Protein AF-0000000074525050 (afdb_homodimer)

Foldseek 3Di:
DPPDPPCPPPPDPQAFPPDPADQFAQLDDPVVQCVQQVDCVQWFHFADDPLRPPHGLNLLLQFAFQADDDPDDPPFAADPPCPDPDDQDQKDFLCVVLPQLQDAAAALRRFNLLLLQAQQRQQQSLVCVVVVNPRRAAWASQLCLQAQPQQDRSNHGYNVSSQVCQAPPATWGCQQPPRDSNPDPDPRNDRDQGGPDNVDHTDGKHFPRKHWYADPVSQSVCLVPRNKKKWKFWDASRLNGTAATADAHRHDHTSHMGMWIFNMWHDDPNFTWTKTAARRALVGHPGRIYIYGPPHRNRRVTIMHTHIDD/DDPDPPPPPPPDPQAFDPDPADQFAQLDDPVVQCVQQVDCVQWFHFADDPLRPPHGLNLLLQFAFQADDDPDDPPFAADPPCVDPDDQDQKDFLCVVLPQLQDAAAALRRFNLLLLQAQQRQQQSLVCVVVVNPRRAAWASQLCLQAQPQQDRSNHGYNVSSQVCQAPPATWGCQQPPRDSNPDPDPRHDRDQGGPDNVDHTDGKHFPSKHWYADDVSQSVCLVPRNKKKWKFWDASRLNGTAATADAHRHDHTSHMGMWIFNMWHDDPNFTWTKTAARRALVGHPGRIYIYGVPHRNRRVTIMHTHIDD

Secondary structure (DSSP, 8-state):
----------------------TTSBSS-HHHHHHHHH-GGGSEEE---GGGTT-BHHHHHHHH-BBPP-S---SSPBPP---------S-EEHHHHTTTTSPPP-B-TTS--HHHHHHHHHHHHHHHHHTTTS----B-HHHHHHH-TTS-GGG-B-HHHHHHHHHHT-B-BTTTS---TT-----TT---SS-SSTTS----B-EEEEEE--SHHHHHHHHHHH--EEEEEEEEGGGGGEEEEEE---S--EEEEEEEEEEEEEEETTEEEEEEE-SB-TTSTBTTEEEEETTGGGTTSSEEEEEEP-/----------------------TTSBSS-HHHHHHHHH-GGGSEEE---GGGTT-BHHHHHHHT-BBPP-S---SSPBPP---------S-EEHHHHTTTTSPPP-B-TTS--HHHHHHHHHHHHHHHHHTTTS----B-HHHHHHH-TTS-GGG-B-HHHHHHHHHHT-B-BTTTS---TT-----TT---SS-SSTTS----B-EEEEEE--SHHHHHHHHHHH--EEEEEEEEGGGGGEEEEEE---S--EEEEEEEEEEEEEEETTEEEEEEE-SB-TTSTBTTEEEEETTGGGTTSSEEEEEEP-

Solvent-accessible surface area (backbone atoms only — not comparable to full-atom values): 32881 Å² total; per-residue (Å²): 131,81,81,80,76,78,77,75,72,77,79,70,78,78,70,58,52,88,66,93,78,50,36,76,38,55,57,67,43,68,68,59,37,50,57,45,56,71,45,68,84,68,47,38,39,50,47,80,54,79,90,40,62,96,32,27,41,44,56,45,28,64,24,50,20,24,32,49,54,63,63,56,72,86,77,51,49,60,56,72,78,66,81,54,92,64,84,76,68,71,60,46,49,42,69,69,75,41,65,87,30,64,72,81,57,44,60,42,76,70,24,5,36,35,43,36,46,18,47,37,49,25,44,31,25,24,33,4,57,76,48,73,54,73,46,69,64,58,52,16,34,35,49,44,41,57,49,38,60,83,37,50,28,43,59,8,30,39,65,70,54,46,51,50,39,26,46,76,68,32,34,35,38,22,83,35,39,57,72,50,60,71,65,57,84,56,59,83,81,53,62,79,84,62,25,77,44,79,89,42,78,68,56,61,49,31,32,42,81,58,26,32,40,64,52,71,66,51,46,52,48,44,31,75,71,52,32,39,32,26,27,34,27,40,37,37,59,60,61,77,22,41,38,46,53,44,40,65,82,51,44,75,53,72,41,35,19,40,38,27,22,36,41,31,33,29,68,58,97,89,37,49,28,35,32,32,47,35,52,68,19,45,85,35,41,60,60,13,25,49,32,36,29,68,66,46,34,20,38,58,74,41,26,38,46,56,40,54,60,128,130,81,82,79,76,77,78,76,71,77,79,71,78,78,71,57,51,89,67,94,78,50,37,76,38,54,57,69,41,67,69,59,36,49,56,45,57,70,44,70,84,67,47,40,39,49,48,80,55,77,90,41,60,96,32,27,41,44,57,45,27,65,24,50,22,24,32,50,54,63,63,56,72,86,76,53,50,60,55,72,80,68,78,60,91,64,85,76,67,73,61,48,49,43,67,71,74,39,63,87,31,63,72,80,57,43,59,43,76,68,22,4,36,35,44,35,46,18,48,38,49,26,42,31,25,23,31,4,56,75,49,72,53,73,46,68,63,60,51,16,35,36,51,45,41,58,50,38,59,83,37,49,29,41,59,6,29,38,64,71,53,45,52,50,41,27,46,75,68,30,33,35,38,22,83,35,39,58,73,51,60,73,64,56,82,56,60,82,81,54,62,80,86,62,25,76,43,80,90,42,79,69,55,61,50,33,33,42,80,58,27,33,40,65,54,71,67,50,46,52,48,43,31,74,72,51,32,39,32,27,27,33,26,40,37,36,58,60,59,77,22,41,37,46,52,45,38,64,82,51,43,76,52,71,41,36,19,42,38,27,22,37,40,32,33,29,69,58,96,89,37,49,28,35,30,30,47,35,52,67,19,45,84,35,42,58,59,12,25,48,33,35,28,69,66,48,33,19,38,58,76,41,26,38,46,54,40,56,61,128

pLDDT: mean 89.71, std 16.35, range [26.17, 98.94]

Organism: Naegleria gruberi (NCBI:txid5762)

Sequence (620 aa):
MPPKHNNTHPVHPTHPIANHTHANTPVNDKSLIDRINSNHTHGWKATEYSRFDNMTISQLRDNLFGLSLMSSDEDTPRMANIETRVDIPMNFDARTQWKGCVPAIRDQQTCGACWAFSANYVLAHRLCIATNGQTNVVLSPEYQVQCDTMNKACQGGYLKYSWTFLENTGTPLDTCIPYASGGGTFSSGTCPTQCKIASMSMSKYKAKNTVYISGINNIKTAIMTYGSVQAGFTVYRDLTGYKSGVYKHLVSTVLGGHAVALIGFGVEGGSNYWLAANSWGPNWGMSGYFKIAQGEGGIENQVYAGEPVYMPPKHNNTHPVHPTHPIANHTHANTPVNDKSLIDRINSNHTHGWKATEYSRFDNMTISQLRDNLFGLSLMSSDEDTPRMANIETRVDIPMNFDARTQWKGCVPAIRDQQTCGACWAFSANYVLAHRLCIATNGQTNVVLSPEYQVQCDTMNKACQGGYLKYSWTFLENTGTPLDTCIPYASGGGTFSSGTCPTQCKIASMSMSKYKAKNTVYISGINNIKTAIMTYGSVQAGFTVYRDLTGYKSGVYKHLVSTVLGGHAVALIGFGVEGGSNYWLAANSWGPNWGMSGYFKIAQGEGGIENQVYAGEPVY

Structure (mmCIF, N/CA/C/O backbone):
data_AF-0000000074525050-model_v1
#
loop_
_entity.id
_entity.type
_entity.pdbx_description
1 polymer 'Predicted protein'
#
loop_
_atom_site.group_PDB
_atom_site.id
_atom_site.type_symbol
_atom_site.label_atom_id
_atom_site.label_alt_id
_atom_site.label_comp_id
_atom_site.label_asym_id
_atom_site.label_entity_id
_atom_site.label_seq_id
_atom_site.pdbx_PDB_ins_code
_atom_site.Cartn_x
_atom_site.Cartn_y
_atom_site.Cartn_z
_atom_site.occupancy
_atom_site.B_iso_or_equiv
_atom_site.auth_seq_id
_atom_site.auth_comp_id
_atom_site.auth_asym_id
_atom_site.auth_atom_id
_atom_site.pdbx_PDB_model_num
ATOM 1 N N . MET A 1 1 ? -22.793 -9.666 50.44 1 28.23 1 MET A N 1
ATOM 2 C CA . MET A 1 1 ? -23.504 -9.789 49.171 1 28.23 1 MET A CA 1
ATOM 3 C C . MET A 1 1 ? -22.533 -9.739 47.996 1 28.23 1 MET A C 1
ATOM 5 O O . MET A 1 1 ? -21.68 -8.852 47.928 1 28.23 1 MET A O 1
ATOM 9 N N . PRO A 1 2 ? -22.326 -10.856 47.199 1 31.51 2 PRO A N 1
ATOM 10 C CA . PRO A 1 2 ? -21.259 -10.995 46.205 1 31.51 2 PRO A CA 1
ATOM 11 C C . PRO A 1 2 ? -21.353 -9.957 45.089 1 31.51 2 PRO A C 1
ATOM 13 O O . PRO A 1 2 ? -22.444 -9.467 44.787 1 31.51 2 PRO A O 1
ATOM 16 N N . PRO A 1 3 ? -20.231 -9.192 44.825 1 33.59 3 PRO A N 1
ATOM 17 C CA . PRO A 1 3 ? -20.296 -8.115 43.835 1 33.59 3 PRO A CA 1
ATOM 18 C C . PRO A 1 3 ? -20.857 -8.58 42.493 1 33.59 3 PRO A C 1
ATOM 20 O O . PRO A 1 3 ? -20.649 -9.73 42.098 1 33.59 3 PRO A O 1
ATOM 23 N N . LYS A 1 4 ? -22.036 -8.075 42.088 1 31.1 4 LYS A N 1
ATOM 24 C CA . LYS A 1 4 ? -22.705 -8.266 40.804 1 31.1 4 LYS A CA 1
ATOM 25 C C . LYS A 1 4 ? -21.722 -8.119 39.646 1 31.1 4 LYS A C 1
ATOM 27 O O . LYS A 1 4 ? -21.038 -7.1 39.53 1 31.1 4 LYS A O 1
ATOM 32 N N . HIS A 1 5 ? -21.145 -9.245 39.14 1 27.59 5 HIS A N 1
ATOM 33 C CA . HIS A 1 5 ? -20.32 -9.349 37.941 1 27.59 5 HIS A CA 1
ATOM 34 C C . HIS A 1 5 ? -21.002 -8.693 36.745 1 27.59 5 HIS A C 1
ATOM 36 O O . HIS A 1 5 ? -22.133 -9.043 36.401 1 27.59 5 HIS A O 1
ATOM 42 N N . ASN A 1 6 ? -20.86 -7.362 36.635 1 27.06 6 ASN A N 1
ATOM 43 C CA . ASN A 1 6 ? -21.371 -6.677 35.452 1 27.06 6 ASN A CA 1
ATOM 44 C C . ASN A 1 6 ? -21 -7.417 34.171 1 27.06 6 ASN A C 1
ATOM 46 O O . ASN A 1 6 ? -19.821 -7.666 33.912 1 27.06 6 ASN A O 1
ATOM 50 N N . ASN A 1 7 ? -21.878 -8.284 33.664 1 26.17 7 ASN A N 1
ATOM 51 C CA . ASN A 1 7 ? -21.873 -8.996 32.39 1 26.17 7 ASN A CA 1
ATOM 52 C C . ASN A 1 7 ? -21.594 -8.055 31.222 1 26.17 7 ASN A C 1
ATOM 54 O O . ASN A 1 7 ? -22.483 -7.323 30.783 1 26.17 7 ASN A O 1
ATOM 58 N N . THR A 1 8 ? -20.43 -7.415 31.174 1 28.23 8 THR A N 1
ATOM 59 C CA . THR A 1 8 ? -20.119 -6.643 29.976 1 28.23 8 THR A CA 1
ATOM 60 C C . THR A 1 8 ? -20.281 -7.5 28.723 1 28.23 8 THR A C 1
ATOM 62 O O . THR A 1 8 ? -19.571 -8.492 28.547 1 28.23 8 THR A O 1
ATOM 65 N N . HIS A 1 9 ? -21.466 -7.585 28.162 1 27.2 9 HIS A N 1
ATOM 66 C CA . HIS A 1 9 ? -21.767 -8.251 26.9 1 27.2 9 HIS A CA 1
ATOM 67 C C . HIS A 1 9 ? -20.777 -7.846 25.814 1 27.2 9 HIS A C 1
ATOM 69 O O . HIS A 1 9 ? -20.448 -6.665 25.676 1 27.2 9 HIS A O 1
ATOM 75 N N . PRO A 1 10 ? -19.938 -8.693 25.265 1 26.76 10 PRO A N 1
ATOM 76 C CA . PRO A 1 10 ? -18.99 -8.407 24.186 1 26.76 10 PRO A CA 1
ATOM 77 C C . PRO A 1 10 ? -19.645 -7.714 22.993 1 26.76 10 PRO A C 1
ATOM 79 O O . PRO A 1 10 ? -20.741 -8.099 22.577 1 26.76 10 PRO A O 1
ATOM 82 N N . VAL A 1 11 ? -19.486 -6.432 22.764 1 30.69 11 VAL A N 1
ATOM 83 C CA . VAL A 1 11 ? -19.931 -5.717 21.573 1 30.69 11 VAL A CA 1
ATOM 84 C C . VAL A 1 11 ? -19.698 -6.58 20.334 1 30.69 11 VAL A C 1
ATOM 86 O O . VAL A 1 11 ? -18.595 -7.09 20.124 1 30.69 11 VAL A O 1
ATOM 89 N N . HIS A 1 12 ? -20.627 -7.277 19.796 1 30.15 12 HIS A N 1
ATOM 90 C CA . HIS A 1 12 ? -20.588 -8.036 18.551 1 30.15 12 HIS A CA 1
ATOM 91 C C . HIS A 1 12 ? -20.004 -7.203 17.416 1 30.15 12 HIS A C 1
ATOM 93 O O . HIS A 1 12 ? -20.355 -6.032 17.255 1 30.15 12 HIS A O 1
ATOM 99 N N . PRO A 1 13 ? -18.873 -7.487 16.878 1 34.74 13 PRO A N 1
ATOM 100 C CA . PRO A 1 13 ? -18.343 -6.738 15.735 1 34.74 13 PRO A CA 1
ATOM 101 C C . PRO A 1 13 ? -19.391 -6.498 14.651 1 34.74 13 PRO A C 1
ATOM 103 O O . PRO A 1 13 ? -20.145 -7.411 14.303 1 34.74 13 PRO A O 1
ATOM 106 N N . THR A 1 14 ? -20.008 -5.388 14.593 1 40.41 14 THR A N 1
ATOM 107 C CA . THR A 1 14 ? -20.929 -5.01 13.526 1 40.41 14 THR A CA 1
ATOM 108 C C . THR A 1 14 ? -20.444 -5.539 12.18 1 40.41 14 THR A C 1
ATOM 110 O O . THR A 1 14 ? -19.275 -5.372 11.826 1 40.41 14 THR A O 1
ATOM 113 N N . HIS A 1 15 ? -20.99 -6.635 11.685 1 48.24 15 HIS A N 1
ATOM 114 C CA . HIS A 1 15 ? -20.75 -7.206 10.365 1 48.24 15 HIS A CA 1
ATOM 115 C C . HIS A 1 15 ? -20.772 -6.129 9.286 1 48.24 15 HIS A C 1
ATOM 117 O O . HIS A 1 15 ? -21.639 -5.252 9.296 1 48.24 15 HIS A O 1
ATOM 123 N N . PRO A 1 16 ? -19.747 -6.068 8.567 1 55.83 16 PRO A N 1
ATOM 124 C CA . PRO A 1 16 ? -19.771 -5.11 7.46 1 55.83 16 PRO A CA 1
ATOM 125 C C . PRO A 1 16 ? -21.056 -5.189 6.639 1 55.83 16 PRO A C 1
ATOM 127 O O . PRO A 1 16 ? -21.637 -6.268 6.497 1 55.83 16 PRO A O 1
ATOM 130 N N . ILE A 1 17 ? -21.821 -4.119 6.51 1 55.19 17 ILE A N 1
ATOM 131 C CA . ILE A 1 17 ? -22.948 -3.97 5.595 1 55.19 17 ILE A CA 1
ATOM 132 C C . ILE A 1 17 ? -22.568 -4.504 4.216 1 55.19 17 ILE A C 1
ATOM 134 O O . ILE A 1 17 ? -21.577 -4.067 3.625 1 55.19 17 ILE A O 1
ATOM 138 N N . ALA A 1 18 ? -23.011 -5.747 3.869 1 54.3 18 ALA A N 1
ATOM 139 C CA . ALA A 1 18 ? -22.774 -6.285 2.532 1 54.3 18 ALA A CA 1
ATOM 140 C C . ALA A 1 18 ? -23.15 -5.269 1.458 1 54.3 18 ALA A C 1
ATOM 142 O O . ALA A 1 18 ? -24.24 -4.693 1.493 1 54.3 18 ALA A O 1
ATOM 143 N N . ASN A 1 19 ? -22.28 -4.444 0.885 1 56.96 19 ASN A N 1
ATOM 144 C CA . ASN A 1 19 ? -22.587 -3.583 -0.252 1 56.96 19 ASN A CA 1
ATOM 145 C C . ASN A 1 19 ? -21.795 -3.988 -1.492 1 56.96 19 ASN A C 1
ATOM 147 O O . ASN A 1 19 ? -20.569 -4.097 -1.443 1 56.96 19 ASN A O 1
ATOM 151 N N . HIS A 1 20 ? -22.613 -4.535 -2.445 1 65.5 20 HIS A N 1
ATOM 152 C CA . HIS A 1 20 ? -22.025 -4.844 -3.744 1 65.5 20 HIS A CA 1
ATOM 153 C C . HIS A 1 20 ? -21.526 -3.58 -4.437 1 65.5 20 HIS A C 1
ATOM 155 O O . HIS A 1 20 ? -22.317 -2.826 -5.008 1 65.5 20 HIS A O 1
ATOM 161 N N . THR A 1 21 ? -20.415 -3.106 -4.116 1 77.16 21 THR A N 1
ATOM 162 C CA . THR A 1 21 ? -19.823 -1.928 -4.741 1 77.16 21 THR A CA 1
ATOM 163 C C . THR A 1 21 ? -19.105 -2.305 -6.034 1 77.16 21 THR A C 1
ATOM 165 O O . THR A 1 21 ? -18.38 -3.301 -6.08 1 77.16 21 THR A O 1
ATOM 168 N N . HIS A 1 22 ? -19.589 -1.517 -7.087 1 82.93 22 HIS A N 1
ATOM 169 C CA . HIS A 1 22 ? -18.918 -1.619 -8.378 1 82.93 22 HIS A CA 1
ATOM 170 C C . HIS A 1 22 ? -18.128 -0.352 -8.69 1 82.93 22 HIS A C 1
ATOM 172 O O . HIS A 1 22 ? -18.302 0.672 -8.026 1 82.93 22 HIS A O 1
ATOM 178 N N . ALA A 1 23 ? -17.319 -0.466 -9.644 1 85.94 23 ALA A N 1
ATOM 179 C CA . ALA A 1 23 ? -16.438 0.639 -10.016 1 85.94 23 ALA A CA 1
ATOM 180 C C . ALA A 1 23 ? -17.243 1.879 -10.393 1 85.94 23 ALA A C 1
ATOM 182 O O . ALA A 1 23 ? -16.827 3.006 -10.113 1 85.94 23 ALA A O 1
ATOM 183 N N . ASN A 1 24 ? -18.473 1.72 -10.937 1 88.73 24 ASN A N 1
ATOM 184 C CA . ASN A 1 24 ? -19.265 2.835 -11.444 1 88.73 24 ASN A CA 1
ATOM 185 C C . ASN A 1 24 ? -20.258 3.338 -10.399 1 88.73 24 ASN A C 1
ATOM 187 O O . ASN A 1 24 ? -20.995 4.294 -10.647 1 88.73 24 ASN A O 1
ATOM 191 N N . THR A 1 25 ? -20.216 2.741 -9.232 1 91.51 25 THR A N 1
ATOM 192 C CA . THR A 1 25 ? -21.076 3.212 -8.152 1 91.51 25 THR A CA 1
ATOM 193 C C . THR A 1 25 ? -20.738 4.654 -7.782 1 91.51 25 THR A C 1
ATOM 195 O O . THR A 1 25 ? -19.565 5.008 -7.65 1 91.51 25 THR A O 1
ATOM 198 N N . PRO A 1 26 ? -21.802 5.505 -7.724 1 93.9 26 PRO A N 1
ATOM 199 C CA . PRO A 1 26 ? -21.547 6.882 -7.295 1 93.9 26 PRO A CA 1
ATOM 200 C C . PRO A 1 26 ? -20.959 6.962 -5.888 1 93.9 26 PRO A C 1
ATOM 202 O O . PRO A 1 26 ? -21.338 6.182 -5.011 1 93.9 26 PRO A O 1
ATOM 205 N N . VAL A 1 27 ? -20.102 7.931 -5.693 1 94.19 27 VAL A N 1
ATOM 206 C CA . VAL A 1 27 ? -19.486 8.123 -4.384 1 94.19 27 VAL A CA 1
ATOM 207 C C . VAL A 1 27 ? -20.546 8.554 -3.372 1 94.19 27 VAL A C 1
ATOM 209 O O . VAL A 1 27 ? -20.65 7.976 -2.288 1 94.19 27 VAL A O 1
ATOM 212 N N . ASN A 1 28 ? -21.27 9.649 -3.736 1 95.64 28 ASN A N 1
ATOM 213 C CA . ASN A 1 28 ? -22.41 10.015 -2.902 1 95.64 28 ASN A CA 1
ATOM 214 C C . ASN A 1 28 ? -23.529 8.983 -2.998 1 95.64 28 ASN A C 1
ATOM 216 O O . ASN A 1 28 ? -24.198 8.88 -4.027 1 95.64 28 ASN A O 1
ATOM 220 N N . ASP A 1 29 ? -23.681 8.226 -1.994 1 93.24 29 ASP A N 1
ATOM 221 C CA . ASP A 1 29 ? -24.648 7.134 -1.931 1 93.24 29 ASP A CA 1
ATOM 222 C C . ASP A 1 29 ? -25.655 7.357 -0.805 1 93.24 29 ASP A C 1
ATOM 224 O O . ASP A 1 29 ? -25.426 6.939 0.332 1 93.24 29 ASP A O 1
ATOM 228 N N . LYS A 1 30 ? -26.822 7.831 -1.125 1 93.95 30 LYS A N 1
ATOM 229 C CA . LYS A 1 30 ? -27.837 8.183 -0.136 1 93.95 30 LYS A CA 1
ATOM 230 C C . LYS A 1 30 ? -28.276 6.958 0.662 1 93.95 30 LYS A C 1
ATOM 232 O O . LYS A 1 30 ? -28.541 7.054 1.862 1 93.95 30 LYS A O 1
ATOM 237 N N . SER A 1 31 ? -28.339 5.878 -0.053 1 93.55 31 SER A N 1
ATOM 238 C CA . SER A 1 31 ? -28.761 4.659 0.628 1 93.55 31 SER A CA 1
ATOM 239 C C . SER A 1 31 ? -27.758 4.248 1.7 1 93.55 31 SER A C 1
ATOM 241 O O . SER A 1 31 ? -28.145 3.873 2.809 1 93.55 31 SER A O 1
ATOM 243 N N . LEU A 1 32 ? -26.504 4.312 1.389 1 93.36 32 LEU A N 1
ATOM 244 C CA . LEU A 1 32 ? -25.467 3.993 2.364 1 93.36 32 LEU A CA 1
ATOM 245 C C . LEU A 1 32 ? -25.494 4.978 3.528 1 93.36 32 LEU A C 1
ATOM 247 O O . LEU A 1 32 ? -25.401 4.576 4.689 1 93.36 32 LEU A O 1
ATOM 251 N N . ILE A 1 33 ? -25.642 6.246 3.258 1 95.91 33 ILE A N 1
ATOM 252 C CA . ILE A 1 33 ? -25.672 7.296 4.271 1 95.91 33 ILE A CA 1
ATOM 253 C C . ILE A 1 33 ? -26.846 7.065 5.219 1 95.91 33 ILE A C 1
ATOM 255 O O . ILE A 1 33 ? -26.692 7.145 6.44 1 95.91 33 ILE A O 1
ATOM 259 N N . ASP A 1 34 ? -27.985 6.727 4.647 1 95.88 34 ASP A N 1
ATOM 260 C CA . ASP A 1 34 ? -29.173 6.47 5.456 1 95.88 34 ASP A CA 1
ATOM 261 C C . ASP A 1 34 ? -28.968 5.26 6.364 1 95.88 34 ASP A C 1
ATOM 263 O O . ASP A 1 34 ? -29.376 5.273 7.527 1 95.88 34 ASP A O 1
ATOM 267 N N . ARG A 1 35 ? -28.37 4.273 5.797 1 94 35 ARG A N 1
ATOM 268 C CA . ARG A 1 35 ? -28.108 3.073 6.584 1 94 35 ARG A CA 1
ATOM 269 C C . ARG A 1 35 ? -27.164 3.373 7.743 1 94 35 ARG A C 1
ATOM 271 O O . ARG A 1 35 ? -27.362 2.882 8.856 1 94 35 ARG A O 1
ATOM 278 N N . ILE A 1 36 ? -26.107 4.144 7.526 1 94.82 36 ILE A N 1
ATOM 279 C CA . ILE A 1 36 ? -25.152 4.529 8.559 1 94.82 36 ILE A CA 1
ATOM 280 C C . ILE A 1 36 ? -25.86 5.344 9.639 1 94.82 36 ILE A C 1
ATOM 282 O O . ILE A 1 36 ? -25.704 5.075 10.832 1 94.82 36 ILE A O 1
ATOM 286 N N . ASN A 1 37 ? -26.674 6.266 9.279 1 96.47 37 ASN A N 1
ATOM 287 C CA . ASN A 1 37 ? -27.282 7.21 10.21 1 96.47 37 ASN A CA 1
ATOM 288 C C . ASN A 1 37 ? -28.45 6.581 10.965 1 96.47 37 ASN A C 1
ATOM 290 O O . ASN A 1 37 ? -28.889 7.108 11.988 1 96.47 37 ASN A O 1
ATOM 294 N N . SER A 1 38 ? -28.961 5.5 10.421 1 94.01 38 SER A N 1
ATOM 295 C CA . SER A 1 38 ? -30.091 4.843 11.07 1 94.01 38 SER A CA 1
ATOM 296 C C . SER A 1 38 ? -29.632 3.985 12.244 1 94.01 38 SER A C 1
ATOM 298 O O . SER A 1 38 ? -30.42 3.678 13.141 1 94.01 38 SER A O 1
ATOM 300 N N . ASN A 1 39 ? -28.425 3.528 12.206 1 87.45 39 ASN A N 1
ATOM 301 C CA . ASN A 1 39 ? -27.854 2.767 13.312 1 87.45 39 ASN A CA 1
ATOM 302 C C . ASN A 1 39 ? -26.838 3.592 14.096 1 87.45 39 ASN A C 1
ATOM 304 O O . ASN A 1 39 ? -25.695 3.752 13.663 1 87.45 39 ASN A O 1
ATOM 308 N N . HIS A 1 40 ? -27.16 3.982 15.257 1 81.67 40 HIS A N 1
ATOM 309 C CA . HIS A 1 40 ? -26.342 4.926 16.01 1 81.67 40 HIS A CA 1
ATOM 310 C C . HIS A 1 40 ? -25.322 4.2 16.881 1 81.67 40 HIS A C 1
ATOM 312 O O . HIS A 1 40 ? -24.505 4.837 17.55 1 81.67 40 HIS A O 1
ATOM 318 N N . THR A 1 41 ? -25.275 2.968 16.759 1 85.1 41 THR A N 1
ATOM 319 C CA . THR A 1 41 ? -24.42 2.187 17.647 1 85.1 41 THR A CA 1
ATOM 320 C C . THR A 1 41 ? -22.967 2.242 17.185 1 85.1 41 THR A C 1
ATOM 322 O O . THR A 1 41 ? -22.049 2.013 17.976 1 85.1 41 THR A O 1
ATOM 325 N N . HIS A 1 42 ? -22.809 2.663 15.925 1 88.11 42 HIS A N 1
ATOM 326 C CA . HIS A 1 42 ? -21.432 2.637 15.446 1 88.11 42 HIS A CA 1
ATOM 327 C C . HIS A 1 42 ? -20.701 3.928 15.8 1 88.11 42 HIS A C 1
ATOM 329 O O . HIS A 1 42 ? -19.478 4.011 15.665 1 88.11 42 HIS A O 1
ATOM 335 N N . GLY A 1 43 ? -21.325 4.982 16.204 1 91.35 43 GLY A N 1
ATOM 336 C CA . GLY A 1 43 ? -20.668 6.059 16.928 1 91.35 43 GLY A CA 1
ATOM 337 C C . GLY A 1 43 ? -20.302 7.236 16.043 1 91.35 43 GLY A C 1
ATOM 338 O O . GLY A 1 43 ? -19.594 8.148 16.475 1 91.35 43 GLY A O 1
ATOM 339 N N . TRP A 1 44 ? -20.7 7.191 14.687 1 96.6 44 TRP A N 1
ATOM 340 C CA . TRP A 1 44 ? -20.401 8.332 13.827 1 96.6 44 TRP A CA 1
ATOM 341 C C . TRP A 1 44 ? -21.514 8.553 12.809 1 96.6 44 TRP A C 1
ATOM 343 O O . TRP A 1 44 ? -22.411 7.718 12.669 1 96.6 44 TRP A O 1
ATOM 353 N N . LYS A 1 45 ? -21.556 9.714 12.214 1 97.78 45 LYS A N 1
ATOM 354 C CA . LYS A 1 45 ? -22.589 10.135 11.273 1 97.78 45 LYS A CA 1
ATOM 355 C C . LYS A 1 45 ? -21.999 10.403 9.892 1 97.78 45 LYS A C 1
ATOM 357 O O . LYS A 1 45 ? -20.809 10.7 9.766 1 97.78 45 LYS A O 1
ATOM 362 N N . ALA A 1 46 ? -22.893 10.218 8.906 1 98.03 46 ALA A N 1
ATOM 363 C CA . ALA A 1 46 ? -22.473 10.422 7.522 1 98.03 46 ALA A CA 1
ATOM 364 C C . ALA A 1 46 ? -23.306 11.511 6.851 1 98.03 46 ALA A C 1
ATOM 366 O O . ALA A 1 46 ? -24.391 11.854 7.328 1 98.03 46 ALA A O 1
ATOM 367 N N . THR A 1 47 ? -22.764 12.09 5.825 1 98.21 47 THR A N 1
ATOM 368 C CA . THR A 1 47 ? -23.442 13.076 4.991 1 98.21 47 THR A CA 1
ATOM 369 C C . THR A 1 47 ? -22.899 13.044 3.565 1 98.21 47 THR A C 1
ATOM 371 O O . THR A 1 47 ? -22.002 12.258 3.255 1 98.21 47 THR A O 1
ATOM 374 N N . GLU A 1 48 ? -23.556 13.797 2.678 1 97.45 48 GLU A N 1
ATOM 375 C CA . GLU A 1 48 ? -23.045 14.006 1.327 1 97.45 48 GLU A CA 1
ATOM 376 C C . GLU A 1 48 ? -22.154 15.243 1.259 1 97.45 48 GLU A C 1
ATOM 378 O O . GLU A 1 48 ? -22.387 16.222 1.971 1 97.45 48 GLU A O 1
ATOM 383 N N . TYR A 1 49 ? -21.211 15.176 0.446 1 97.52 49 TYR A N 1
ATOM 384 C CA . TYR A 1 49 ? -20.363 16.334 0.187 1 97.52 49 TYR A CA 1
ATOM 385 C C . TYR A 1 49 ? -20.343 16.675 -1.298 1 97.52 49 TYR A C 1
ATOM 387 O O . TYR A 1 49 ? -20.164 15.792 -2.141 1 97.52 49 TYR A O 1
ATOM 395 N N . SER A 1 50 ? -20.454 17.939 -1.665 1 96.14 50 SER A N 1
ATOM 396 C CA . SER A 1 50 ? -20.507 18.401 -3.048 1 96.14 50 SER A CA 1
ATOM 397 C C . SER A 1 50 ? -19.206 18.097 -3.783 1 96.14 50 SER A C 1
ATOM 399 O O . SER A 1 50 ? -19.207 17.889 -4.998 1 96.14 50 SER A O 1
ATOM 401 N N . ARG A 1 51 ? -18.108 17.933 -3.069 1 94.53 51 ARG A N 1
ATOM 402 C CA . ARG A 1 51 ? -16.82 17.666 -3.702 1 94.53 51 ARG A CA 1
ATOM 403 C C . ARG A 1 51 ? -16.835 16.326 -4.43 1 94.53 51 ARG A C 1
ATOM 405 O O . ARG A 1 51 ? -16.001 16.078 -5.302 1 94.53 51 ARG A O 1
ATOM 412 N N . PHE A 1 52 ? -17.728 15.461 -4.028 1 95.57 52 PHE A N 1
ATOM 413 C CA . PHE A 1 52 ? -17.747 14.125 -4.613 1 95.57 52 PHE A CA 1
ATOM 414 C C . PHE A 1 52 ? -18.923 13.971 -5.57 1 95.57 52 PHE A C 1
ATOM 416 O O . PHE A 1 52 ? -19.245 12.858 -5.992 1 95.57 52 PHE A O 1
ATOM 423 N N . ASP A 1 53 ? -19.534 15.094 -5.916 1 94.84 53 ASP A N 1
ATOM 424 C CA . ASP A 1 53 ? -20.637 15.049 -6.872 1 94.84 53 ASP A CA 1
ATOM 425 C C . ASP A 1 53 ? -20.178 14.482 -8.214 1 94.84 53 ASP A C 1
ATOM 427 O O . ASP A 1 53 ? -19.105 14.834 -8.708 1 94.84 53 ASP A O 1
ATOM 431 N N . ASN A 1 54 ? -20.945 13.569 -8.768 1 92.52 54 ASN A N 1
ATOM 432 C CA . ASN A 1 54 ? -20.767 12.989 -10.095 1 92.52 54 ASN A CA 1
ATOM 433 C C . ASN A 1 54 ? -19.463 12.204 -10.195 1 92.52 54 ASN A C 1
ATOM 435 O O . ASN A 1 54 ? -18.895 12.07 -11.28 1 92.52 54 ASN A O 1
ATOM 439 N N . MET A 1 55 ? -18.95 11.828 -9.139 1 94.07 55 MET A N 1
ATOM 440 C CA . MET A 1 55 ? -17.765 10.976 -9.129 1 94.07 55 MET A CA 1
ATOM 441 C C . MET A 1 55 ? -18.14 9.525 -8.845 1 94.07 55 MET A C 1
ATOM 443 O O . MET A 1 55 ? -19.01 9.255 -8.015 1 94.07 55 MET A O 1
ATOM 447 N N . THR A 1 56 ? -17.484 8.67 -9.53 1 93.72 56 THR A N 1
ATOM 448 C CA . THR A 1 56 ? -17.657 7.244 -9.28 1 93.72 56 THR A CA 1
ATOM 449 C C . THR A 1 56 ? -16.552 6.717 -8.368 1 93.72 56 THR A C 1
ATOM 451 O O . THR A 1 56 ? -15.549 7.397 -8.142 1 93.72 56 THR A O 1
ATOM 454 N N . ILE A 1 57 ? -16.749 5.501 -7.871 1 92.43 57 ILE A N 1
ATOM 455 C CA . ILE A 1 57 ? -15.796 4.839 -6.987 1 92.43 57 ILE A CA 1
ATOM 456 C C . ILE A 1 57 ? -14.455 4.682 -7.7 1 92.43 57 ILE A C 1
ATOM 458 O O . ILE A 1 57 ? -13.4 4.941 -7.115 1 92.43 57 ILE A O 1
ATOM 462 N N . SER A 1 58 ? -14.47 4.282 -8.926 1 89.01 58 SER A N 1
ATOM 463 C CA . SER A 1 58 ? -13.228 4.092 -9.668 1 89.01 58 SER A CA 1
ATOM 464 C C . SER A 1 58 ? -12.494 5.415 -9.865 1 89.01 58 SER A C 1
ATOM 466 O O . SER A 1 58 ? -11.269 5.475 -9.739 1 89.01 58 SER A O 1
ATOM 468 N N . GLN A 1 59 ? -13.2 6.487 -10.145 1 88.95 59 GLN A N 1
ATOM 469 C CA . GLN A 1 59 ? -12.589 7.802 -10.313 1 88.95 59 GLN A CA 1
ATOM 470 C C . GLN A 1 59 ? -11.93 8.272 -9.02 1 88.95 59 GLN A C 1
ATOM 472 O O . GLN A 1 59 ? -10.82 8.808 -9.043 1 88.95 59 GLN A O 1
ATOM 477 N N . LEU A 1 60 ? -12.653 8.069 -8.002 1 91.96 60 LEU A N 1
ATOM 478 C CA . LEU A 1 60 ? -12.142 8.468 -6.695 1 91.96 60 LEU A CA 1
ATOM 479 C C . LEU A 1 60 ? -10.876 7.693 -6.347 1 91.96 60 LEU A C 1
ATOM 481 O O . LEU A 1 60 ? -9.875 8.285 -5.936 1 91.96 60 LEU A O 1
ATOM 485 N N . ARG A 1 61 ? -10.883 6.451 -6.456 1 88.64 61 ARG A N 1
ATOM 486 C CA . ARG A 1 61 ? -9.759 5.56 -6.19 1 88.64 61 ARG A CA 1
ATOM 487 C C . ARG A 1 61 ? -8.535 5.964 -7.004 1 88.64 61 ARG A C 1
ATOM 489 O O . ARG A 1 61 ? -7.419 6.005 -6.48 1 88.64 61 ARG A O 1
ATOM 496 N N . ASP A 1 62 ? -8.73 6.352 -8.233 1 85.06 62 ASP A N 1
ATOM 497 C CA . ASP A 1 62 ? -7.636 6.586 -9.171 1 85.06 62 ASP A CA 1
ATOM 498 C C . ASP A 1 62 ? -7.051 7.985 -8.994 1 85.06 62 ASP A C 1
ATOM 500 O O . ASP A 1 62 ? -5.914 8.243 -9.394 1 85.06 62 ASP A O 1
ATOM 504 N N . ASN A 1 63 ? -7.762 8.89 -8.263 1 87.14 63 ASN A N 1
ATOM 505 C CA . ASN A 1 63 ? -7.318 10.279 -8.29 1 87.14 63 ASN A CA 1
ATOM 506 C C . ASN A 1 63 ? -6.97 10.784 -6.893 1 87.14 63 ASN A C 1
ATOM 508 O O . ASN A 1 63 ? -6.138 11.681 -6.741 1 87.14 63 ASN A O 1
ATOM 512 N N . LEU A 1 64 ? -7.599 10.246 -5.878 1 91.8 64 LEU A N 1
ATOM 513 C CA . LEU A 1 64 ? -7.501 10.922 -4.589 1 91.8 64 LEU A CA 1
ATOM 514 C C . LEU A 1 64 ? -6.777 10.049 -3.57 1 91.8 64 LEU A C 1
ATOM 516 O O . LEU A 1 64 ? -6.235 10.556 -2.585 1 91.8 64 LEU A O 1
ATOM 520 N N . PHE A 1 65 ? -6.761 8.754 -3.821 1 93.17 65 PHE A N 1
ATOM 521 C CA . PHE A 1 65 ? -6.266 7.842 -2.796 1 93.17 65 PHE A CA 1
ATOM 522 C C . PHE A 1 65 ? -5.049 7.074 -3.296 1 93.17 65 PHE A C 1
ATOM 524 O O . PHE A 1 65 ? -4.983 5.85 -3.166 1 93.17 65 PHE A O 1
ATOM 531 N N . GLY A 1 66 ? -4.115 7.872 -3.754 1 87.99 66 GLY A N 1
ATOM 532 C CA . GLY A 1 66 ? -2.97 7.304 -4.448 1 87.99 66 GLY A CA 1
ATOM 533 C C . GLY A 1 66 ? -1.807 6.992 -3.525 1 87.99 66 GLY A C 1
ATOM 534 O O . GLY A 1 66 ? -0.769 6.499 -3.971 1 87.99 66 GLY A O 1
ATOM 535 N N . LEU A 1 67 ? -1.985 7.165 -2.171 1 94.78 67 LEU A N 1
ATOM 536 C CA . LEU A 1 67 ? -0.874 6.828 -1.287 1 94.78 67 LEU A CA 1
ATOM 537 C C . LEU A 1 67 ? -0.542 5.342 -1.373 1 94.78 67 LEU A C 1
ATOM 539 O O . LEU A 1 67 ? -1.428 4.495 -1.24 1 94.78 67 LEU A O 1
ATOM 543 N N . SER A 1 68 ? 0.658 5.115 -1.656 1 93.87 68 SER A N 1
ATOM 544 C CA . SER A 1 68 ? 1.142 3.739 -1.611 1 93.87 68 SER A CA 1
ATOM 545 C C . SER A 1 68 ? 1.574 3.35 -0.202 1 93.87 68 SER A C 1
ATOM 547 O O . SER A 1 68 ? 2.506 3.937 0.352 1 93.87 68 SER A O 1
ATOM 549 N N . LEU A 1 69 ? 0.938 2.389 0.328 1 95.33 69 LEU A N 1
ATOM 550 C CA . LEU A 1 69 ? 1.284 1.898 1.657 1 95.33 69 LEU A CA 1
ATOM 551 C C . LEU A 1 69 ? 2.407 0.869 1.581 1 95.33 69 LEU A C 1
ATOM 553 O O . LEU A 1 69 ? 2.573 0.199 0.559 1 95.33 69 LEU A O 1
ATOM 557 N N . MET A 1 70 ? 3.169 0.852 2.593 1 93.32 70 MET A N 1
ATOM 558 C CA . MET A 1 70 ? 4.216 -0.155 2.735 1 93.32 70 MET A CA 1
ATOM 559 C C . MET A 1 70 ? 3.86 -1.159 3.827 1 93.32 70 MET A C 1
ATOM 561 O O . MET A 1 70 ? 3.285 -0.789 4.852 1 93.32 70 MET A O 1
ATOM 565 N N . SER A 1 71 ? 4.209 -2.387 3.583 1 87.85 71 SER A N 1
ATOM 566 C CA . SER A 1 71 ? 3.927 -3.404 4.591 1 87.85 71 SER A CA 1
ATOM 567 C C . SER A 1 71 ? 4.883 -3.291 5.773 1 87.85 71 SER A C 1
ATOM 569 O O . SER A 1 71 ? 4.569 -3.739 6.878 1 87.85 71 SER A O 1
ATOM 571 N N . SER A 1 72 ? 6.022 -2.79 5.539 1 81.7 72 SER A N 1
ATOM 572 C CA . SER A 1 72 ? 7.037 -2.573 6.565 1 81.7 72 SER A CA 1
ATOM 573 C C . SER A 1 72 ? 8.074 -1.552 6.109 1 81.7 72 SER A C 1
ATOM 575 O O . SER A 1 72 ? 8.247 -1.329 4.909 1 81.7 72 SER A O 1
ATOM 577 N N . ASP A 1 73 ? 8.606 -0.835 7.035 1 85.88 73 ASP A N 1
ATOM 578 C CA . ASP A 1 73 ? 9.757 0.028 6.789 1 85.88 73 ASP A CA 1
ATOM 579 C C . ASP A 1 73 ? 10.86 -0.223 7.815 1 85.88 73 ASP A C 1
ATOM 581 O O . ASP A 1 73 ? 10.864 0.38 8.891 1 85.88 73 ASP A O 1
ATOM 585 N N . GLU A 1 74 ? 11.731 -0.997 7.484 1 79.54 74 GLU A N 1
ATOM 586 C CA . GLU A 1 74 ? 12.779 -1.389 8.422 1 79.54 74 GLU A CA 1
ATOM 587 C C . GLU A 1 74 ? 13.984 -0.458 8.324 1 79.54 74 GLU A C 1
ATOM 589 O O . GLU A 1 74 ? 14.843 -0.452 9.208 1 79.54 74 GLU A O 1
ATOM 594 N N . ASP A 1 75 ? 14.006 0.357 7.324 1 86.3 75 ASP A N 1
ATOM 595 C CA . ASP A 1 75 ? 15.243 1.079 7.045 1 86.3 75 ASP A CA 1
ATOM 596 C C . ASP A 1 75 ? 15.192 2.496 7.611 1 86.3 75 ASP A C 1
ATOM 598 O O . ASP A 1 75 ? 16.225 3.156 7.742 1 86.3 75 ASP A O 1
ATOM 602 N N . THR A 1 76 ? 14.015 2.994 7.82 1 88.17 76 THR A N 1
ATOM 603 C CA . THR A 1 76 ? 13.905 4.286 8.488 1 88.17 76 THR A CA 1
ATOM 604 C C . THR A 1 76 ? 14.1 4.134 9.994 1 88.17 76 THR A C 1
ATOM 606 O O . THR A 1 76 ? 13.515 3.244 10.615 1 88.17 76 THR A O 1
ATOM 609 N N . PRO A 1 77 ? 14.969 5.005 10.608 1 89.9 77 PRO A N 1
ATOM 610 C CA . PRO A 1 77 ? 15.152 4.928 12.06 1 89.9 77 PRO A CA 1
ATOM 611 C C . PRO A 1 77 ? 13.833 5.005 12.825 1 89.9 77 PRO A C 1
ATOM 613 O O . PRO A 1 77 ? 12.932 5.754 12.436 1 89.9 77 PRO A O 1
ATOM 616 N N . ARG A 1 78 ? 13.747 4.166 13.796 1 90.24 78 ARG A N 1
ATOM 617 C CA . ARG A 1 78 ? 12.571 4.196 14.659 1 90.24 78 ARG A CA 1
ATOM 618 C C . ARG A 1 78 ? 12.75 5.199 15.794 1 90.24 78 ARG A C 1
ATOM 620 O O . ARG A 1 78 ? 13.856 5.37 16.309 1 90.24 78 ARG A O 1
ATOM 627 N N . MET A 1 79 ? 11.683 5.836 16.055 1 87.92 79 MET A N 1
ATOM 628 C CA . MET A 1 79 ? 11.731 6.668 17.254 1 87.92 79 MET A CA 1
ATOM 629 C C . MET A 1 79 ? 12.051 5.829 18.486 1 87.92 79 MET A C 1
ATOM 631 O O . MET A 1 79 ? 11.477 4.756 18.678 1 87.92 79 MET A O 1
ATOM 635 N N . ALA A 1 80 ? 13.082 6.299 19.156 1 74.72 80 ALA A N 1
ATOM 636 C CA . ALA A 1 80 ? 13.446 5.595 20.382 1 74.72 80 ALA A CA 1
ATOM 637 C C . ALA A 1 80 ? 12.267 5.53 21.348 1 74.72 80 ALA A C 1
ATOM 639 O O . ALA A 1 80 ? 11.474 6.471 21.435 1 74.72 80 ALA A O 1
ATOM 640 N N . ASN A 1 81 ? 12.035 4.24 21.761 1 68.5 81 ASN A N 1
ATOM 641 C CA . ASN A 1 81 ? 11.017 4.129 22.801 1 68.5 81 ASN A CA 1
ATOM 642 C C . ASN A 1 81 ? 11.281 5.099 23.949 1 68.5 81 ASN A C 1
ATOM 644 O O . ASN A 1 81 ? 12.362 5.087 24.542 1 68.5 81 ASN A O 1
ATOM 648 N N . ILE A 1 82 ? 10.676 6.118 23.909 1 55.18 82 ILE A N 1
ATOM 649 C CA . ILE A 1 82 ? 10.836 7.016 25.047 1 55.18 82 ILE A CA 1
ATOM 650 C C . ILE A 1 82 ? 10.262 6.364 26.303 1 55.18 82 ILE A C 1
ATOM 652 O O . ILE A 1 82 ? 9.063 6.082 26.372 1 55.18 82 ILE A O 1
ATOM 656 N N . GLU A 1 83 ? 10.949 5.209 26.799 1 51.65 83 GLU A N 1
ATOM 657 C CA . GLU A 1 83 ? 10.552 4.751 28.127 1 51.65 83 GLU A CA 1
ATOM 658 C C . GLU A 1 83 ? 9.906 5.877 28.928 1 51.65 83 GLU A C 1
ATOM 660 O O . GLU A 1 83 ? 10.501 6.393 29.876 1 51.65 83 GLU A O 1
ATOM 665 N N . THR A 1 84 ? 9.522 6.73 28.286 1 48.24 84 THR A N 1
ATOM 666 C CA . THR A 1 84 ? 9.302 7.916 29.107 1 48.24 84 THR A CA 1
ATOM 667 C C . THR A 1 84 ? 8.196 7.669 30.129 1 48.24 84 THR A C 1
ATOM 669 O O . THR A 1 84 ? 7.157 7.091 29.8 1 48.24 84 THR A O 1
ATOM 672 N N . ARG A 1 85 ? 8.503 7.701 31.325 1 56.16 85 ARG A N 1
ATOM 673 C CA . ARG A 1 85 ? 7.851 8.175 32.542 1 56.16 85 ARG A CA 1
ATOM 674 C C . ARG A 1 85 ? 6.931 9.355 32.246 1 56.16 85 ARG A C 1
ATOM 676 O O . ARG A 1 85 ? 6.628 10.151 33.137 1 56.16 85 ARG A O 1
ATOM 683 N N . VAL A 1 86 ? 6.481 9.488 30.775 1 74.49 86 VAL A N 1
ATOM 684 C CA . VAL A 1 86 ? 5.647 10.658 30.521 1 74.49 86 VAL A CA 1
ATOM 685 C C . VAL A 1 86 ? 4.185 10.321 30.804 1 74.49 86 VAL A C 1
ATOM 687 O O . VAL A 1 86 ? 3.698 9.259 30.409 1 74.49 86 VAL A O 1
ATOM 690 N N . ASP A 1 87 ? 3.612 11 31.508 1 88.38 87 ASP A N 1
ATOM 691 C CA . ASP A 1 87 ? 2.183 10.881 31.78 1 88.38 87 ASP A CA 1
ATOM 692 C C . ASP A 1 87 ? 1.357 11.272 30.557 1 88.38 87 ASP A C 1
ATOM 694 O O . ASP A 1 87 ? 1.355 12.436 30.149 1 88.38 87 ASP A O 1
ATOM 698 N N . ILE A 1 88 ? 0.789 10.307 29.869 1 94 88 ILE A N 1
ATOM 699 C CA . ILE A 1 88 ? -0.049 10.539 28.697 1 94 88 ILE A CA 1
ATOM 700 C C . ILE A 1 88 ? -1.49 10.791 29.134 1 94 88 ILE A C 1
ATOM 702 O O . ILE A 1 88 ? -2.135 9.91 29.706 1 94 88 ILE A O 1
ATOM 706 N N . PRO A 1 89 ? -1.939 11.978 28.908 1 96.03 89 PRO A N 1
ATOM 707 C CA . PRO A 1 89 ? -3.327 12.259 29.28 1 96.03 89 PRO A CA 1
ATOM 708 C C . PRO A 1 89 ? -4.333 11.47 28.445 1 96.03 89 PRO A C 1
ATOM 710 O O . PRO A 1 89 ? -3.975 10.914 27.403 1 96.03 89 PRO A O 1
ATOM 713 N N . MET A 1 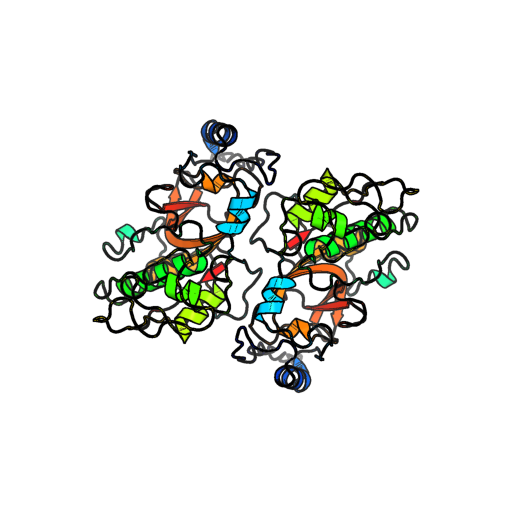90 ? -5.518 11.425 28.898 1 96.38 90 MET A N 1
ATOM 714 C CA . MET A 1 90 ? -6.59 10.727 28.195 1 96.38 90 MET A CA 1
ATOM 715 C C . MET A 1 90 ? -6.922 11.424 26.879 1 96.38 90 MET A C 1
ATOM 717 O O . MET A 1 90 ? -7.268 10.768 25.895 1 96.38 90 MET A O 1
ATOM 721 N N . ASN A 1 91 ? -6.867 12.772 26.975 1 98 91 ASN A N 1
ATOM 722 C CA . ASN A 1 91 ? -7.163 13.584 25.8 1 98 91 ASN A CA 1
ATOM 723 C C . ASN A 1 91 ? -6.059 14.602 25.53 1 98 91 ASN A C 1
ATOM 725 O O . ASN A 1 91 ? -5.487 15.167 26.464 1 98 91 ASN A O 1
ATOM 729 N N . PHE A 1 92 ? -5.776 14.807 24.305 1 98.34 92 PHE A N 1
ATOM 730 C CA . PHE A 1 92 ? -4.831 15.818 23.846 1 98.34 92 PHE A CA 1
ATOM 731 C C . PHE A 1 92 ? -5.25 16.377 22.492 1 98.34 92 PHE A C 1
ATOM 733 O O . PHE A 1 92 ? -5.629 15.622 21.594 1 98.34 92 PHE A O 1
ATOM 740 N N . ASP A 1 93 ? -5.251 17.647 22.356 1 98.52 93 ASP A N 1
ATOM 741 C CA . ASP A 1 93 ? -5.609 18.382 21.147 1 98.52 93 ASP A CA 1
ATOM 742 C C . ASP A 1 93 ? -4.613 19.506 20.872 1 98.52 93 ASP A C 1
ATOM 744 O O . ASP A 1 93 ? -4.544 20.479 21.626 1 98.52 93 ASP A O 1
ATOM 748 N N . ALA A 1 94 ? -3.925 19.336 19.81 1 98.43 94 ALA A N 1
ATOM 749 C CA . ALA A 1 94 ? -2.887 20.309 19.48 1 98.43 94 ALA A CA 1
ATOM 750 C C . ALA A 1 94 ? -3.481 21.703 19.296 1 98.43 94 ALA A C 1
ATOM 752 O O . ALA A 1 94 ? -2.803 22.708 19.52 1 98.43 94 ALA A O 1
ATOM 753 N N . ARG A 1 95 ? -4.724 21.822 18.866 1 97.63 95 ARG A N 1
ATOM 754 C CA . ARG A 1 95 ? -5.373 23.103 18.607 1 97.63 95 ARG A CA 1
ATOM 755 C C . ARG A 1 95 ? -5.544 23.9 19.896 1 97.63 95 ARG A C 1
ATOM 757 O O . ARG A 1 95 ? -5.589 25.132 19.869 1 97.63 95 ARG A O 1
ATOM 764 N N . THR A 1 96 ? -5.621 23.143 20.949 1 97.11 96 THR A N 1
ATOM 765 C CA . THR A 1 96 ? -5.734 23.789 22.252 1 97.11 96 THR A CA 1
ATOM 766 C C . THR A 1 96 ? -4.354 24.018 22.863 1 97.11 96 THR A C 1
ATOM 768 O O . THR A 1 96 ? -4.105 25.059 23.474 1 97.11 96 THR A O 1
ATOM 771 N N . GLN A 1 97 ? -3.442 23.089 22.717 1 96.88 97 GLN A N 1
ATOM 772 C CA . GLN A 1 97 ? -2.123 23.124 23.34 1 96.88 97 GLN A CA 1
ATOM 773 C C . GLN A 1 97 ? -1.239 24.189 22.697 1 96.88 97 GLN A C 1
ATOM 775 O O . GLN A 1 97 ? -0.451 24.846 23.381 1 96.88 97 GLN A O 1
ATOM 780 N N . TRP A 1 98 ? -1.229 24.289 21.454 1 96.98 98 TRP A N 1
ATOM 781 C CA . TRP A 1 98 ? -0.398 25.234 20.716 1 96.98 98 TRP A CA 1
ATOM 782 C C . TRP A 1 98 ? -1.256 26.174 19.876 1 96.98 98 TRP A C 1
ATOM 784 O O . TRP A 1 98 ? -1.08 26.264 18.659 1 96.98 98 TRP A O 1
ATOM 794 N N . LYS A 1 99 ? -2.002 26.863 20.647 1 91.32 99 LYS A N 1
ATOM 795 C CA . LYS A 1 99 ? -2.882 27.824 19.987 1 91.32 99 LYS A CA 1
ATOM 796 C C . LYS A 1 99 ? -2.095 28.735 19.049 1 91.32 99 LYS A C 1
ATOM 798 O O . LYS A 1 99 ? -1.037 29.249 19.417 1 91.32 99 LYS A O 1
ATOM 803 N N . GLY A 1 100 ? -2.385 28.816 17.807 1 93.68 100 GLY A N 1
ATOM 804 C CA . GLY A 1 100 ? -1.74 29.705 16.855 1 93.68 100 GLY A CA 1
ATOM 805 C C . GLY A 1 100 ? -0.768 28.991 15.934 1 93.68 100 GLY A C 1
ATOM 806 O O . GLY A 1 100 ? -0.285 29.573 14.961 1 93.68 100 GLY A O 1
ATOM 807 N N . CYS A 1 101 ? -0.462 27.743 16.305 1 97.62 101 CYS A N 1
ATOM 808 C CA . CYS A 1 101 ? 0.532 27.033 15.509 1 97.62 101 CYS A CA 1
ATOM 809 C C . CYS A 1 101 ? -0.128 25.983 14.623 1 97.62 101 CYS A C 1
ATOM 811 O O . CYS A 1 101 ? 0.52 25.406 13.748 1 97.62 101 CYS A O 1
ATOM 813 N N . VAL A 1 102 ? -1.324 25.694 14.786 1 97.13 102 VAL A N 1
ATOM 814 C CA . VAL A 1 102 ? -1.966 24.654 13.99 1 97.13 102 VAL A CA 1
ATOM 815 C C . VAL A 1 102 ? -2.305 25.198 12.604 1 97.13 102 VAL A C 1
ATOM 817 O O . VAL A 1 102 ? -3.089 26.141 12.475 1 97.13 102 VAL A O 1
ATOM 820 N N . PRO A 1 103 ? -1.711 24.643 11.552 1 97.31 103 PRO A N 1
ATOM 821 C CA . PRO A 1 103 ? -1.95 25.16 10.203 1 97.31 103 PRO A CA 1
ATOM 822 C C . PRO A 1 103 ? -3.41 25.034 9.772 1 97.31 103 PRO A C 1
ATOM 824 O O . PRO A 1 103 ? -4.11 24.118 10.21 1 97.31 103 PRO A O 1
ATOM 827 N N . ALA A 1 104 ? -3.816 25.917 8.968 1 97.02 104 ALA A N 1
ATOM 828 C CA . ALA A 1 104 ? -5.164 25.859 8.41 1 97.02 104 ALA A CA 1
ATOM 829 C C . ALA A 1 104 ? -5.349 24.611 7.552 1 97.02 104 ALA A C 1
ATOM 831 O O . ALA A 1 104 ? -4.4 24.135 6.924 1 97.02 104 ALA A O 1
ATOM 832 N N . ILE A 1 105 ? -6.585 24.123 7.515 1 98.52 105 ILE A N 1
ATOM 833 C CA . ILE A 1 105 ? -6.931 22.995 6.656 1 98.52 105 ILE A CA 1
ATOM 834 C C . ILE A 1 105 ? -6.998 23.455 5.202 1 98.52 105 ILE A C 1
ATOM 836 O O . ILE A 1 105 ? -7.666 24.443 4.887 1 98.52 105 ILE A O 1
ATOM 840 N N . ARG A 1 106 ? -6.325 22.748 4.398 1 98.07 106 ARG A N 1
ATOM 841 C CA . ARG A 1 106 ? -6.299 23.059 2.973 1 98.07 106 ARG A CA 1
ATOM 842 C C . ARG A 1 106 ? -6.892 21.918 2.152 1 98.07 106 ARG A C 1
ATOM 844 O O . ARG A 1 106 ? -7.235 20.867 2.698 1 98.07 106 ARG A O 1
ATOM 851 N N . ASP A 1 107 ? -7.097 22.217 0.873 1 97.72 107 ASP A N 1
ATOM 852 C CA . ASP A 1 107 ? -7.751 21.275 -0.03 1 97.72 107 ASP A CA 1
ATOM 853 C C . ASP A 1 107 ? -6.792 20.801 -1.119 1 97.72 107 ASP A C 1
ATOM 855 O O . ASP A 1 107 ? -6.353 21.595 -1.955 1 97.72 107 ASP A O 1
ATOM 859 N N . GLN A 1 108 ? -6.575 19.499 -1.135 1 97.06 108 GLN A N 1
ATOM 860 C CA . GLN A 1 108 ? -5.69 18.944 -2.154 1 97.06 108 GLN A CA 1
ATOM 861 C C . GLN A 1 108 ? -6.394 18.855 -3.505 1 97.06 108 GLN A C 1
ATOM 863 O O . GLN A 1 108 ? -5.772 18.517 -4.514 1 97.06 108 GLN A O 1
ATOM 868 N N . GLN A 1 109 ? -7.681 19.109 -3.481 1 95.07 109 GLN A N 1
ATOM 869 C CA . GLN A 1 109 ? -8.508 19.077 -4.683 1 95.07 109 GLN A CA 1
ATOM 870 C C . GLN A 1 109 ? -8.542 17.678 -5.291 1 95.07 109 GLN A C 1
ATOM 872 O O . GLN A 1 109 ? -8.861 16.705 -4.605 1 95.07 109 GLN A O 1
ATOM 877 N N . THR A 1 110 ? -8.237 17.502 -6.59 1 91.97 110 THR A N 1
ATOM 878 C CA . THR A 1 110 ? -8.425 16.207 -7.235 1 91.97 110 THR A CA 1
ATOM 879 C C . THR A 1 110 ? -7.09 15.488 -7.404 1 91.97 110 THR A C 1
ATOM 881 O O . THR A 1 110 ? -7.022 14.434 -8.04 1 91.97 110 THR A O 1
ATOM 884 N N . CYS A 1 111 ? -6.035 16.093 -6.874 1 94.34 111 CYS A N 1
ATOM 885 C CA . CYS A 1 111 ? -4.703 15.506 -6.978 1 94.34 111 CYS A CA 1
ATOM 886 C C . CYS A 1 111 ? -4.43 14.562 -5.813 1 94.34 111 CYS A C 1
ATOM 888 O O . CYS A 1 111 ? -4.642 14.922 -4.654 1 94.34 111 CYS A O 1
ATOM 890 N N . GLY A 1 112 ? -3.999 13.313 -6.138 1 95 112 GLY A N 1
ATOM 891 C CA . GLY A 1 112 ? -3.59 12.378 -5.102 1 95 112 GLY A CA 1
ATOM 892 C C . GLY A 1 112 ? -2.322 12.8 -4.384 1 95 112 GLY A C 1
ATOM 893 O O . GLY A 1 112 ? -1.354 12.04 -4.324 1 95 112 GLY A O 1
ATOM 894 N N . ALA A 1 113 ? -2.364 14.01 -3.807 1 96.63 113 ALA A N 1
ATOM 895 C CA . ALA A 1 113 ? -1.168 14.633 -3.248 1 96.63 113 ALA A CA 1
ATOM 896 C C . ALA A 1 113 ? -1.219 14.649 -1.723 1 96.63 113 ALA A C 1
ATOM 898 O O . ALA A 1 113 ? -0.534 15.448 -1.08 1 96.63 113 ALA A O 1
ATOM 899 N N . CYS A 1 114 ? -2.008 13.715 -1.178 1 98.25 114 CYS A N 1
ATOM 900 C CA . CYS A 1 114 ? -2.157 13.663 0.272 1 98.25 114 CYS A CA 1
ATOM 901 C C . CYS A 1 114 ? -0.808 13.465 0.952 1 98.25 114 CYS A C 1
ATOM 903 O O . CYS A 1 114 ? -0.576 13.986 2.045 1 98.25 114 CYS A O 1
ATOM 905 N N . TRP A 1 115 ? 0.109 12.761 0.307 1 98.27 115 TRP A N 1
ATOM 906 C CA . TRP A 1 115 ? 1.438 12.488 0.844 1 98.27 115 TRP A CA 1
ATOM 907 C C . TRP A 1 115 ? 2.234 13.779 1.008 1 98.27 115 TRP A C 1
ATOM 909 O O . TRP A 1 115 ? 2.901 13.979 2.026 1 98.27 115 TRP A O 1
ATOM 919 N N . ALA A 1 116 ? 2.109 14.694 0.112 1 98.26 116 ALA A N 1
ATOM 920 C CA . ALA A 1 116 ? 2.809 15.975 0.17 1 98.26 116 ALA A CA 1
ATOM 921 C C . ALA A 1 116 ? 2.109 16.939 1.123 1 98.26 116 ALA A C 1
ATOM 923 O O . ALA A 1 116 ? 2.761 17.617 1.921 1 98.26 116 ALA A O 1
ATOM 924 N N . PHE A 1 117 ? 0.781 16.999 1.048 1 98.72 117 PHE A N 1
ATOM 925 C CA . PHE A 1 117 ? 0.013 17.899 1.899 1 98.72 117 PHE A CA 1
ATOM 926 C C . PHE A 1 117 ? 0.265 17.599 3.372 1 98.72 117 PHE A C 1
ATOM 928 O O . PHE A 1 117 ? 0.527 18.51 4.16 1 98.72 117 PHE A O 1
ATOM 935 N N . SER A 1 118 ? 0.179 16.344 3.715 1 98.84 118 SER A N 1
ATOM 936 C CA . SER A 1 118 ? 0.31 15.98 5.122 1 98.84 118 SER A CA 1
ATOM 937 C C . SER A 1 118 ? 1.738 16.183 5.616 1 98.84 118 SER A C 1
ATOM 939 O O . SER A 1 118 ? 1.954 16.617 6.749 1 98.84 118 SER A O 1
ATOM 941 N N . ALA A 1 119 ? 2.73 15.887 4.803 1 98.84 119 ALA A N 1
ATOM 942 C CA . ALA A 1 119 ? 4.116 16.085 5.218 1 98.84 119 ALA A CA 1
ATOM 943 C C . ALA A 1 119 ? 4.417 17.565 5.436 1 98.84 119 ALA A C 1
ATOM 945 O O . ALA A 1 119 ? 5.056 17.936 6.424 1 98.84 119 ALA A O 1
ATOM 946 N N . ASN A 1 120 ? 3.975 18.394 4.493 1 98.85 120 ASN A N 1
ATOM 947 C CA . ASN A 1 120 ? 4.191 19.831 4.621 1 98.85 120 ASN A CA 1
ATOM 948 C C . ASN A 1 120 ? 3.434 20.408 5.814 1 98.85 120 ASN A C 1
ATOM 950 O O . ASN A 1 120 ? 3.927 21.313 6.489 1 98.85 120 ASN A O 1
ATOM 954 N N . TYR A 1 121 ? 2.231 19.914 6.067 1 98.84 121 TYR A N 1
ATOM 955 C CA . TYR A 1 121 ? 1.467 20.3 7.248 1 98.84 121 TYR A CA 1
ATOM 956 C C . TYR A 1 121 ? 2.244 19.995 8.524 1 98.84 121 TYR A C 1
ATOM 958 O O . TYR A 1 121 ? 2.389 20.859 9.391 1 98.84 121 TYR A O 1
ATOM 966 N N . VAL A 1 122 ? 2.759 18.797 8.648 1 98.89 122 VAL A N 1
ATOM 967 C CA . VAL A 1 122 ? 3.464 18.339 9.84 1 98.89 122 VAL A CA 1
ATOM 968 C C . VAL A 1 122 ? 4.742 19.154 10.03 1 98.89 122 VAL A C 1
ATOM 970 O O . VAL A 1 122 ? 5.041 19.602 11.14 1 98.89 122 VAL A O 1
ATOM 973 N N . LEU A 1 123 ? 5.492 19.363 8.941 1 98.89 123 LEU A N 1
ATOM 974 C CA . LEU A 1 123 ? 6.728 20.131 9.051 1 98.89 123 LEU A CA 1
ATOM 975 C C . LEU A 1 123 ? 6.443 21.554 9.518 1 98.89 123 LEU A C 1
ATOM 977 O O . LEU A 1 123 ? 7.124 22.067 10.41 1 98.89 123 LEU A O 1
ATOM 981 N N . ALA A 1 124 ? 5.449 22.212 8.93 1 98.81 124 ALA A N 1
ATOM 982 C CA . ALA A 1 124 ? 5.093 23.578 9.308 1 98.81 124 ALA A CA 1
ATOM 983 C C . ALA A 1 124 ? 4.649 23.646 10.766 1 98.81 124 ALA A C 1
ATOM 985 O O . ALA A 1 124 ? 5.05 24.551 11.502 1 98.81 124 ALA A O 1
ATOM 986 N N . HIS A 1 125 ? 3.827 22.715 11.136 1 98.86 125 HIS A N 1
ATOM 987 C CA . HIS A 1 125 ? 3.318 22.663 12.502 1 98.86 125 HIS A CA 1
ATOM 988 C C . HIS A 1 125 ? 4.455 22.517 13.507 1 98.86 125 HIS A C 1
ATOM 990 O O . HIS A 1 125 ? 4.527 23.267 14.483 1 98.86 125 HIS A O 1
ATOM 996 N N . ARG A 1 126 ? 5.328 21.592 13.293 1 98.63 126 ARG A N 1
ATOM 997 C CA . ARG A 1 126 ? 6.445 21.327 14.194 1 98.63 126 ARG A CA 1
ATOM 998 C C . ARG A 1 126 ? 7.421 22.499 14.216 1 98.63 126 ARG A C 1
ATOM 1000 O O . ARG A 1 126 ? 8.028 22.788 15.249 1 98.63 126 ARG A O 1
ATOM 1007 N N . LEU A 1 127 ? 7.568 23.148 13.056 1 98.78 127 LEU A N 1
ATOM 1008 C CA . LEU A 1 127 ? 8.423 24.328 12.987 1 98.78 127 LEU A CA 1
ATOM 1009 C C . LEU A 1 127 ? 7.88 25.446 13.87 1 98.78 127 LEU A C 1
ATOM 1011 O O . LEU A 1 127 ? 8.633 26.07 14.622 1 98.78 127 LEU A O 1
ATOM 1015 N N . CYS A 1 128 ? 6.608 25.698 13.799 1 98.79 128 CYS A N 1
ATOM 1016 C CA . CYS A 1 128 ? 5.98 26.726 14.621 1 98.79 128 CYS A CA 1
ATOM 1017 C C . CYS A 1 128 ? 6.155 26.422 16.104 1 98.79 128 CYS A C 1
ATOM 1019 O O . CYS A 1 128 ? 6.506 27.307 16.886 1 98.79 128 CYS A O 1
ATOM 1021 N N . ILE A 1 129 ? 5.97 25.159 16.457 1 98.31 129 ILE A N 1
ATOM 1022 C CA . ILE A 1 129 ? 6.085 24.747 17.852 1 98.31 129 ILE A CA 1
ATOM 1023 C C . ILE A 1 129 ? 7.537 24.867 18.308 1 98.31 129 ILE A C 1
ATOM 1025 O O . ILE A 1 129 ? 7.816 25.415 19.377 1 98.31 129 ILE A O 1
ATOM 1029 N N . ALA A 1 130 ? 8.448 24.423 17.497 1 97.95 130 ALA A N 1
ATOM 1030 C CA . ALA A 1 130 ? 9.865 24.41 17.85 1 97.95 130 ALA A CA 1
ATOM 1031 C C . ALA A 1 130 ? 10.398 25.829 18.031 1 97.95 130 ALA A C 1
ATOM 1033 O O . ALA A 1 130 ? 11.367 26.046 18.761 1 97.95 130 ALA A O 1
ATOM 1034 N N . THR A 1 131 ? 9.781 26.796 17.376 1 97.93 131 THR A N 1
ATOM 1035 C CA . THR A 1 131 ? 10.257 28.174 17.435 1 97.93 131 THR A CA 1
ATOM 1036 C C . THR A 1 131 ? 9.36 29.018 18.335 1 97.93 131 THR A C 1
ATOM 1038 O O . THR A 1 131 ? 9.394 30.249 18.275 1 97.93 131 THR A O 1
ATOM 1041 N N . ASN A 1 132 ? 8.532 28.365 19.039 1 96.4 132 ASN A N 1
ATOM 1042 C CA . ASN A 1 132 ? 7.619 29.031 19.962 1 96.4 132 ASN A CA 1
ATOM 1043 C C . ASN A 1 132 ? 6.76 30.071 19.248 1 96.4 132 ASN A C 1
ATOM 1045 O O . ASN A 1 132 ? 6.649 31.21 19.705 1 96.4 132 ASN A O 1
ATOM 1049 N N . GLY A 1 133 ? 6.334 29.632 18.063 1 96.38 133 GLY A N 1
ATOM 1050 C CA . GLY A 1 133 ? 5.385 30.459 17.335 1 96.38 133 GLY A CA 1
ATOM 1051 C C . GLY A 1 133 ? 6.053 31.485 16.438 1 96.38 133 GLY A C 1
ATOM 1052 O O . GLY A 1 133 ? 5.382 32.176 15.67 1 96.38 133 GLY A O 1
ATOM 1053 N N . GLN A 1 134 ? 7.318 31.607 16.425 1 96.73 134 GLN A N 1
ATOM 1054 C CA . GLN A 1 134 ? 8.032 32.636 15.676 1 96.73 134 GLN A CA 1
ATOM 1055 C C . GLN A 1 134 ? 7.987 32.356 14.176 1 96.73 134 GLN A C 1
ATOM 1057 O O . GLN A 1 134 ? 8.01 33.284 13.365 1 96.73 134 GLN A O 1
ATOM 1062 N N . THR A 1 135 ? 7.984 31.093 13.858 1 97.29 135 THR A N 1
ATOM 1063 C CA . THR A 1 135 ? 7.901 30.712 12.452 1 97.29 135 THR A CA 1
ATOM 1064 C C . THR A 1 135 ? 6.59 29.986 12.165 1 97.29 135 THR A C 1
ATOM 1066 O O . THR A 1 135 ? 6.509 28.763 12.301 1 97.29 135 THR A O 1
ATOM 1069 N N . ASN A 1 136 ? 5.617 30.686 11.884 1 97.46 136 ASN A N 1
ATOM 1070 C CA . ASN A 1 136 ? 4.297 30.194 11.501 1 97.46 136 ASN A CA 1
ATOM 1071 C C . ASN A 1 136 ? 4.034 30.395 10.012 1 97.46 136 ASN A C 1
ATOM 1073 O O . ASN A 1 136 ? 3.607 31.472 9.592 1 97.46 136 ASN A O 1
ATOM 1077 N N . VAL A 1 137 ? 4.292 29.381 9.187 1 97.52 137 VAL A N 1
ATOM 1078 C CA . VAL A 1 137 ? 4.306 29.532 7.736 1 97.52 137 VAL A CA 1
ATOM 1079 C C . VAL A 1 137 ? 3.418 28.467 7.097 1 97.52 137 VAL A C 1
ATOM 1081 O O . VAL A 1 137 ? 3.051 27.485 7.746 1 97.52 137 VAL A O 1
ATOM 1084 N N . VAL A 1 138 ? 3.025 28.713 5.881 1 97.98 138 VAL A N 1
ATOM 1085 C CA . VAL A 1 138 ? 2.349 27.742 5.026 1 97.98 138 VAL A CA 1
ATOM 1086 C C . VAL A 1 138 ? 3.308 27.252 3.943 1 97.98 138 VAL A C 1
ATOM 1088 O O . VAL A 1 138 ? 3.779 28.039 3.12 1 97.98 138 VAL A O 1
ATOM 1091 N N . LEU A 1 139 ? 3.595 25.987 3.957 1 98.54 139 LEU A N 1
ATOM 1092 C CA . LEU A 1 139 ? 4.571 25.424 3.031 1 98.54 139 LEU A CA 1
ATOM 1093 C C . LEU A 1 139 ? 3.891 24.93 1.758 1 98.54 139 LEU A C 1
ATOM 1095 O O . LEU A 1 139 ? 2.694 24.636 1.763 1 98.54 139 LEU A O 1
ATOM 1099 N N . SER A 1 140 ? 4.646 24.811 0.67 1 97.36 140 SER A N 1
ATOM 1100 C CA . SER A 1 140 ? 4.116 24.5 -0.654 1 97.36 140 SER A CA 1
ATOM 1101 C C . SER A 1 140 ? 4.11 22.996 -0.907 1 97.36 140 SER A C 1
ATOM 1103 O O . SER A 1 140 ? 5.143 22.415 -1.249 1 97.36 140 SER A O 1
ATOM 1105 N N . PRO A 1 141 ? 2.932 22.379 -0.857 1 97.47 141 PRO A N 1
ATOM 1106 C CA . PRO A 1 141 ? 2.908 20.989 -1.317 1 97.47 141 PRO A CA 1
ATOM 1107 C C . PRO A 1 141 ? 3.15 20.86 -2.819 1 97.47 141 PRO A C 1
ATOM 1109 O O . PRO A 1 141 ? 3.648 19.831 -3.282 1 97.47 141 PRO A O 1
ATOM 1112 N N . GLU A 1 142 ? 2.895 21.933 -3.616 1 95.68 142 GLU A N 1
ATOM 1113 C CA . GLU A 1 142 ? 3.05 21.892 -5.067 1 95.68 142 GLU A CA 1
ATOM 1114 C C . GLU A 1 142 ? 4.506 21.662 -5.461 1 95.68 142 GLU A C 1
ATOM 1116 O O . GLU A 1 142 ? 4.789 20.927 -6.409 1 95.68 142 GLU A O 1
ATOM 1121 N N . TYR A 1 143 ? 5.378 22.364 -4.742 1 95.52 143 TYR A N 1
ATOM 1122 C CA . TYR A 1 143 ? 6.795 22.193 -5.044 1 95.52 143 TYR A CA 1
ATOM 1123 C C . TYR A 1 143 ? 7.21 20.733 -4.903 1 95.52 143 TYR A C 1
ATOM 1125 O O . TYR A 1 143 ? 7.927 20.201 -5.753 1 95.52 143 TYR A O 1
ATOM 1133 N N . GLN A 1 144 ? 6.745 20.11 -3.857 1 95.42 144 GLN A N 1
ATOM 1134 C CA . GLN A 1 144 ? 7.074 18.706 -3.629 1 95.42 144 GLN A CA 1
ATOM 1135 C C . GLN A 1 144 ? 6.415 17.811 -4.674 1 95.42 144 GLN A C 1
ATOM 1137 O O . GLN A 1 144 ? 7.04 16.878 -5.183 1 95.42 144 GLN A O 1
ATOM 1142 N N . VAL A 1 145 ? 5.174 18.021 -5.022 1 94.94 145 VAL A N 1
ATOM 1143 C CA . VAL A 1 145 ? 4.431 17.244 -6.009 1 94.94 145 VAL A CA 1
ATOM 1144 C C . VAL A 1 145 ? 5.17 17.265 -7.345 1 94.94 145 VAL A C 1
ATOM 1146 O O . VAL A 1 145 ? 5.264 16.241 -8.026 1 94.94 145 VAL A O 1
ATOM 1149 N N . GLN A 1 146 ? 5.731 18.338 -7.616 1 91.71 146 GLN A N 1
ATOM 1150 C CA . GLN A 1 146 ? 6.333 18.515 -8.933 1 91.71 146 GLN A CA 1
ATOM 1151 C C . GLN A 1 146 ? 7.79 18.061 -8.938 1 91.71 146 GLN A C 1
ATOM 1153 O O . GLN A 1 146 ? 8.297 17.594 -9.96 1 91.71 146 GLN A O 1
ATOM 1158 N N . CYS A 1 147 ? 8.442 18.18 -7.825 1 92.73 147 CYS A N 1
ATOM 1159 C CA . CYS A 1 147 ? 9.894 18.048 -7.854 1 92.73 147 CYS A CA 1
ATOM 1160 C C . CYS A 1 147 ? 10.336 16.735 -7.22 1 92.73 147 CYS A C 1
ATOM 1162 O O . CYS A 1 147 ? 11.479 16.309 -7.396 1 92.73 147 CYS A O 1
ATOM 1164 N N . ASP A 1 148 ? 9.525 16.131 -6.395 1 92.28 148 ASP A N 1
ATOM 1165 C CA . ASP A 1 148 ? 9.851 14.828 -5.823 1 92.28 148 ASP A CA 1
ATOM 1166 C C . ASP A 1 148 ? 9.704 13.719 -6.863 1 92.28 148 ASP A C 1
ATOM 1168 O O . ASP A 1 148 ? 8.599 13.226 -7.1 1 92.28 148 ASP A O 1
ATOM 1172 N N . THR A 1 149 ? 10.771 13.24 -7.373 1 88.4 149 THR A N 1
ATOM 1173 C CA . THR A 1 149 ? 10.724 12.318 -8.502 1 88.4 149 THR A CA 1
ATOM 1174 C C . THR A 1 149 ? 10.613 10.875 -8.017 1 88.4 149 THR A C 1
ATOM 1176 O O . THR A 1 149 ? 10.382 9.963 -8.813 1 88.4 149 THR A O 1
ATOM 1179 N N . MET A 1 150 ? 10.79 10.662 -6.751 1 90.39 150 MET A N 1
ATOM 1180 C CA . MET A 1 150 ? 10.627 9.314 -6.214 1 90.39 150 MET A CA 1
ATOM 1181 C C . MET A 1 150 ? 9.16 9.022 -5.916 1 90.39 150 MET A C 1
ATOM 1183 O O . MET A 1 150 ? 8.787 7.871 -5.683 1 90.39 150 MET A O 1
ATOM 1187 N N . ASN A 1 151 ? 8.363 10.041 -5.869 1 92.38 151 ASN A N 1
ATOM 1188 C CA . ASN A 1 151 ? 6.913 9.888 -5.824 1 92.38 151 ASN A CA 1
ATOM 1189 C C . ASN A 1 151 ? 6.283 10.111 -7.196 1 92.38 151 ASN A C 1
ATOM 1191 O O . ASN A 1 151 ? 6.986 10.386 -8.169 1 92.38 151 ASN A O 1
ATOM 1195 N N . LYS A 1 152 ? 4.933 9.928 -7.27 1 89.47 152 LYS A N 1
ATOM 1196 C CA . LYS A 1 152 ? 4.274 9.918 -8.573 1 89.47 152 LYS A CA 1
ATOM 1197 C C . LYS A 1 152 ? 3.31 11.093 -8.71 1 89.47 152 LYS A C 1
ATOM 1199 O O . LYS A 1 152 ? 2.194 10.933 -9.209 1 89.47 152 LYS A O 1
ATOM 1204 N N . ALA A 1 153 ? 3.719 12.259 -8.093 1 91.1 153 ALA A N 1
ATOM 1205 C CA . ALA A 1 153 ? 2.917 13.477 -8.187 1 91.1 153 ALA A CA 1
ATOM 1206 C C . ALA A 1 153 ? 1.459 13.201 -7.834 1 91.1 153 ALA A C 1
ATOM 1208 O O . ALA A 1 153 ? 1.163 12.665 -6.763 1 91.1 153 ALA A O 1
ATOM 1209 N N . CYS A 1 154 ? 0.578 13.446 -8.803 1 93.31 154 CYS A N 1
ATOM 1210 C CA . CYS A 1 154 ? -0.842 13.316 -8.498 1 93.31 154 CYS A CA 1
ATOM 1211 C C . CYS A 1 154 ? -1.277 11.855 -8.539 1 93.31 154 CYS A C 1
ATOM 1213 O O . CYS A 1 154 ? -2.418 11.533 -8.205 1 93.31 154 CYS A O 1
ATOM 1215 N N . GLN A 1 155 ? -0.419 10.972 -8.835 1 89.71 155 GLN A N 1
ATOM 1216 C CA . GLN A 1 155 ? -0.766 9.555 -8.872 1 89.71 155 GLN A CA 1
ATOM 1217 C C . GLN A 1 155 ? -0.371 8.857 -7.574 1 89.71 155 GLN A C 1
ATOM 1219 O O . GLN A 1 155 ? -0.404 7.628 -7.489 1 89.71 155 GLN A O 1
ATOM 1224 N N . GLY A 1 156 ? 0.064 9.659 -6.616 1 92.37 156 GLY A N 1
ATOM 1225 C CA . GLY A 1 156 ? 0.329 9.115 -5.294 1 92.37 156 GLY A CA 1
ATOM 1226 C C . GLY A 1 156 ? 1.8 9.141 -4.921 1 92.37 156 GLY A C 1
ATOM 1227 O O . GLY A 1 156 ? 2.588 9.863 -5.536 1 92.37 156 GLY A O 1
ATOM 1228 N N . GLY A 1 157 ? 2.073 8.489 -3.785 1 93.92 157 GLY A N 1
ATOM 1229 C CA . GLY A 1 157 ? 3.441 8.446 -3.295 1 93.92 157 GLY A CA 1
ATOM 1230 C C . GLY A 1 157 ? 3.593 7.641 -2.018 1 93.92 157 GLY A C 1
ATOM 1231 O O . GLY A 1 157 ? 2.663 6.947 -1.602 1 93.92 157 GLY A O 1
ATOM 1232 N N . TYR A 1 158 ? 4.82 7.679 -1.533 1 95.26 158 TYR A N 1
ATOM 1233 C CA . TYR A 1 158 ? 5.207 7.039 -0.281 1 95.26 158 TYR A CA 1
ATOM 1234 C C . TYR A 1 158 ? 5.569 8.078 0.774 1 95.26 158 TYR A C 1
ATOM 1236 O O . TYR A 1 158 ? 6.222 9.079 0.47 1 95.26 158 TYR A O 1
ATOM 1244 N N . LEU A 1 159 ? 5.154 7.806 2.04 1 97.42 159 LEU A N 1
ATOM 1245 C CA . LEU A 1 159 ? 5.49 8.732 3.116 1 97.42 159 LEU A CA 1
ATOM 1246 C C . LEU A 1 159 ? 6.999 8.789 3.332 1 97.42 159 LEU A C 1
ATOM 1248 O O . LEU A 1 159 ? 7.555 9.861 3.578 1 97.42 159 LEU A O 1
ATOM 1252 N N . LYS A 1 160 ? 7.625 7.646 3.174 1 94.85 160 LYS A N 1
ATOM 1253 C CA . LYS A 1 160 ? 9.076 7.57 3.316 1 94.85 160 LYS A CA 1
ATOM 1254 C C . LYS A 1 160 ? 9.772 8.562 2.389 1 94.85 160 LYS A C 1
ATOM 1256 O O . LYS A 1 160 ? 10.644 9.318 2.823 1 94.85 160 LYS A O 1
ATOM 1261 N N . TYR A 1 161 ? 9.367 8.657 1.177 1 94.97 161 TYR A N 1
ATOM 1262 C CA . TYR A 1 161 ? 10.04 9.49 0.187 1 94.97 161 TYR A CA 1
ATOM 1263 C C . TYR A 1 161 ? 9.652 10.954 0.351 1 94.97 161 TYR A C 1
ATOM 1265 O O . TYR A 1 161 ? 10.429 11.85 0.013 1 94.97 161 TYR A O 1
ATOM 1273 N N . SER A 1 162 ? 8.437 11.135 0.881 1 96.98 162 SER A N 1
ATOM 1274 C CA . SER A 1 162 ? 8.069 12.512 1.198 1 96.98 162 SER A CA 1
ATOM 1275 C C . SER A 1 162 ? 9.06 13.138 2.174 1 96.98 162 SER A C 1
ATOM 1277 O O . SER A 1 162 ? 9.509 14.268 1.971 1 96.98 162 SER A O 1
ATOM 1279 N N . TRP A 1 163 ? 9.448 12.413 3.136 1 97.57 163 TRP A N 1
ATOM 1280 C CA . TRP A 1 163 ? 10.34 12.948 4.159 1 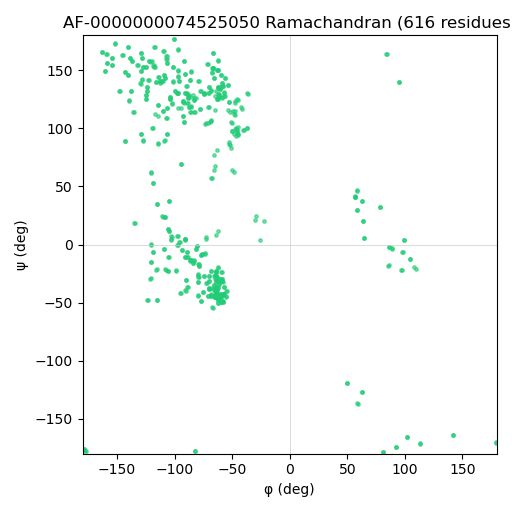97.57 163 TRP A CA 1
ATOM 1281 C C . TRP A 1 163 ? 11.785 12.958 3.671 1 97.57 163 TRP A C 1
ATOM 1283 O O . TRP A 1 163 ? 12.563 13.844 4.033 1 97.57 163 TRP A O 1
ATOM 1293 N N . THR A 1 164 ? 12.134 11.964 2.819 1 95.66 164 THR A N 1
ATOM 1294 C CA . THR A 1 164 ? 13.446 12.022 2.185 1 95.66 164 THR A CA 1
ATOM 1295 C C . THR A 1 164 ? 13.604 13.311 1.383 1 95.66 164 THR A C 1
ATOM 1297 O O . THR A 1 164 ? 14.653 13.955 1.433 1 95.66 164 THR A O 1
ATOM 1300 N N . PHE A 1 165 ? 12.586 13.666 0.685 1 96.5 165 PHE A N 1
ATOM 1301 C CA . PHE A 1 165 ? 12.602 14.897 -0.097 1 96.5 165 PHE A CA 1
ATOM 1302 C C . PHE A 1 165 ? 12.758 16.112 0.81 1 96.5 165 PHE A C 1
ATOM 1304 O O . PHE A 1 165 ? 13.561 17.004 0.529 1 96.5 165 PHE A O 1
ATOM 1311 N N . LEU A 1 166 ? 11.995 16.179 1.858 1 98.3 166 LEU A N 1
ATOM 1312 C CA . LEU A 1 166 ? 12.03 17.324 2.761 1 98.3 166 LEU A CA 1
ATOM 1313 C C . LEU A 1 166 ? 13.388 17.434 3.447 1 98.3 166 LEU A C 1
ATOM 1315 O O . LEU A 1 166 ? 13.843 18.536 3.759 1 98.3 166 LEU A O 1
ATOM 1319 N N . GLU A 1 167 ? 14.067 16.324 3.663 1 97.72 167 GLU A N 1
ATOM 1320 C CA . GLU A 1 167 ? 15.401 16.358 4.255 1 97.72 167 GLU A CA 1
ATOM 1321 C C . GLU A 1 167 ? 16.442 16.834 3.245 1 97.72 167 GLU A C 1
ATOM 1323 O O . GLU A 1 167 ? 17.305 17.651 3.573 1 97.72 167 GLU A O 1
ATOM 1328 N N . ASN A 1 168 ? 16.324 16.366 2.021 1 95.62 168 ASN A N 1
ATOM 1329 C CA . ASN A 1 168 ? 17.383 16.592 1.043 1 95.62 168 ASN A CA 1
ATOM 1330 C C . ASN A 1 168 ? 17.177 17.901 0.287 1 95.62 168 ASN A C 1
ATOM 1332 O O . ASN A 1 168 ? 18.145 18.562 -0.093 1 95.62 168 ASN A O 1
ATOM 1336 N N . THR A 1 169 ? 15.939 18.217 0.014 1 95.15 169 THR A N 1
ATOM 1337 C CA . THR A 1 169 ? 15.637 19.353 -0.849 1 95.15 169 THR A CA 1
ATOM 1338 C C . THR A 1 169 ? 14.907 20.444 -0.072 1 95.15 169 THR A C 1
ATOM 1340 O O . THR A 1 169 ? 15.299 21.612 -0.114 1 95.15 169 THR A O 1
ATOM 1343 N N . GLY A 1 170 ? 13.878 20.043 0.692 1 97.59 170 GLY A N 1
ATOM 1344 C CA . GLY A 1 170 ? 13.015 21.012 1.348 1 97.59 170 GLY A CA 1
ATOM 1345 C C . GLY A 1 170 ? 11.955 21.586 0.428 1 97.59 170 GLY A C 1
ATOM 1346 O O . GLY A 1 170 ? 11.857 21.193 -0.736 1 97.59 170 GLY A O 1
ATOM 1347 N N . THR A 1 171 ? 11.179 22.468 0.961 1 97.94 171 THR A N 1
ATOM 1348 C CA . THR A 1 171 ? 10.096 23.089 0.207 1 97.94 171 THR A CA 1
ATOM 1349 C C . THR A 1 171 ? 9.988 24.575 0.538 1 97.94 171 THR A C 1
ATOM 1351 O O . THR A 1 171 ? 10.305 24.992 1.655 1 97.94 171 THR A O 1
ATOM 1354 N N . PRO A 1 172 ? 9.621 25.386 -0.442 1 97.91 172 PRO A N 1
ATOM 1355 C CA . PRO A 1 172 ? 9.414 26.811 -0.173 1 97.91 172 PRO A CA 1
ATOM 1356 C C . PRO A 1 172 ? 8.032 27.107 0.406 1 97.91 172 PRO A C 1
ATOM 1358 O O . PRO A 1 172 ? 7.266 26.182 0.69 1 97.91 172 PRO A O 1
ATOM 1361 N N . LEU A 1 173 ? 7.809 28.335 0.61 1 97.91 173 LEU A N 1
ATOM 1362 C CA . LEU A 1 173 ? 6.494 28.799 1.038 1 97.91 173 LEU A CA 1
ATOM 1363 C C . LEU A 1 173 ? 5.459 28.59 -0.063 1 97.91 173 LEU A C 1
ATOM 1365 O O . LEU A 1 173 ? 5.789 28.649 -1.25 1 97.91 173 LEU A O 1
ATOM 1369 N N . ASP A 1 174 ? 4.219 28.416 0.368 1 97.11 174 ASP A N 1
ATOM 1370 C CA . ASP A 1 174 ? 3.129 28.304 -0.597 1 97.11 174 ASP A CA 1
ATOM 1371 C C . ASP A 1 174 ? 2.978 29.589 -1.407 1 97.11 174 ASP A C 1
ATOM 1373 O O . ASP A 1 174 ? 2.583 29.551 -2.574 1 97.11 174 ASP A O 1
ATOM 1377 N N . THR A 1 175 ? 3.35 30.747 -0.862 1 96.25 175 THR A N 1
ATOM 1378 C CA . THR A 1 175 ? 3.28 32.018 -1.575 1 96.25 175 THR A CA 1
ATOM 1379 C C . THR A 1 175 ? 4.332 32.078 -2.679 1 96.25 175 THR A C 1
ATOM 1381 O O . THR A 1 175 ? 4.161 32.793 -3.668 1 96.25 175 THR A O 1
ATOM 1384 N N . CYS A 1 176 ? 5.409 31.354 -2.489 1 95.98 176 CYS A N 1
ATOM 1385 C CA . CYS A 1 176 ? 6.471 31.285 -3.487 1 95.98 176 CYS A CA 1
ATOM 1386 C C . CYS A 1 176 ? 6.081 30.364 -4.637 1 95.98 176 CYS A C 1
ATOM 1388 O O . CYS A 1 176 ? 6.194 30.741 -5.805 1 95.98 176 CYS A O 1
ATOM 1390 N N . ILE A 1 177 ? 5.581 29.149 -4.343 1 95.03 177 ILE A N 1
ATOM 1391 C CA . ILE A 1 177 ? 5.043 28.186 -5.298 1 95.03 177 ILE A CA 1
ATOM 1392 C C . ILE A 1 177 ? 3.65 27.744 -4.855 1 95.03 177 ILE A C 1
ATOM 1394 O O . ILE A 1 177 ? 3.5 26.712 -4.197 1 95.03 177 ILE A O 1
ATOM 1398 N N . PRO A 1 178 ? 2.646 28.451 -5.285 1 95.27 178 PRO A N 1
ATOM 1399 C CA . PRO A 1 178 ? 1.282 28.16 -4.839 1 95.27 178 PRO A CA 1
ATOM 1400 C C . PRO A 1 178 ? 0.765 26.819 -5.356 1 95.27 178 PRO A C 1
ATOM 1402 O O . PRO A 1 178 ? 1.112 26.406 -6.466 1 95.27 178 PRO A O 1
ATOM 1405 N N . TYR A 1 179 ? -0.078 26.21 -4.531 1 95.76 179 TYR A N 1
ATOM 1406 C CA . TYR A 1 179 ? -0.658 24.927 -4.913 1 95.76 179 TYR A CA 1
ATOM 1407 C C . TYR A 1 179 ? -1.509 25.066 -6.17 1 95.76 179 TYR A C 1
ATOM 1409 O O . TYR A 1 179 ? -2.31 25.996 -6.285 1 95.76 179 TYR A O 1
ATOM 1417 N N . ALA A 1 180 ? -1.329 24.08 -7.157 1 93.47 180 ALA A N 1
ATOM 1418 C CA . ALA A 1 180 ? -2.031 24.12 -8.437 1 93.47 180 ALA A CA 1
ATOM 1419 C C . ALA A 1 180 ? -2.602 22.75 -8.792 1 93.47 180 ALA A C 1
ATOM 1421 O O . ALA A 1 180 ? -2.863 22.464 -9.963 1 93.47 180 ALA A O 1
ATOM 1422 N N . SER A 1 181 ? -2.742 21.884 -7.864 1 91.85 181 SER A N 1
ATOM 1423 C CA . SER A 1 181 ? -3.32 20.554 -8.026 1 91.85 181 SER A CA 1
ATOM 1424 C C . SER A 1 181 ? -2.579 19.755 -9.093 1 91.85 181 SER A C 1
ATOM 1426 O O . SER A 1 181 ? -3.203 19.124 -9.948 1 91.85 181 SER A O 1
ATOM 1428 N N . GLY A 1 182 ? -1.301 19.862 -9.096 1 80.78 182 GLY A N 1
ATOM 1429 C CA . GLY A 1 182 ? -0.458 19.129 -10.027 1 80.78 182 GLY A CA 1
ATOM 1430 C C . GLY A 1 182 ? -0.284 19.836 -11.357 1 80.78 182 GLY A C 1
ATOM 1431 O O . GLY A 1 182 ? 0.466 19.372 -12.219 1 80.78 182 GLY A O 1
ATOM 1432 N N . GLY A 1 183 ? -1.055 20.738 -11.706 1 74.52 183 GLY A N 1
ATOM 1433 C CA . GLY A 1 183 ? -1.019 21.45 -12.974 1 74.52 183 GLY A CA 1
ATOM 1434 C C . GLY A 1 183 ? 0.136 22.428 -13.077 1 74.52 183 GLY A C 1
ATOM 1435 O O . GLY A 1 183 ? 0.204 23.22 -14.018 1 74.52 183 GLY A O 1
ATOM 1436 N N . GLY A 1 184 ? 0.87 22.352 -12.084 1 64.62 184 GLY A N 1
ATOM 1437 C CA . GLY A 1 184 ? 1.963 23.304 -12.199 1 64.62 184 GLY A CA 1
ATOM 1438 C C . GLY A 1 184 ? 2.898 23.004 -13.355 1 64.62 184 GLY A C 1
ATOM 1439 O O . GLY A 1 184 ? 2.881 21.9 -13.903 1 64.62 184 GLY A O 1
ATOM 1440 N N . THR A 1 185 ? 3.183 23.987 -14.238 1 55.22 185 THR A N 1
ATOM 1441 C CA . THR A 1 185 ? 3.792 24.025 -15.562 1 55.22 185 THR A CA 1
ATOM 1442 C C . THR A 1 185 ? 5.236 23.533 -15.508 1 55.22 185 THR A C 1
ATOM 1444 O O . THR A 1 185 ? 6.022 23.796 -16.421 1 55.22 185 THR A O 1
ATOM 1447 N N . PHE A 1 186 ? 5.648 22.937 -14.396 1 54.57 186 PHE A N 1
ATOM 1448 C CA . PHE A 1 186 ? 7.07 22.749 -14.66 1 54.57 186 PHE A CA 1
ATOM 1449 C C . PHE A 1 186 ? 7.335 21.364 -15.237 1 54.57 186 PHE A C 1
ATOM 1451 O O . PHE A 1 186 ? 6.586 20.422 -14.973 1 54.57 186 PHE A O 1
ATOM 1458 N N . SER A 1 187 ? 7.809 21.319 -16.39 1 49.29 187 SER A N 1
ATOM 1459 C CA . SER A 1 187 ? 8.234 20.041 -16.952 1 49.29 187 SER A CA 1
ATOM 1460 C C . SER A 1 187 ? 8.85 19.144 -15.884 1 49.29 187 SER A C 1
ATOM 1462 O O . SER A 1 187 ? 9.556 19.624 -14.994 1 49.29 187 SER A O 1
ATOM 1464 N N . SER A 1 188 ? 8.437 17.948 -15.758 1 51.8 188 SER A N 1
ATOM 1465 C CA . SER A 1 188 ? 8.998 16.929 -14.877 1 51.8 188 SER A CA 1
ATOM 1466 C C . SER A 1 188 ? 10.523 16.954 -14.903 1 51.8 188 SER A C 1
ATOM 1468 O O . SER A 1 188 ? 11.13 16.992 -15.975 1 51.8 188 SER A O 1
ATOM 1470 N N . GLY A 1 189 ? 11.143 17.203 -13.843 1 56.51 189 GLY A N 1
ATOM 1471 C CA . GLY A 1 189 ? 12.591 17.172 -13.703 1 56.51 189 GLY A CA 1
ATOM 1472 C C . GLY A 1 189 ? 13.206 18.552 -13.565 1 56.51 189 GLY A C 1
ATOM 1473 O O . GLY A 1 189 ? 14.347 18.687 -13.12 1 56.51 189 GLY A O 1
ATOM 1474 N N . THR A 1 190 ? 12.419 19.537 -13.993 1 73.09 190 THR A N 1
ATOM 1475 C CA . THR A 1 190 ? 13.047 20.84 -13.803 1 73.09 190 THR A CA 1
ATOM 1476 C C . THR A 1 190 ? 12.349 21.621 -12.694 1 73.09 190 THR A C 1
ATOM 1478 O O . THR A 1 190 ? 11.316 22.252 -12.927 1 73.09 190 THR A O 1
ATOM 1481 N N . CYS A 1 191 ? 12.787 21.457 -11.499 1 84.21 191 CYS A N 1
ATOM 1482 C CA . CYS A 1 191 ? 12.22 22.141 -10.342 1 84.21 191 CYS A CA 1
ATOM 1483 C C . CYS A 1 191 ? 12.513 23.636 -10.395 1 84.21 191 CYS A C 1
ATOM 1485 O O . CYS A 1 191 ? 13.633 24.042 -10.711 1 84.21 191 CYS A O 1
ATOM 1487 N N . PRO A 1 192 ? 11.472 24.452 -10.163 1 87.02 192 PRO A N 1
ATOM 1488 C CA . PRO A 1 192 ? 11.705 25.898 -10.164 1 87.02 192 PRO A CA 1
ATOM 1489 C C . PRO A 1 192 ? 12.788 26.323 -9.175 1 87.02 192 PRO A C 1
ATOM 1491 O O . PRO A 1 192 ? 12.885 25.76 -8.082 1 87.02 192 PRO A O 1
ATOM 1494 N N . THR A 1 193 ? 13.542 27.302 -9.602 1 88.95 193 THR A N 1
ATOM 1495 C CA . THR A 1 193 ? 14.595 27.824 -8.737 1 88.95 193 THR A CA 1
ATOM 1496 C C . THR A 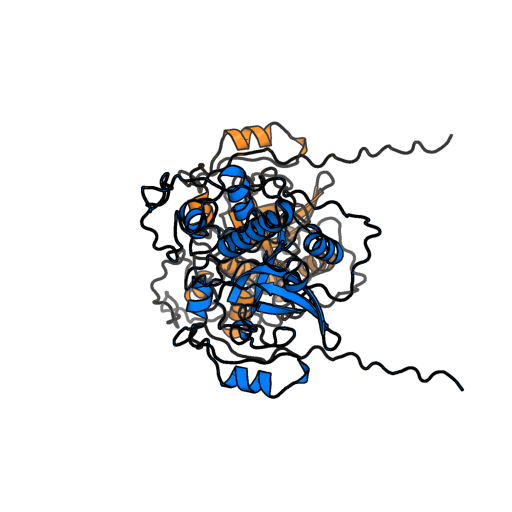1 193 ? 14.24 29.22 -8.235 1 88.95 193 THR A C 1
ATOM 1498 O O . THR A 1 193 ? 14.981 29.808 -7.445 1 88.95 193 THR A O 1
ATOM 1501 N N . GLN A 1 194 ? 13.088 29.724 -8.744 1 91.5 194 GLN A N 1
ATOM 1502 C CA . GLN A 1 194 ? 12.615 31.04 -8.325 1 91.5 194 GLN A CA 1
ATOM 1503 C C . GLN A 1 194 ? 11.135 31.001 -7.955 1 91.5 194 GLN A C 1
ATOM 1505 O O . GLN A 1 194 ? 10.384 30.168 -8.466 1 91.5 194 GLN A O 1
ATOM 1510 N N . CYS A 1 195 ? 10.81 31.895 -7.142 1 94.4 195 CYS A N 1
ATOM 1511 C CA . CYS A 1 195 ? 9.407 32.047 -6.77 1 94.4 195 CYS A CA 1
ATOM 1512 C C . CYS A 1 195 ? 8.596 32.623 -7.924 1 94.4 195 CYS A C 1
ATOM 1514 O O . CYS A 1 195 ? 9.145 33.291 -8.802 1 94.4 195 CYS A O 1
ATOM 1516 N N . LYS A 1 196 ? 7.35 32.331 -7.877 1 88.18 196 LYS A N 1
ATOM 1517 C CA . LYS A 1 196 ? 6.459 32.9 -8.884 1 88.18 196 LYS A CA 1
ATOM 1518 C C . LYS A 1 196 ? 6.444 34.424 -8.806 1 88.18 196 LYS A C 1
ATOM 1520 O O . LYS A 1 196 ? 6.353 35.103 -9.831 1 88.18 196 LYS A O 1
ATOM 1525 N N . ILE A 1 197 ? 6.574 34.878 -7.575 1 87.62 197 ILE A N 1
ATOM 1526 C CA . ILE A 1 197 ? 6.697 36.315 -7.357 1 87.62 197 ILE A CA 1
ATOM 1527 C C . ILE A 1 197 ? 8.164 36.727 -7.454 1 87.62 197 ILE A C 1
ATOM 1529 O O . ILE A 1 197 ? 8.985 36.325 -6.626 1 87.62 197 ILE A O 1
ATOM 1533 N N . ALA A 1 198 ? 8.504 37.534 -8.343 1 83.67 198 ALA A N 1
ATOM 1534 C CA . ALA A 1 198 ? 9.884 37.882 -8.673 1 83.67 198 ALA A CA 1
ATOM 1535 C C . ALA A 1 198 ? 10.583 38.536 -7.485 1 83.67 198 ALA A C 1
ATOM 1537 O O . ALA A 1 198 ? 11.793 38.378 -7.304 1 83.67 198 ALA A O 1
ATOM 1538 N N . SER A 1 199 ? 9.874 39.23 -6.7 1 89.23 199 SER A N 1
ATOM 1539 C CA . SER A 1 199 ? 10.495 39.985 -5.617 1 89.23 199 SER A CA 1
ATOM 1540 C C . SER A 1 199 ? 10.79 39.091 -4.417 1 89.23 199 SER A C 1
ATOM 1542 O O . SER A 1 199 ? 11.462 39.511 -3.473 1 89.23 199 SER A O 1
ATOM 1544 N N . MET A 1 200 ? 10.354 37.925 -4.61 1 90.52 200 MET A N 1
ATOM 1545 C CA . MET A 1 200 ? 10.536 37.011 -3.486 1 90.52 200 MET A CA 1
ATOM 1546 C C . MET A 1 200 ? 11.684 36.044 -3.751 1 90.52 200 MET A C 1
ATOM 1548 O O . MET A 1 200 ? 11.772 35.459 -4.832 1 90.52 200 MET A O 1
ATOM 1552 N N . SER A 1 201 ? 12.61 35.978 -2.83 1 92.03 201 SER A N 1
ATOM 1553 C CA . SER A 1 201 ? 13.655 34.961 -2.909 1 92.03 201 SER A CA 1
ATOM 1554 C C . SER A 1 201 ? 13.149 33.609 -2.418 1 92.03 201 SER A C 1
ATOM 1556 O O . SER A 1 201 ? 12.382 33.54 -1.455 1 92.03 201 SER A O 1
ATOM 1558 N N . MET A 1 202 ? 13.532 32.645 -3.049 1 93.68 202 MET A N 1
ATOM 1559 C CA . MET A 1 202 ? 13.102 31.308 -2.651 1 93.68 202 MET A CA 1
ATOM 1560 C C . MET A 1 202 ? 13.971 30.771 -1.519 1 93.68 202 MET A C 1
ATOM 1562 O O . MET A 1 202 ? 15.189 30.66 -1.665 1 93.68 202 MET A O 1
ATOM 1566 N N . SER A 1 203 ? 13.432 30.594 -0.413 1 94.44 203 SER A N 1
ATOM 1567 C CA . SER A 1 203 ? 14.02 29.867 0.708 1 94.44 203 SER A CA 1
ATOM 1568 C C . SER A 1 203 ? 13.265 28.571 0.982 1 94.44 203 SER A C 1
ATOM 1570 O O . SER A 1 203 ? 12.034 28.538 0.921 1 94.44 203 SER A O 1
ATOM 1572 N N . LYS A 1 204 ? 14.015 27.58 1.265 1 97.05 204 LYS A N 1
ATOM 1573 C CA . LYS A 1 204 ? 13.374 26.283 1.465 1 97.05 204 LYS A CA 1
ATOM 1574 C C . LYS A 1 204 ? 13.447 25.853 2.928 1 97.05 204 LYS A C 1
ATOM 1576 O O . LYS A 1 204 ? 14.461 26.07 3.594 1 97.05 204 LYS A O 1
ATOM 1581 N N . TYR A 1 205 ? 12.445 25.307 3.364 1 98.33 205 TYR A N 1
ATOM 1582 C CA . TYR A 1 205 ? 12.336 24.726 4.698 1 98.33 205 TYR A CA 1
ATOM 1583 C C . TYR A 1 205 ? 12.582 23.223 4.66 1 98.33 205 TYR A C 1
ATOM 1585 O O . TYR A 1 205 ? 12 22.512 3.837 1 98.33 205 TYR A O 1
ATOM 1593 N N . LYS A 1 206 ? 13.453 22.79 5.544 1 98.54 206 LYS A N 1
ATOM 1594 C CA . LYS A 1 206 ? 13.905 21.402 5.502 1 98.54 206 LYS A CA 1
ATOM 1595 C C . LYS A 1 206 ? 13.612 20.688 6.818 1 98.54 206 LYS A C 1
ATOM 1597 O O . LYS A 1 206 ? 13.359 21.333 7.838 1 98.54 206 LYS A O 1
ATOM 1602 N N . ALA A 1 207 ? 13.556 19.408 6.752 1 98.48 207 ALA A N 1
ATOM 1603 C CA . ALA A 1 207 ? 13.501 18.529 7.916 1 98.48 207 ALA A CA 1
ATOM 1604 C C . ALA A 1 207 ? 14.829 17.804 8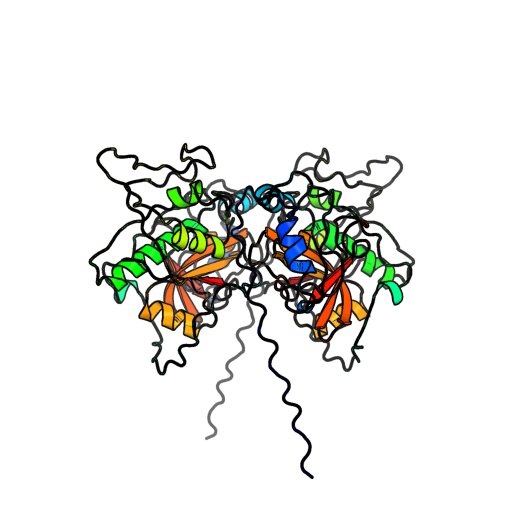.119 1 98.48 207 ALA A C 1
ATOM 1606 O O . ALA A 1 207 ? 15.688 17.811 7.235 1 98.48 207 ALA A O 1
ATOM 1607 N N . LYS A 1 208 ? 15.082 17.328 9.287 1 97.93 208 LYS A N 1
ATOM 1608 C CA . LYS A 1 208 ? 16.176 16.416 9.608 1 97.93 208 LYS A CA 1
ATOM 1609 C C . LYS A 1 208 ? 15.719 15.33 10.579 1 97.93 208 LYS A C 1
ATOM 1611 O O . LYS A 1 208 ? 14.642 15.432 11.171 1 97.93 208 LYS A O 1
ATOM 1616 N N . ASN A 1 209 ? 16.437 14.233 10.674 1 96.36 209 ASN A N 1
ATOM 1617 C CA . ASN A 1 209 ? 16.22 13.154 11.632 1 96.36 209 ASN A CA 1
ATOM 1618 C C . ASN A 1 209 ? 14.824 12.553 11.492 1 96.36 209 ASN A C 1
ATOM 1620 O O . ASN A 1 209 ? 14.101 12.415 12.481 1 96.36 209 ASN A O 1
ATOM 1624 N N . THR A 1 210 ? 14.427 12.274 10.271 1 96.41 210 THR A N 1
ATOM 1625 C CA . THR A 1 210 ? 13.141 11.625 10.042 1 96.41 210 THR A CA 1
ATOM 1626 C C . THR A 1 210 ? 13.092 10.265 10.732 1 96.41 210 THR A C 1
ATOM 1628 O O . THR A 1 210 ? 14.046 9.487 10.652 1 96.41 210 THR A O 1
ATOM 1631 N N . VAL A 1 211 ? 11.956 9.981 11.41 1 96.45 211 VAL A N 1
ATOM 1632 C CA . VAL A 1 211 ? 11.802 8.721 12.128 1 96.45 211 VAL A CA 1
ATOM 1633 C C . VAL A 1 211 ? 10.485 8.057 11.731 1 96.45 211 VAL A C 1
ATOM 1635 O O . VAL A 1 211 ? 9.53 8.738 11.351 1 96.45 211 VAL A O 1
ATOM 1638 N N . TYR A 1 212 ? 10.545 6.745 11.787 1 95.34 212 TYR A N 1
ATOM 1639 C CA . TYR A 1 212 ? 9.354 5.903 11.808 1 95.34 212 TYR A CA 1
ATOM 1640 C C . TYR A 1 212 ? 8.864 5.688 13.235 1 95.34 212 TYR A C 1
ATOM 1642 O O . TYR A 1 212 ? 9.642 5.319 14.117 1 95.34 212 TYR A O 1
ATOM 1650 N N . ILE A 1 213 ? 7.605 5.98 13.486 1 95.8 213 ILE A N 1
ATOM 1651 C CA . ILE A 1 213 ? 7.083 5.933 14.847 1 95.8 213 ILE A CA 1
ATOM 1652 C C . ILE A 1 213 ? 6.119 4.757 14.99 1 95.8 213 ILE A C 1
ATOM 1654 O O . ILE A 1 213 ? 5.048 4.748 14.38 1 95.8 213 ILE A O 1
ATOM 1658 N N . SER A 1 214 ? 6.47 3.819 15.789 1 92.39 214 SER A N 1
ATOM 1659 C CA . SER A 1 214 ? 5.637 2.642 16.012 1 92.39 214 SER A CA 1
ATOM 1660 C C . SER A 1 214 ? 5.115 2.598 17.444 1 92.39 214 SER A C 1
ATOM 1662 O O . SER A 1 214 ? 5.835 2.943 18.384 1 92.39 214 SER A O 1
ATOM 1664 N N . GLY A 1 215 ? 3.9 2.127 17.564 1 92.66 215 GLY A N 1
ATOM 1665 C CA . GLY A 1 215 ? 3.301 1.994 18.882 1 92.66 215 GLY A CA 1
ATOM 1666 C C . GLY A 1 215 ? 2.44 3.182 19.268 1 92.66 215 GLY A C 1
ATOM 1667 O O . GLY A 1 215 ? 2.827 4.332 19.053 1 92.66 215 GLY A O 1
ATOM 1668 N N . ILE A 1 216 ? 1.395 2.903 19.851 1 95.95 216 ILE A N 1
ATOM 1669 C CA . ILE A 1 216 ? 0.378 3.897 20.178 1 95.95 216 ILE A CA 1
ATOM 1670 C C . ILE A 1 216 ? 0.961 4.936 21.134 1 95.95 216 ILE A C 1
ATOM 1672 O O . ILE A 1 216 ? 0.806 6.141 20.921 1 95.95 216 ILE A O 1
ATOM 1676 N N . ASN A 1 217 ? 1.699 4.532 22.151 1 94.59 217 ASN A N 1
ATOM 1677 C CA . ASN A 1 217 ? 2.235 5.462 23.139 1 94.59 217 ASN A CA 1
ATOM 1678 C C . ASN A 1 217 ? 3.334 6.338 22.545 1 94.59 217 ASN A C 1
ATOM 1680 O O . ASN A 1 217 ? 3.459 7.511 22.902 1 94.59 217 ASN A O 1
ATOM 1684 N N . ASN A 1 218 ? 4.153 5.78 21.676 1 95.39 218 ASN A N 1
ATOM 1685 C CA . ASN A 1 218 ? 5.167 6.582 21.001 1 95.39 218 ASN A CA 1
ATOM 1686 C C . ASN A 1 218 ? 4.537 7.655 20.117 1 95.39 218 ASN A C 1
ATOM 1688 O O . ASN A 1 218 ? 5.032 8.782 20.052 1 95.39 218 ASN A O 1
ATOM 1692 N N . ILE A 1 219 ? 3.458 7.295 19.455 1 97.48 219 ILE A N 1
ATOM 1693 C CA . ILE A 1 219 ? 2.758 8.249 18.602 1 97.48 219 ILE A CA 1
ATOM 1694 C C . ILE A 1 219 ? 2.171 9.371 19.456 1 97.48 219 ILE A C 1
ATOM 1696 O O . ILE A 1 219 ? 2.34 10.551 19.143 1 97.48 219 ILE A O 1
ATOM 1700 N N . LYS A 1 220 ? 1.541 8.979 20.572 1 97.49 220 LYS A N 1
ATOM 1701 C CA . LYS A 1 220 ? 0.99 9.979 21.482 1 97.49 220 LYS A CA 1
ATOM 1702 C C . LYS A 1 220 ? 2.082 10.903 22.012 1 97.49 220 LYS A C 1
ATOM 1704 O O . LYS A 1 220 ? 1.919 12.125 22.02 1 97.49 220 LYS A O 1
ATOM 1709 N N . THR A 1 221 ? 3.16 10.324 22.401 1 96.08 221 THR A N 1
ATOM 1710 C CA . THR A 1 221 ? 4.267 11.097 22.953 1 96.08 221 THR A CA 1
ATOM 1711 C C . THR A 1 221 ? 4.83 12.057 21.908 1 96.08 221 THR A C 1
ATOM 1713 O O . THR A 1 221 ? 5.123 13.214 22.216 1 96.08 221 THR A O 1
ATOM 1716 N N . ALA A 1 222 ? 4.982 11.585 20.718 1 96.74 222 ALA A N 1
ATOM 1717 C CA . ALA A 1 222 ? 5.495 12.43 19.643 1 96.74 222 ALA A CA 1
ATOM 1718 C C . ALA A 1 222 ? 4.583 13.631 19.407 1 96.74 222 ALA A C 1
ATOM 1720 O O . ALA A 1 222 ? 5.057 14.762 19.274 1 96.74 222 ALA A O 1
ATOM 1721 N N . ILE A 1 223 ? 3.324 13.399 19.409 1 97.82 223 ILE A N 1
ATOM 1722 C CA . ILE A 1 223 ? 2.35 14.459 19.176 1 97.82 223 ILE A CA 1
ATOM 1723 C C . ILE A 1 223 ? 2.412 15.477 20.313 1 97.82 223 ILE A C 1
ATOM 1725 O O . ILE A 1 223 ? 2.48 16.684 20.071 1 97.82 223 ILE A O 1
ATOM 1729 N N . MET A 1 224 ? 2.493 15.038 21.489 1 96.58 224 MET A N 1
ATOM 1730 C CA . MET A 1 224 ? 2.458 15.901 22.666 1 96.58 224 MET A CA 1
ATOM 1731 C C . MET A 1 224 ? 3.736 16.726 22.773 1 96.58 224 MET A C 1
ATOM 1733 O O . MET A 1 224 ? 3.718 17.842 23.296 1 96.58 224 MET A O 1
ATOM 1737 N N . THR A 1 225 ? 4.768 16.171 22.312 1 94.88 225 THR A N 1
ATOM 1738 C CA . THR A 1 225 ? 6.071 16.779 22.56 1 94.88 225 THR A CA 1
ATOM 1739 C C . THR A 1 225 ? 6.482 17.672 21.393 1 94.88 225 THR A C 1
ATOM 1741 O O . THR A 1 225 ? 7.033 18.756 21.597 1 94.88 225 THR A O 1
ATOM 1744 N N . TYR A 1 226 ? 6.212 17.151 20.164 1 96.18 226 TYR A N 1
ATOM 1745 C CA . TYR A 1 226 ? 6.846 17.812 19.029 1 96.18 226 TYR A CA 1
ATOM 1746 C C . TYR A 1 226 ? 5.802 18.37 18.07 1 96.18 226 TYR A C 1
ATOM 1748 O O . TYR A 1 226 ? 6.14 19.075 17.116 1 96.18 226 TYR A O 1
ATOM 1756 N N . GLY A 1 227 ? 4.516 18.052 18.33 1 97.36 227 GLY A N 1
ATOM 1757 C CA . GLY A 1 227 ? 3.472 18.414 17.386 1 97.36 227 GLY A CA 1
ATOM 1758 C C . GLY A 1 227 ? 3.009 17.249 16.531 1 97.36 227 GLY A C 1
ATOM 1759 O O . GLY A 1 227 ? 3.338 16.096 16.815 1 97.36 227 GLY A O 1
ATOM 1760 N N . SER A 1 228 ? 2.309 17.542 15.489 1 98.58 228 SER A N 1
ATOM 1761 C CA . SER A 1 228 ? 1.609 16.544 14.687 1 98.58 228 SER A CA 1
ATOM 1762 C C . SER A 1 228 ? 2.586 15.555 14.06 1 98.58 228 SER A C 1
ATOM 1764 O O . SER A 1 228 ? 3.783 15.835 13.96 1 98.58 228 SER A O 1
ATOM 1766 N N . VAL A 1 229 ? 2.092 14.37 13.698 1 98.84 229 VAL A N 1
ATOM 1767 C CA . VAL A 1 229 ? 2.808 13.337 12.957 1 98.84 229 VAL A CA 1
ATOM 1768 C C . VAL A 1 229 ? 2.021 12.96 11.704 1 98.84 229 VAL A C 1
ATOM 1770 O O . VAL A 1 229 ? 0.807 13.164 11.641 1 98.84 229 VAL A O 1
ATOM 1773 N N . GLN A 1 230 ? 2.751 12.483 10.661 1 98.87 230 GLN A N 1
ATOM 1774 C CA . GLN A 1 230 ? 2.122 12.031 9.424 1 98.87 230 GLN A CA 1
ATOM 1775 C C . GLN A 1 230 ? 1.767 10.549 9.497 1 98.87 230 GLN A C 1
ATOM 1777 O O . GLN A 1 230 ? 2.611 9.719 9.841 1 98.87 230 GLN A O 1
ATOM 1782 N N . ALA A 1 231 ? 0.532 10.208 9.169 1 98.67 231 ALA A N 1
ATOM 1783 C CA . ALA A 1 231 ? 0.081 8.82 9.21 1 98.67 231 ALA A CA 1
ATOM 1784 C C . ALA A 1 231 ? -0.595 8.424 7.9 1 98.67 231 ALA A C 1
ATOM 1786 O O . ALA A 1 231 ? -1.311 9.227 7.297 1 98.67 231 ALA A O 1
ATOM 1787 N N . GLY A 1 232 ? -0.319 7.257 7.434 1 97.91 232 GLY A N 1
ATOM 1788 C CA . GLY A 1 232 ? -0.999 6.651 6.301 1 97.91 232 GLY A CA 1
ATOM 1789 C C . GLY A 1 232 ? -1.902 5.498 6.694 1 97.91 232 GLY A C 1
ATOM 1790 O O . GLY A 1 232 ? -1.593 4.75 7.624 1 97.91 232 GLY A O 1
ATOM 1791 N N . PHE A 1 233 ? -3.018 5.328 6.009 1 97.43 233 PHE A N 1
ATOM 1792 C CA . PHE A 1 233 ? -3.958 4.267 6.354 1 97.43 233 PHE A CA 1
ATOM 1793 C C . PHE A 1 233 ? -4.779 3.855 5.138 1 97.43 233 PHE A C 1
ATOM 1795 O O . PHE A 1 233 ? -4.796 4.559 4.127 1 97.43 233 PHE A O 1
ATOM 1802 N N . THR A 1 234 ? -5.376 2.691 5.16 1 96.83 234 THR A N 1
ATOM 1803 C CA . THR A 1 234 ? -6.298 2.199 4.142 1 96.83 234 THR A CA 1
ATOM 1804 C C . THR A 1 234 ? -7.654 2.89 4.261 1 96.83 234 THR A C 1
ATOM 1806 O O . THR A 1 234 ? -8.244 2.926 5.343 1 96.83 234 THR A O 1
ATOM 1809 N N . VAL A 1 235 ? -8.135 3.382 3.166 1 96.8 235 VAL A N 1
ATOM 1810 C CA . VAL A 1 235 ? -9.393 4.12 3.165 1 96.8 235 VAL A CA 1
ATOM 1811 C C . VAL A 1 235 ? -10.526 3.209 2.698 1 96.8 235 VAL A C 1
ATOM 1813 O O . VAL A 1 235 ? -10.404 2.529 1.677 1 96.8 235 VAL A O 1
ATOM 1816 N N . TYR A 1 236 ? -11.568 3.234 3.435 1 95.69 236 TYR A N 1
ATOM 1817 C CA . TYR A 1 236 ? -12.81 2.58 3.036 1 95.69 236 TYR A CA 1
ATOM 1818 C C . TYR A 1 236 ? -13.811 3.595 2.497 1 95.69 236 TYR A C 1
ATOM 1820 O O . TYR A 1 236 ? -13.792 4.764 2.889 1 95.69 236 TYR A O 1
ATOM 1828 N N . ARG A 1 237 ? -14.642 3.114 1.667 1 94.84 237 ARG A N 1
ATOM 1829 C CA . ARG A 1 237 ? -15.477 3.995 0.858 1 94.84 237 ARG A CA 1
ATOM 1830 C C . ARG A 1 237 ? -16.345 4.888 1.738 1 94.84 237 ARG A C 1
ATOM 1832 O O . ARG A 1 237 ? -16.623 6.036 1.384 1 94.84 237 ARG A O 1
ATOM 1839 N N . ASP A 1 238 ? -16.744 4.425 2.9 1 96.2 238 ASP A N 1
ATOM 1840 C CA . ASP A 1 238 ? -17.691 5.184 3.711 1 96.2 238 ASP A CA 1
ATOM 1841 C C . ASP A 1 238 ? -17.004 6.361 4.401 1 96.2 238 ASP A C 1
ATOM 1843 O O . ASP A 1 238 ? -17.671 7.25 4.934 1 96.2 238 ASP A O 1
ATOM 1847 N N . LEU A 1 239 ? -15.742 6.463 4.352 1 97.23 239 LEU A N 1
ATOM 1848 C CA . LEU A 1 239 ? -15.051 7.62 4.91 1 97.23 239 LEU A CA 1
ATOM 1849 C C . LEU A 1 239 ? -15.435 8.894 4.164 1 97.23 239 LEU A C 1
ATOM 1851 O O . LEU A 1 239 ? -15.451 9.98 4.748 1 97.23 239 LEU A O 1
ATOM 1855 N N . THR A 1 240 ? -15.719 8.768 2.903 1 96.95 240 THR A N 1
ATOM 1856 C CA . THR A 1 240 ? -16.032 9.934 2.084 1 96.95 240 THR A CA 1
ATOM 1857 C C . THR A 1 240 ? -17.245 10.675 2.641 1 96.95 240 THR A C 1
ATOM 1859 O O . THR A 1 240 ? -17.379 11.886 2.454 1 96.95 240 THR A O 1
ATOM 1862 N N . GLY A 1 241 ? -18.066 9.989 3.374 1 97.63 241 GLY A N 1
ATOM 1863 C CA . GLY A 1 241 ? -19.273 10.603 3.903 1 97.63 241 GLY A CA 1
ATOM 1864 C C . GLY A 1 241 ? -19.162 10.966 5.372 1 97.63 241 GLY A C 1
ATOM 1865 O O . GLY A 1 241 ? -20.137 11.409 5.982 1 97.63 241 GLY A O 1
ATOM 1866 N N . TYR A 1 242 ? -18.02 10.834 5.941 1 98.39 242 TYR A N 1
ATOM 1867 C CA . TYR A 1 242 ? -17.845 11.1 7.364 1 98.39 242 TYR A CA 1
ATOM 1868 C C . TYR A 1 242 ? -18.264 12.525 7.708 1 98.39 242 TYR A C 1
ATOM 1870 O O . TYR A 1 242 ? -17.827 13.48 7.061 1 98.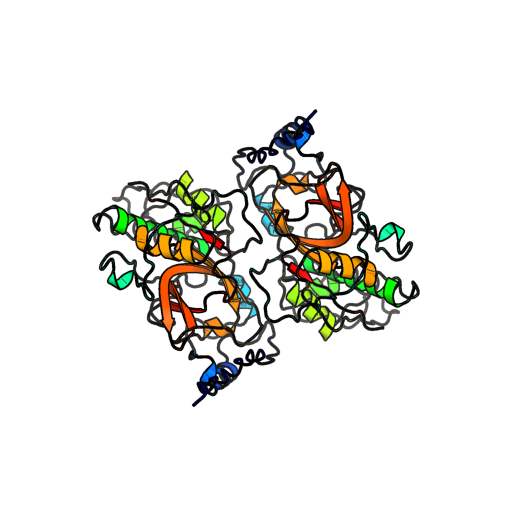39 242 TYR A O 1
ATOM 1878 N N . LYS A 1 243 ? -18.987 12.682 8.799 1 98.35 243 LYS A N 1
ATOM 1879 C CA . LYS A 1 243 ? -19.444 14.002 9.223 1 98.35 243 LYS A CA 1
ATOM 1880 C C . LYS A 1 243 ? -18.978 14.316 10.642 1 98.35 243 LYS A C 1
ATOM 1882 O O . LYS A 1 243 ? -18.503 15.421 10.914 1 98.35 243 LYS A O 1
ATOM 1887 N N . SER A 1 244 ? -19.176 13.363 11.575 1 98 244 SER A N 1
ATOM 1888 C CA . SER A 1 244 ? -18.813 13.565 12.974 1 98 244 SER A CA 1
ATOM 1889 C C . SER A 1 244 ? -18.755 12.24 13.727 1 98 244 SER A C 1
ATOM 1891 O O . SER A 1 244 ? -19.197 11.209 13.215 1 98 244 SER A O 1
ATOM 1893 N N . GLY A 1 245 ? -18.126 12.308 14.947 1 97.94 245 GLY A N 1
ATOM 1894 C CA . GLY A 1 245 ? -17.98 11.104 15.748 1 97.94 245 GLY A CA 1
ATOM 1895 C C . GLY A 1 245 ? -16.668 10.382 15.506 1 97.94 245 GLY A C 1
ATOM 1896 O O . GLY A 1 245 ? -15.774 10.913 14.844 1 97.94 245 GLY A O 1
ATOM 1897 N N . VAL A 1 246 ? -16.512 9.184 16.134 1 98.53 246 VAL A N 1
ATOM 1898 C CA . VAL A 1 246 ? -15.3 8.388 15.971 1 98.53 246 VAL A CA 1
ATOM 1899 C C . VAL A 1 246 ? -15.487 7.389 14.832 1 98.53 246 VAL A C 1
ATOM 1901 O O . VAL A 1 246 ? -16.255 6.431 14.957 1 98.53 246 VAL A O 1
ATOM 1904 N N . TYR A 1 247 ? -14.815 7.598 13.798 1 98.11 247 TYR A N 1
ATOM 1905 C CA . TYR A 1 247 ? -14.981 6.832 12.567 1 98.11 247 TYR A CA 1
ATOM 1906 C C . TYR A 1 247 ? -14.454 5.411 12.734 1 98.11 247 TYR A C 1
ATOM 1908 O O . TYR A 1 247 ? -13.339 5.209 13.22 1 98.11 247 TYR A O 1
ATOM 1916 N N . LYS A 1 248 ? -15.2 4.501 12.383 1 96.46 248 LYS A N 1
ATOM 1917 C CA . LYS A 1 248 ? -14.898 3.108 12.067 1 96.46 248 LYS A CA 1
ATOM 1918 C C . LYS A 1 248 ? -15.658 2.649 10.826 1 96.46 248 LYS A C 1
ATOM 1920 O O . LYS A 1 248 ? -16.86 2.892 10.702 1 96.46 248 LYS A O 1
ATOM 1925 N N . HIS A 1 249 ? -14.975 2.021 9.918 1 95.85 249 HIS A N 1
ATOM 1926 C CA . HIS A 1 249 ? -15.647 1.728 8.657 1 95.85 249 HIS A CA 1
ATOM 1927 C C . HIS A 1 249 ? -16.776 0.723 8.855 1 95.85 249 HIS A C 1
ATOM 1929 O O . HIS A 1 249 ? -16.698 -0.141 9.732 1 95.85 249 HIS A O 1
ATOM 1935 N N . LEU A 1 250 ? -17.751 0.772 8.046 1 94.51 250 LEU A N 1
ATOM 1936 C CA . LEU A 1 250 ? -18.904 -0.122 8.094 1 94.51 250 LEU A CA 1
ATOM 1937 C C . LEU A 1 250 ? -19.042 -0.9 6.789 1 94.51 250 LEU A C 1
ATOM 1939 O O . LEU A 1 250 ? -19.835 -1.84 6.704 1 94.51 250 LEU A O 1
ATOM 1943 N N . VAL A 1 251 ? -18.348 -0.469 5.744 1 92.33 251 VAL A N 1
ATOM 1944 C CA . VAL A 1 251 ? -18.348 -1.185 4.473 1 92.33 251 VAL A CA 1
ATOM 1945 C C . VAL A 1 251 ? -16.933 -1.653 4.143 1 92.33 251 VAL A C 1
ATOM 1947 O O . VAL A 1 251 ? -15.953 -1.024 4.551 1 92.33 251 VAL A O 1
ATOM 1950 N N . SER A 1 252 ? -16.818 -2.689 3.364 1 91.49 252 SER A N 1
ATOM 1951 C CA . SER A 1 252 ? -15.535 -3.353 3.158 1 91.49 252 SER A CA 1
ATOM 1952 C C . SER A 1 252 ? -14.872 -2.885 1.867 1 91.49 252 SER A C 1
ATOM 1954 O O . SER A 1 252 ? -13.749 -3.29 1.557 1 91.49 252 SER A O 1
ATOM 1956 N N . THR A 1 253 ? -15.51 -1.985 1.104 1 92.9 253 THR A N 1
ATOM 1957 C CA . THR A 1 253 ? -14.939 -1.505 -0.15 1 92.9 253 THR A CA 1
ATOM 1958 C C . THR A 1 253 ? -13.734 -0.606 0.113 1 92.9 253 THR A C 1
ATOM 1960 O O . THR A 1 253 ? -13.866 0.45 0.736 1 92.9 253 THR A O 1
ATOM 1963 N N . VAL A 1 254 ? -12.608 -1.024 -0.37 1 93.8 254 VAL A N 1
ATOM 1964 C CA . VAL A 1 254 ? -11.364 -0.278 -0.215 1 93.8 254 VAL A CA 1
ATOM 1965 C C . VAL A 1 254 ? -11.193 0.69 -1.384 1 93.8 254 VAL A C 1
ATOM 1967 O O . VAL A 1 254 ? -11.372 0.311 -2.544 1 93.8 254 VAL A O 1
ATOM 1970 N N . LEU A 1 255 ? -10.785 1.922 -1.073 1 94.09 255 LEU A N 1
ATOM 1971 C CA . LEU A 1 255 ? -10.577 2.926 -2.11 1 94.09 255 LEU A CA 1
ATOM 1972 C C . LEU A 1 255 ? -9.089 3.154 -2.355 1 94.09 255 LEU A C 1
ATOM 1974 O O . LEU A 1 255 ? -8.701 3.682 -3.4 1 94.09 255 LEU A O 1
ATOM 1978 N N . GLY A 1 256 ? -8.264 2.839 -1.376 1 94.4 256 GLY A N 1
ATOM 1979 C CA . GLY A 1 256 ? -6.833 3.062 -1.51 1 94.4 256 GLY A CA 1
ATOM 1980 C C . GLY A 1 256 ? -6.182 3.543 -0.227 1 94.4 256 GLY A C 1
ATOM 1981 O O . GLY A 1 256 ? -6.707 3.315 0.865 1 94.4 256 GLY A O 1
ATOM 1982 N N . GLY A 1 257 ? -4.988 4.068 -0.359 1 96.28 257 GLY A N 1
ATOM 1983 C CA . GLY A 1 257 ? -4.273 4.647 0.767 1 96.28 257 GLY A CA 1
ATOM 1984 C C . GLY A 1 257 ? -4.42 6.155 0.855 1 96.28 257 GLY A C 1
ATOM 1985 O O . GLY A 1 257 ? -4.594 6.827 -0.163 1 96.28 257 GLY A O 1
ATOM 1986 N N . HIS A 1 258 ? -4.369 6.629 2.038 1 97.78 258 HIS A N 1
ATOM 1987 C CA . HIS A 1 258 ? -4.454 8.064 2.286 1 97.78 258 HIS A CA 1
ATOM 1988 C C . HIS A 1 258 ? -3.551 8.478 3.443 1 97.78 258 HIS A C 1
ATOM 1990 O O . HIS A 1 258 ? -3.277 7.677 4.339 1 97.78 258 HIS A O 1
ATOM 1996 N N . ALA A 1 259 ? -3.056 9.72 3.329 1 98.63 259 ALA A N 1
ATOM 1997 C CA . ALA A 1 259 ? -2.188 10.258 4.374 1 98.63 259 ALA A CA 1
ATOM 1998 C C . ALA A 1 259 ? -2.829 11.466 5.05 1 98.63 259 ALA A C 1
ATOM 2000 O O . ALA A 1 259 ? -3.451 12.3 4.387 1 98.63 259 ALA A O 1
ATOM 2001 N N . VAL A 1 260 ? -2.682 11.564 6.361 1 98.89 260 VAL A N 1
ATOM 2002 C CA . VAL A 1 260 ? -3.213 12.673 7.147 1 98.89 260 VAL A CA 1
ATOM 2003 C C . VAL A 1 260 ? -2.206 13.073 8.223 1 98.89 260 VAL A C 1
ATOM 2005 O O . VAL A 1 260 ? -1.172 12.422 8.386 1 98.89 260 VAL A O 1
ATOM 2008 N N . ALA A 1 261 ? -2.455 14.166 8.873 1 98.94 261 ALA A N 1
ATOM 2009 C CA . ALA A 1 261 ? -1.691 14.568 10.051 1 98.94 261 ALA A CA 1
ATOM 2010 C C . ALA A 1 261 ? -2.463 14.273 11.334 1 98.94 261 ALA A C 1
ATOM 2012 O O . ALA A 1 261 ? -3.596 14.731 11.502 1 98.94 261 ALA A O 1
ATOM 2013 N N . LEU A 1 262 ? -1.887 13.471 12.201 1 98.93 262 LEU A N 1
ATOM 2014 C CA . LEU A 1 262 ? -2.47 13.283 13.525 1 98.93 262 LEU A CA 1
ATOM 2015 C C . LEU A 1 262 ? -2.047 14.404 14.469 1 98.93 262 LEU A C 1
ATOM 2017 O O . LEU A 1 262 ? -0.852 14.647 14.656 1 98.93 262 LEU A O 1
ATOM 2021 N N . ILE A 1 263 ? -3.039 15.06 15.041 1 98.88 263 ILE A N 1
ATOM 2022 C CA . ILE A 1 263 ? -2.72 16.249 15.824 1 98.88 263 ILE A CA 1
ATOM 2023 C C . ILE A 1 263 ? -3.202 16.065 17.261 1 98.88 263 ILE A C 1
ATOM 2025 O O . ILE A 1 263 ? -3.066 16.969 18.089 1 98.88 263 ILE A O 1
ATOM 2029 N N . GLY A 1 264 ? -3.807 14.918 17.591 1 98.85 264 GLY A N 1
ATOM 2030 C CA . GLY A 1 264 ? -4.333 14.657 18.922 1 98.85 264 GLY A CA 1
ATOM 2031 C C . GLY A 1 264 ? -4.918 13.265 19.07 1 98.85 264 GLY A C 1
ATOM 2032 O O . GLY A 1 264 ? -4.814 12.442 18.158 1 98.85 264 GLY A O 1
ATOM 2033 N N . PHE A 1 265 ? -5.427 13.013 20.22 1 98.84 265 PHE A N 1
ATOM 2034 C CA . PHE A 1 265 ? -6.038 11.734 20.56 1 98.84 265 PHE A CA 1
ATOM 2035 C C . PHE A 1 265 ? -6.984 11.884 21.745 1 98.84 265 PHE A C 1
ATOM 2037 O O . PHE A 1 265 ? -6.97 12.908 22.432 1 98.84 265 PHE A O 1
ATOM 2044 N N . GLY A 1 266 ? -7.821 10.867 21.916 1 98.67 266 GLY A N 1
ATOM 2045 C CA . GLY A 1 266 ? -8.743 10.911 23.039 1 98.67 266 GLY A CA 1
ATOM 2046 C C . GLY A 1 266 ? -9.658 9.703 23.108 1 98.67 266 GLY A C 1
ATOM 2047 O O . GLY A 1 266 ? -9.381 8.672 22.491 1 98.67 266 GLY A O 1
ATOM 2048 N N . VAL A 1 267 ? -10.614 9.816 23.98 1 98.18 267 VAL A N 1
ATOM 2049 C CA . VAL A 1 267 ? -11.641 8.796 24.163 1 98.18 267 VAL A CA 1
ATOM 2050 C C . VAL A 1 267 ? -13.025 9.425 24.017 1 98.18 267 VAL A C 1
ATOM 2052 O O . VAL A 1 267 ? -13.281 10.507 24.551 1 98.18 267 VAL A O 1
ATOM 2055 N N . GLU A 1 268 ? -13.815 8.884 23.242 1 96.6 268 GLU A N 1
ATOM 2056 C CA . GLU A 1 268 ? -15.205 9.292 23.06 1 96.6 268 GLU A CA 1
ATOM 2057 C C . GLU A 1 268 ? -16.123 8.081 22.926 1 96.6 268 GLU A C 1
ATOM 2059 O O . GLU A 1 268 ? -15.894 7.212 22.082 1 96.6 268 GLU A O 1
ATOM 2064 N N . GLY A 1 269 ? -17.192 7.946 23.781 1 92.11 269 GLY A N 1
ATOM 2065 C CA . GLY A 1 269 ? -18.113 6.821 23.752 1 92.11 269 GLY A CA 1
ATOM 2066 C C . GLY A 1 269 ? -17.427 5.482 23.95 1 92.11 269 GLY A C 1
ATOM 2067 O O . GLY A 1 269 ? -17.758 4.504 23.278 1 92.11 269 GLY A O 1
ATOM 2068 N N . GLY A 1 270 ? -16.342 5.518 24.687 1 92.99 270 GLY A N 1
ATOM 2069 C CA . GLY A 1 270 ? -15.629 4.283 24.975 1 92.99 270 GLY A CA 1
ATOM 2070 C C . GLY A 1 270 ? -14.629 3.906 23.898 1 92.99 270 GLY A C 1
ATOM 2071 O O . GLY A 1 270 ? -13.945 2.886 24.007 1 92.99 270 GLY A O 1
ATOM 2072 N N . SER A 1 271 ? -14.576 4.727 22.838 1 95.68 271 SER A N 1
ATOM 2073 C CA . SER A 1 271 ? -13.654 4.441 21.744 1 95.68 271 SER A CA 1
ATOM 2074 C C . SER A 1 271 ? -12.44 5.363 21.789 1 95.68 271 SER A C 1
ATOM 2076 O O . SER A 1 271 ? -12.584 6.585 21.867 1 95.68 271 SER A O 1
ATOM 2078 N N . ASN A 1 272 ? -11.256 4.741 21.807 1 98.3 272 ASN A N 1
ATOM 2079 C CA . ASN A 1 272 ? -10.038 5.521 21.614 1 98.3 272 ASN A CA 1
ATOM 2080 C C . ASN A 1 272 ? -9.914 6.02 20.178 1 98.3 272 ASN A C 1
ATOM 2082 O O . ASN A 1 272 ? -10.206 5.285 19.233 1 98.3 272 ASN A O 1
ATOM 2086 N N . TYR A 1 273 ? -9.541 7.284 20.044 1 98.76 273 TYR A N 1
ATOM 2087 C CA . TYR A 1 273 ? -9.46 7.815 18.688 1 98.76 273 TYR A CA 1
ATOM 2088 C C . TYR A 1 273 ? -8.2 8.652 18.503 1 98.76 273 TYR A C 1
ATOM 2090 O O . TYR A 1 273 ? -7.564 9.051 19.482 1 98.76 273 TYR A O 1
ATOM 2098 N N . TRP A 1 274 ? -7.778 8.813 17.3 1 98.91 274 TRP A N 1
ATOM 2099 C CA . TRP A 1 274 ? -6.874 9.866 16.848 1 98.91 274 TRP A CA 1
ATOM 2100 C C . TRP A 1 274 ? -7.655 11.041 16.268 1 98.91 274 TRP A C 1
ATOM 2102 O O . TRP A 1 274 ? -8.658 10.848 15.578 1 98.91 274 TRP A O 1
ATOM 2112 N N . LEU A 1 275 ? -7.225 12.222 16.544 1 98.93 275 LEU A N 1
ATOM 2113 C CA . LEU A 1 275 ? -7.698 13.418 15.856 1 98.93 275 LEU A CA 1
ATOM 2114 C C . LEU A 1 275 ? -6.805 13.749 14.665 1 98.93 275 LEU A C 1
ATOM 2116 O O . LEU A 1 275 ? -5.6 13.954 14.826 1 98.93 275 LEU A O 1
ATOM 2120 N N . ALA A 1 276 ? -7.462 13.829 13.483 1 98.92 276 ALA A N 1
ATOM 2121 C CA . ALA A 1 276 ? -6.666 13.966 12.266 1 98.92 276 ALA A CA 1
ATOM 2122 C C . ALA A 1 276 ? -7.055 15.225 11.495 1 98.92 276 ALA A C 1
ATOM 2124 O O . ALA A 1 276 ? -8.234 15.581 11.431 1 98.92 276 ALA A O 1
ATOM 2125 N N . ALA A 1 277 ? -6.057 15.897 10.924 1 98.91 277 ALA A N 1
ATOM 2126 C CA . ALA A 1 277 ? -6.245 16.968 9.948 1 98.91 277 ALA A CA 1
ATOM 2127 C C . ALA A 1 277 ? -6.225 16.422 8.524 1 98.91 277 ALA A C 1
ATOM 2129 O O . ALA A 1 277 ? -5.257 15.777 8.113 1 98.91 277 ALA A O 1
ATOM 2130 N N . ASN A 1 278 ? -7.297 16.676 7.848 1 98.52 278 ASN A N 1
ATOM 2131 C CA . ASN A 1 278 ? -7.472 16.156 6.496 1 98.52 278 ASN A CA 1
ATOM 2132 C C . ASN A 1 278 ? -7.31 17.253 5.448 1 98.52 278 ASN A C 1
ATOM 2134 O O . ASN A 1 278 ? -7.52 18.432 5.739 1 98.52 278 ASN A O 1
ATOM 2138 N N . SER A 1 279 ? -6.963 16.866 4.239 1 98.3 279 SER A N 1
ATOM 2139 C CA . SER A 1 279 ? -6.659 17.843 3.199 1 98.3 279 SER A CA 1
ATOM 2140 C C . SER A 1 279 ? -7.793 17.943 2.185 1 98.3 279 SER A C 1
ATOM 2142 O O . SER A 1 279 ? -7.55 18.031 0.98 1 98.3 279 SER A O 1
ATOM 2144 N N . TRP A 1 280 ? -9.066 17.849 2.634 1 98.07 280 TRP A N 1
ATOM 2145 C CA . TRP A 1 280 ? -10.224 17.971 1.754 1 98.07 280 TRP A CA 1
ATOM 2146 C C . TRP A 1 280 ? -10.985 19.263 2.03 1 98.07 280 TRP A C 1
ATOM 2148 O O . TRP A 1 280 ? -12.204 19.322 1.853 1 98.07 280 TRP A O 1
ATOM 2158 N N . GLY A 1 281 ? -10.297 20.271 2.586 1 97.84 281 GLY A N 1
ATOM 2159 C CA . GLY A 1 281 ? -10.899 21.569 2.846 1 97.84 281 GLY A CA 1
ATOM 2160 C C . GLY A 1 281 ? -11.662 21.621 4.155 1 97.84 281 GLY A C 1
ATOM 2161 O O . GLY A 1 281 ? -11.968 20.582 4.744 1 97.84 281 GLY A O 1
ATOM 2162 N N . PRO A 1 282 ? -11.958 22.797 4.621 1 97.95 282 PRO A N 1
ATOM 2163 C CA . PRO A 1 282 ? -12.604 22.97 5.924 1 97.95 282 PRO A CA 1
ATOM 2164 C C . PRO A 1 282 ? -14.081 22.584 5.906 1 97.95 282 PRO A C 1
ATOM 2166 O O . PRO A 1 282 ? -14.711 22.488 6.963 1 97.95 282 PRO A O 1
ATOM 2169 N N . ASN A 1 283 ? -14.654 22.297 4.728 1 97.61 283 ASN A N 1
ATOM 2170 C CA . ASN A 1 283 ? -16.08 22.003 4.637 1 97.61 283 ASN A CA 1
ATOM 2171 C C . ASN A 1 283 ? -16.358 20.513 4.814 1 97.61 283 ASN A C 1
ATOM 2173 O O . ASN A 1 283 ? -17.516 20.098 4.884 1 97.61 283 ASN A O 1
ATOM 2177 N N . TRP A 1 284 ? -15.373 19.705 4.891 1 98.3 284 TRP A N 1
ATOM 2178 C CA . TRP A 1 284 ? -15.526 18.266 5.081 1 98.3 284 TRP A CA 1
ATOM 2179 C C . TRP A 1 284 ? -15.37 17.891 6.551 1 98.3 284 TRP A C 1
ATOM 2181 O O . TRP A 1 284 ? -14.55 18.475 7.263 1 98.3 284 TRP A O 1
ATOM 2191 N N . GLY A 1 285 ? -16.131 16.899 7.014 1 98.49 285 GLY A N 1
ATOM 2192 C CA . GLY A 1 285 ? -16.007 16.408 8.377 1 98.49 285 GLY A CA 1
ATOM 2193 C C . GLY A 1 285 ? -16.25 17.48 9.422 1 98.49 285 GLY A C 1
ATOM 2194 O O . GLY A 1 285 ? -17.224 18.231 9.334 1 98.49 285 GLY A O 1
ATOM 2195 N N . MET A 1 286 ? -15.398 17.474 10.437 1 98.5 286 MET A N 1
ATOM 2196 C CA . MET A 1 286 ? -15.468 18.463 11.51 1 98.5 286 MET A CA 1
ATOM 2197 C C . MET A 1 286 ? -14.541 19.64 11.226 1 98.5 286 MET A C 1
ATOM 2199 O O . MET A 1 286 ? -13.524 19.811 11.9 1 98.5 286 MET A O 1
ATOM 2203 N N . SER A 1 287 ? -14.904 20.483 10.155 1 98.1 287 SER A N 1
ATOM 2204 C CA . SER A 1 287 ? -14.115 21.632 9.725 1 98.1 287 SER A CA 1
ATOM 2205 C C . SER A 1 287 ? -12.741 21.203 9.222 1 98.1 287 SER A C 1
ATOM 2207 O O . SER A 1 287 ? -11.724 21.787 9.603 1 98.1 287 SER A O 1
ATOM 2209 N N . GLY A 1 288 ? -12.711 20.073 8.546 1 98.62 288 GLY A N 1
ATOM 2210 C CA . GLY A 1 288 ? -11.481 19.577 7.95 1 98.62 288 GLY A CA 1
ATOM 2211 C C . GLY A 1 288 ? -10.786 18.53 8.8 1 98.62 288 GLY A C 1
ATOM 2212 O O . GLY A 1 288 ? -9.791 17.939 8.377 1 98.62 288 GLY A O 1
ATOM 2213 N N . TYR A 1 289 ? -11.326 18.324 10.004 1 98.82 289 TYR A N 1
ATOM 2214 C CA . TYR A 1 289 ? -10.784 17.318 10.91 1 98.82 289 TYR A CA 1
ATOM 2215 C C . TYR A 1 289 ? -11.709 16.11 11.001 1 98.82 289 TYR A C 1
ATOM 2217 O O . TYR A 1 289 ? -12.856 16.164 10.551 1 98.82 289 TYR A O 1
ATOM 2225 N N . PHE A 1 290 ? -11.184 15.021 11.486 1 98.85 290 PHE A N 1
ATOM 2226 C CA . PHE A 1 290 ? -12.007 13.859 11.802 1 98.85 290 PHE A CA 1
ATOM 2227 C C . PHE A 1 290 ? -11.351 13.009 12.883 1 98.85 290 PHE A C 1
ATOM 2229 O O . PHE A 1 290 ? -10.16 13.161 13.162 1 98.85 290 PHE A O 1
ATOM 2236 N N . LYS A 1 291 ? -12.155 12.295 13.582 1 98.9 291 LYS A N 1
ATOM 2237 C CA . LYS A 1 291 ? -11.704 11.297 14.548 1 98.9 291 LYS A CA 1
ATOM 2238 C C . LYS A 1 291 ? -11.731 9.896 13.945 1 98.9 291 LYS A C 1
ATOM 2240 O O . LYS A 1 291 ? -12.719 9.501 13.323 1 98.9 291 LYS A O 1
ATOM 2245 N N . ILE A 1 292 ? -10.705 9.238 14.082 1 98.68 292 ILE A N 1
ATOM 2246 C CA . ILE A 1 292 ? -10.622 7.875 13.569 1 98.68 292 ILE A CA 1
ATOM 2247 C C . ILE A 1 292 ? -10.25 6.919 14.7 1 98.68 292 ILE A C 1
ATOM 2249 O O . ILE A 1 292 ? -9.342 7.201 15.486 1 98.68 292 ILE A O 1
ATOM 2253 N N . ALA A 1 293 ? -10.965 5.851 14.799 1 98.25 293 ALA A N 1
ATOM 2254 C CA . ALA A 1 293 ? -10.715 4.879 15.861 1 98.25 293 ALA A CA 1
ATOM 2255 C C . ALA A 1 293 ? -9.289 4.34 15.786 1 98.25 293 ALA A C 1
ATOM 2257 O O . ALA A 1 293 ? -8.776 4.073 14.697 1 98.25 293 ALA A O 1
ATOM 2258 N N . GLN A 1 294 ? -8.647 4.194 16.964 1 98.03 294 GLN A N 1
ATOM 2259 C CA . GLN A 1 294 ? -7.337 3.551 16.981 1 98.03 294 GLN A CA 1
ATOM 2260 C C . GLN A 1 294 ? -7.401 2.156 16.366 1 98.03 294 GLN A C 1
ATOM 2262 O O . GLN A 1 294 ? -8.321 1.387 16.653 1 98.03 294 GLN A O 1
ATOM 2267 N N . GLY A 1 295 ? -6.458 1.892 15.437 1 95.98 295 GLY A N 1
ATOM 2268 C CA . GLY A 1 295 ? -6.415 0.611 14.75 1 95.98 295 GLY A CA 1
ATOM 2269 C C . GLY A 1 295 ? -7.093 0.64 13.393 1 95.98 295 GLY A C 1
ATOM 2270 O O . GLY A 1 295 ? -6.848 -0.228 12.552 1 95.98 295 GLY A O 1
ATOM 2271 N N . GLU A 1 296 ? -8.018 1.619 13.177 1 96.67 296 GLU A N 1
ATOM 2272 C CA . GLU A 1 296 ? -8.819 1.683 11.958 1 96.67 296 GLU A CA 1
ATOM 2273 C C . GLU A 1 296 ? -7.937 1.883 10.729 1 96.67 296 GLU A C 1
ATOM 2275 O O . GLU A 1 296 ? -7.124 2.809 10.686 1 96.67 296 GLU A O 1
ATOM 2280 N N . GLY A 1 297 ? -8.086 0.968 9.711 1 95.72 297 GLY A N 1
ATOM 2281 C CA . GLY A 1 297 ? -7.337 1.066 8.469 1 95.72 297 GLY A CA 1
ATOM 2282 C C . GLY A 1 297 ? -5.84 0.907 8.66 1 95.72 297 GLY A C 1
ATOM 2283 O O . GLY A 1 297 ? -5.058 1.2 7.753 1 95.72 297 GLY A O 1
ATOM 2284 N N . GLY A 1 298 ? -5.426 0.596 9.829 1 96.14 298 GLY A N 1
ATOM 2285 C CA . GLY A 1 298 ? -4.006 0.464 10.115 1 96.14 298 GLY A CA 1
ATOM 2286 C C . GLY A 1 298 ? -3.307 1.799 10.295 1 96.14 298 GLY A C 1
ATOM 2287 O O . GLY A 1 298 ? -2.131 1.94 9.955 1 96.14 298 GLY A O 1
ATOM 2288 N N . ILE A 1 299 ? -3.962 2.758 10.798 1 97.33 299 ILE A N 1
ATOM 2289 C CA . ILE A 1 299 ? -3.526 4.15 10.844 1 97.33 299 ILE A CA 1
ATOM 2290 C C . ILE A 1 299 ? -2.254 4.264 11.682 1 97.33 299 ILE A C 1
ATOM 2292 O O . ILE A 1 299 ? -1.495 5.225 11.54 1 97.33 299 ILE A O 1
ATOM 2296 N N . GLU A 1 300 ? -1.91 3.286 12.573 1 96.63 300 GLU A N 1
ATOM 2297 C CA . GLU A 1 300 ? -0.711 3.357 13.403 1 96.63 300 GLU A CA 1
ATOM 2298 C C . GLU A 1 300 ? 0.464 2.648 12.736 1 96.63 300 GLU A C 1
ATOM 2300 O O . GLU A 1 300 ? 1.589 2.694 13.237 1 96.63 300 GLU A O 1
ATOM 2305 N N . ASN A 1 301 ? 0.154 2.04 11.608 1 93.84 301 ASN A N 1
ATOM 2306 C CA . ASN A 1 301 ? 1.15 1.124 11.061 1 93.84 301 ASN A CA 1
ATOM 2307 C C . ASN A 1 301 ? 2.174 1.857 10.2 1 93.84 301 ASN A C 1
ATOM 2309 O O . ASN A 1 301 ? 3.221 1.301 9.864 1 93.84 301 ASN A O 1
ATOM 2313 N N . GLN A 1 302 ? 1.923 3.107 9.822 1 94.99 302 GLN A N 1
ATOM 2314 C CA . GLN A 1 302 ? 2.855 3.915 9.042 1 94.99 302 GLN A CA 1
ATOM 2315 C C . GLN A 1 302 ? 2.814 5.377 9.478 1 94.99 302 GLN A C 1
ATOM 2317 O O . GLN A 1 302 ? 2.053 6.174 8.925 1 94.99 302 GLN A O 1
ATOM 2322 N N . VAL A 1 303 ? 3.622 5.675 10.435 1 97.84 303 VAL A N 1
ATOM 2323 C CA . VAL A 1 303 ? 3.654 7.012 11.021 1 97.84 303 VAL A CA 1
ATOM 2324 C C . VAL A 1 303 ? 5.072 7.575 10.945 1 97.84 303 VAL A C 1
ATOM 2326 O O . VAL A 1 303 ? 6.033 6.907 11.333 1 97.84 303 VAL A O 1
ATOM 2329 N N . TYR A 1 304 ? 5.19 8.756 10.35 1 98.18 304 TYR A N 1
ATOM 2330 C CA . TYR A 1 304 ? 6.48 9.403 10.145 1 98.18 304 TYR A CA 1
ATOM 2331 C C . TYR A 1 304 ? 6.469 10.827 10.69 1 98.18 304 TYR A C 1
ATOM 2333 O O . TYR A 1 304 ? 5.415 11.464 10.757 1 98.18 304 TYR A O 1
ATOM 2341 N N . ALA A 1 305 ? 7.612 11.269 11.05 1 97.99 305 ALA A N 1
ATOM 2342 C CA . ALA A 1 305 ? 7.839 12.684 11.333 1 97.99 305 ALA A CA 1
ATOM 2343 C C . ALA A 1 305 ? 9.321 13.032 11.234 1 97.99 305 ALA A C 1
ATOM 2345 O O . ALA A 1 305 ? 10.177 12.144 11.254 1 97.99 305 ALA A O 1
ATOM 2346 N N . GLY A 1 306 ? 9.583 14.284 10.983 1 97.58 306 GLY A N 1
ATOM 2347 C CA . GLY A 1 306 ? 10.93 14.831 11.02 1 97.58 306 GLY A CA 1
ATOM 2348 C C . GLY A 1 306 ? 11.042 16.083 11.869 1 97.58 306 GLY A C 1
ATOM 2349 O O . GLY A 1 306 ? 10.029 16.653 12.28 1 97.58 306 GLY A O 1
ATOM 2350 N N . GLU A 1 307 ? 12.259 16.434 12.187 1 97.65 307 GLU A N 1
ATOM 2351 C CA . GLU A 1 307 ? 12.537 17.67 12.912 1 97.65 307 GLU A CA 1
ATOM 2352 C C . GLU A 1 307 ? 12.798 18.827 11.952 1 97.65 307 GLU A C 1
ATOM 2354 O O . GLU A 1 307 ? 13.563 18.687 10.996 1 97.65 307 GLU A O 1
ATOM 2359 N N . PRO A 1 308 ? 12.09 19.936 12.217 1 98.34 308 PRO A N 1
ATOM 2360 C CA . PRO A 1 308 ? 12.397 21.081 11.355 1 98.34 308 PRO A CA 1
ATOM 2361 C C . PRO A 1 308 ? 13.817 21.605 11.556 1 98.34 308 PRO A C 1
ATOM 2363 O O . PRO A 1 308 ? 14.326 21.606 12.68 1 98.34 308 PRO A O 1
ATOM 2366 N N . VAL A 1 309 ? 14.394 22.013 10.433 1 97.23 309 VAL A N 1
ATOM 2367 C CA . VAL A 1 309 ? 15.645 22.762 10.496 1 97.23 309 VAL A CA 1
ATOM 2368 C C . VAL A 1 309 ? 15.348 24.255 10.619 1 97.23 309 VAL A C 1
ATOM 2370 O O . VAL A 1 309 ? 14.575 24.807 9.833 1 97.23 309 VAL A O 1
ATOM 2373 N N . TYR A 1 310 ? 15.846 24.872 11.67 1 90.54 310 TYR A N 1
ATOM 2374 C CA . TYR A 1 310 ? 15.572 26.296 11.822 1 90.54 310 TYR A CA 1
ATOM 2375 C C . TYR A 1 310 ? 16.715 26.997 12.545 1 90.54 310 TYR A C 1
ATOM 2377 O O . TYR A 1 310 ? 17.49 26.359 13.262 1 90.54 310 TYR A O 1
ATOM 2385 N N . MET B 1 1 ? 33.51 -28.622 35.438 1 28.54 1 MET B N 1
ATOM 2386 C CA . MET B 1 1 ? 33.914 -27.531 34.556 1 28.54 1 MET B CA 1
ATOM 2387 C C . MET B 1 1 ? 32.701 -26.893 33.888 1 28.54 1 MET B C 1
ATOM 2389 O O . MET B 1 1 ? 31.867 -27.592 33.308 1 28.54 1 MET B O 1
ATOM 2393 N N . PRO B 1 2 ? 32.292 -25.615 34.23 1 32.04 2 PRO B N 1
ATOM 2394 C CA . PRO B 1 2 ? 31.003 -25.035 33.847 1 32.04 2 PRO B CA 1
ATOM 2395 C C . PRO B 1 2 ? 30.838 -24.911 32.334 1 32.04 2 PRO B C 1
ATOM 2397 O O . PRO B 1 2 ? 31.831 -24.833 31.605 1 32.04 2 PRO B O 1
ATOM 2400 N N . PRO B 1 3 ? 29.61 -25.299 31.759 1 34.49 3 PRO B N 1
ATOM 2401 C CA . PRO B 1 3 ? 29.392 -25.315 30.31 1 34.49 3 PRO B CA 1
ATOM 2402 C C . PRO B 1 3 ? 29.725 -23.98 29.649 1 34.49 3 PRO B C 1
ATOM 2404 O O . PRO B 1 3 ? 29.542 -22.923 30.257 1 34.49 3 PRO B O 1
ATOM 2407 N N . LYS B 1 4 ? 30.733 -23.93 28.768 1 31.26 4 LYS B N 1
ATOM 2408 C CA . LYS B 1 4 ? 31.172 -22.813 27.936 1 31.26 4 LYS B CA 1
ATOM 2409 C C . LYS B 1 4 ? 29.987 -22.141 27.249 1 31.26 4 LYS B C 1
ATOM 2411 O O . LYS B 1 4 ? 29.23 -22.793 26.527 1 31.26 4 LYS B O 1
ATOM 2416 N N . HIS B 1 5 ? 29.386 -21.064 27.854 1 28.01 5 HIS B N 1
ATOM 2417 C CA . HIS B 1 5 ? 28.348 -20.211 27.286 1 28.01 5 HIS B CA 1
ATOM 2418 C C . HIS B 1 5 ? 28.755 -19.69 25.911 1 28.01 5 HIS B C 1
ATOM 2420 O O . HIS B 1 5 ? 29.813 -19.075 25.764 1 28.01 5 HIS B O 1
ATOM 2426 N N . ASN B 1 6 ? 28.497 -20.487 24.863 1 27.17 6 ASN B N 1
ATOM 2427 C CA . ASN B 1 6 ? 28.724 -20.037 23.494 1 27.17 6 ASN B CA 1
ATOM 2428 C C . ASN B 1 6 ? 28.181 -18.628 23.27 1 27.17 6 ASN B C 1
ATOM 2430 O O . ASN B 1 6 ? 26.999 -18.37 23.5 1 27.17 6 ASN B O 1
ATOM 2434 N N . ASN B 1 7 ? 29.015 -17.59 23.378 1 26.34 7 ASN B N 1
ATOM 2435 C CA . ASN B 1 7 ? 28.834 -16.174 23.076 1 26.34 7 ASN B CA 1
ATOM 2436 C C . ASN B 1 7 ? 28.256 -15.969 21.679 1 26.34 7 ASN B C 1
ATOM 2438 O O . ASN B 1 7 ? 28.97 -16.093 20.683 1 26.34 7 ASN B O 1
ATOM 2442 N N . THR B 1 8 ? 27.027 -16.425 21.408 1 28.22 8 THR B N 1
ATOM 2443 C CA . THR B 1 8 ? 26.412 -16.095 20.127 1 28.22 8 THR B CA 1
ATOM 2444 C C . THR B 1 8 ? 26.435 -14.588 19.888 1 28.22 8 THR B C 1
ATOM 2446 O O . THR B 1 8 ? 25.826 -13.826 20.642 1 28.22 8 THR B O 1
ATOM 2449 N N . HIS B 1 9 ? 27.482 -14.053 19.309 1 27.13 9 HIS B N 1
ATOM 2450 C CA . HIS B 1 9 ? 27.624 -12.662 18.893 1 27.13 9 HIS B CA 1
ATOM 2451 C C . HIS B 1 9 ? 26.413 -12.201 18.089 1 27.13 9 HIS B C 1
ATOM 2453 O O . HIS B 1 9 ? 25.928 -12.927 17.217 1 27.13 9 HIS B O 1
ATOM 2459 N N . PRO B 1 10 ? 25.595 -11.264 18.514 1 27.45 10 PRO B N 1
ATOM 2460 C CA . PRO B 1 10 ? 24.433 -10.726 17.803 1 27.45 10 PRO B CA 1
ATOM 2461 C C . PRO B 1 10 ? 24.764 -10.283 16.38 1 27.45 10 PRO B C 1
ATOM 2463 O O . PRO B 1 10 ? 25.795 -9.644 16.152 1 27.45 10 PRO B O 1
ATOM 2466 N N . VAL B 1 11 ? 24.411 -10.96 15.318 1 31.08 11 VAL B N 1
ATOM 2467 C CA . VAL B 1 11 ? 24.535 -10.551 13.923 1 31.08 11 VAL B CA 1
ATOM 2468 C C . VAL B 1 11 ? 24.163 -9.078 13.78 1 31.08 11 VAL B C 1
ATOM 2470 O O . VAL B 1 11 ? 23.103 -8.651 14.246 1 31.08 11 VAL B O 1
ATOM 2473 N N . HIS B 1 12 ? 25.035 -8.155 13.733 1 30.06 12 HIS B N 1
ATOM 2474 C CA . HIS B 1 12 ? 24.834 -6.735 13.468 1 30.06 12 HIS B CA 1
ATOM 2475 C C . HIS B 1 12 ? 23.949 -6.521 12.245 1 30.06 12 HIS B C 1
ATOM 2477 O O . HIS B 1 12 ? 24.151 -7.158 11.208 1 30.06 12 HIS B O 1
ATOM 2483 N N . PRO B 1 13 ? 22.774 -6.038 12.343 1 35.1 13 PRO B N 1
ATOM 2484 C CA . PRO B 1 13 ? 21.953 -5.758 11.163 1 35.1 13 PRO B CA 1
ATOM 2485 C C . PRO B 1 13 ? 22.727 -5.033 10.065 1 35.1 13 PRO B C 1
ATOM 2487 O O . PRO B 1 13 ? 23.479 -4.097 10.349 1 35.1 13 PRO B O 1
ATOM 2490 N N . THR B 1 14 ? 23.195 -5.679 9.101 1 40.68 14 THR B N 1
ATOM 2491 C CA . THR B 1 14 ? 23.839 -5.083 7.936 1 40.68 14 THR B CA 1
ATOM 2492 C C . THR B 1 14 ? 23.15 -3.78 7.544 1 40.68 14 THR B C 1
ATOM 2494 O O . THR B 1 14 ? 21.923 -3.728 7.437 1 40.68 14 THR B O 1
ATOM 2497 N N . HIS B 1 15 ? 23.689 -2.608 7.907 1 48.12 15 HIS B N 1
ATOM 2498 C CA . HIS B 1 15 ? 23.24 -1.276 7.517 1 48.12 15 HIS B CA 1
ATOM 2499 C C . HIS B 1 15 ? 22.955 -1.207 6.021 1 48.12 15 HIS B C 1
ATOM 2501 O O . HIS B 1 15 ? 23.731 -1.721 5.212 1 48.12 15 HIS B O 1
ATOM 2507 N N . PRO B 1 16 ? 21.805 -0.805 5.705 1 56.43 16 PRO B N 1
ATOM 2508 C CA . PRO B 1 16 ? 21.524 -0.641 4.277 1 56.43 16 PRO B CA 1
ATOM 2509 C C . PRO B 1 16 ? 22.622 0.127 3.543 1 56.43 16 PRO B C 1
ATOM 2511 O O . PRO B 1 16 ? 23.249 1.018 4.122 1 56.43 16 PRO B O 1
ATOM 2514 N N . ILE B 1 17 ? 23.19 -0.418 2.53 1 58.83 17 ILE B N 1
ATOM 2515 C CA . ILE B 1 17 ? 24.087 0.251 1.594 1 58.83 17 ILE B CA 1
ATOM 2516 C C . ILE B 1 17 ? 23.482 1.587 1.166 1 58.83 17 ILE B C 1
ATOM 2518 O O . ILE B 1 17 ? 22.35 1.635 0.678 1 58.83 17 ILE B O 1
ATOM 2522 N N . ALA B 1 18 ? 23.976 2.709 1.805 1 53.09 18 ALA B N 1
ATOM 2523 C CA . ALA B 1 18 ? 23.525 4.035 1.39 1 53.09 18 ALA B CA 1
ATOM 2524 C C . ALA B 1 18 ? 23.57 4.18 -0.128 1 53.09 18 ALA B C 1
ATOM 2526 O O . ALA B 1 18 ? 24.584 3.869 -0.758 1 53.09 18 ALA B O 1
ATOM 2527 N N . ASN B 1 19 ? 22.512 4.049 -0.939 1 57.22 19 ASN B N 1
ATOM 2528 C CA . ASN B 1 19 ? 22.493 4.318 -2.373 1 57.22 19 ASN B CA 1
ATOM 2529 C C . ASN B 1 19 ? 21.539 5.459 -2.716 1 57.22 19 ASN B C 1
ATOM 2531 O O . ASN B 1 19 ? 20.377 5.446 -2.306 1 57.22 19 ASN B O 1
ATOM 2535 N N . HIS B 1 20 ? 22.244 6.543 -3.166 1 65.76 20 HIS B N 1
ATOM 2536 C CA . HIS B 1 20 ? 21.462 7.675 -3.651 1 65.76 20 HIS B CA 1
ATOM 2537 C C . HIS B 1 20 ? 20.687 7.309 -4.912 1 65.76 20 HIS B C 1
ATOM 2539 O O . HIS B 1 20 ? 21.236 7.347 -6.016 1 65.76 20 HIS B O 1
ATOM 2545 N N . THR B 1 21 ? 19.634 6.624 -4.813 1 77.19 21 THR B N 1
ATOM 2546 C CA . THR B 1 21 ? 18.803 6.244 -5.949 1 77.19 21 THR B CA 1
ATOM 2547 C C . THR B 1 21 ? 17.874 7.387 -6.347 1 77.19 21 THR B C 1
ATOM 2549 O O . THR B 1 21 ? 17.265 8.027 -5.487 1 77.19 21 THR B O 1
ATOM 2552 N N . HIS B 1 22 ? 18.042 7.669 -7.697 1 82.94 22 HIS B N 1
ATOM 2553 C CA . HIS B 1 22 ? 17.134 8.633 -8.308 1 82.94 22 HIS B CA 1
ATOM 2554 C C . HIS B 1 22 ? 16.179 7.95 -9.281 1 82.94 22 HIS B C 1
ATOM 2556 O O . HIS B 1 22 ? 16.385 6.792 -9.651 1 82.94 22 HIS B O 1
ATOM 2562 N N . ALA B 1 23 ? 15.204 8.658 -9.645 1 85.96 23 ALA B N 1
ATOM 2563 C CA . ALA B 1 23 ? 14.166 8.118 -10.519 1 85.96 23 ALA B CA 1
ATOM 2564 C C . ALA B 1 23 ? 14.755 7.643 -11.843 1 85.96 23 ALA B C 1
ATOM 2566 O O . ALA B 1 23 ? 14.3 6.647 -12.411 1 85.96 23 ALA B O 1
ATOM 2567 N N . ASN B 1 24 ? 15.859 8.258 -12.322 1 88.75 24 ASN B N 1
ATOM 2568 C CA . ASN B 1 24 ? 16.423 7.959 -13.634 1 88.75 24 ASN B CA 1
ATOM 2569 C C . ASN B 1 24 ? 17.559 6.944 -13.538 1 88.75 24 ASN B C 1
ATOM 2571 O O . ASN B 1 24 ? 18.14 6.559 -14.554 1 88.75 24 ASN B O 1
ATOM 2575 N N . THR B 1 25 ? 17.816 6.483 -12.334 1 91.56 25 THR B N 1
ATOM 2576 C CA . THR B 1 25 ? 18.833 5.451 -12.164 1 91.56 25 THR B CA 1
ATOM 2577 C C . THR B 1 25 ? 18.447 4.182 -12.918 1 91.56 25 THR B C 1
ATOM 2579 O O . THR B 1 25 ? 17.298 3.739 -12.852 1 91.56 25 THR B O 1
ATOM 2582 N N . PRO B 1 26 ? 19.414 3.662 -13.731 1 93.88 26 PRO B N 1
ATOM 2583 C CA . PRO B 1 26 ? 19.126 2.4 -14.416 1 93.88 26 PRO B CA 1
ATOM 2584 C C . PRO B 1 26 ? 18.838 1.255 -13.449 1 93.88 26 PRO B C 1
ATOM 2586 O O . PRO B 1 26 ? 19.462 1.166 -12.388 1 93.88 26 PRO B O 1
ATOM 2589 N N . VAL B 1 27 ? 17.954 0.379 -13.865 1 94.19 27 VAL B N 1
ATOM 2590 C CA . VAL B 1 27 ? 17.607 -0.77 -13.035 1 94.19 27 VAL B CA 1
ATOM 2591 C C . VAL B 1 27 ? 18.807 -1.707 -12.922 1 94.19 27 VAL B C 1
ATOM 2593 O O . VAL B 1 27 ? 19.186 -2.11 -11.819 1 94.19 27 VAL B O 1
ATOM 2596 N N . ASN B 1 28 ? 19.334 -2.095 -14.111 1 95.52 28 ASN B N 1
ATOM 2597 C CA . ASN B 1 28 ? 20.582 -2.85 -14.08 1 95.52 28 ASN B CA 1
ATOM 2598 C C . ASN B 1 28 ? 21.749 -1.986 -13.614 1 95.52 28 ASN B C 1
ATOM 2600 O O . ASN B 1 28 ? 22.196 -1.095 -14.339 1 95.52 28 ASN B O 1
ATOM 2604 N N . ASP B 1 29 ? 22.176 -2.215 -12.448 1 93.14 29 ASP B N 1
ATOM 2605 C CA . ASP B 1 29 ? 23.234 -1.442 -11.805 1 93.14 29 ASP B CA 1
ATOM 2606 C C . ASP B 1 29 ? 24.425 -2.329 -11.451 1 93.14 29 ASP B C 1
ATOM 2608 O O . ASP B 1 29 ? 24.473 -2.906 -10.363 1 93.14 29 ASP B O 1
ATOM 2612 N N . LYS B 1 30 ? 25.461 -2.307 -12.253 1 93.96 30 LYS B N 1
ATOM 2613 C CA . LYS B 1 30 ? 26.62 -3.178 -12.084 1 93.96 30 LYS B CA 1
ATOM 2614 C C . LYS B 1 30 ? 27.327 -2.902 -10.761 1 93.96 30 LYS B C 1
ATOM 2616 O O . LYS B 1 30 ? 27.826 -3.825 -10.113 1 93.96 30 LYS B O 1
ATOM 2621 N N . SER B 1 31 ? 27.331 -1.643 -10.43 1 93.5 31 SER B N 1
ATOM 2622 C CA . SER B 1 31 ? 27.998 -1.285 -9.182 1 93.5 31 SER B CA 1
ATOM 2623 C C . SER B 1 31 ? 27.282 -1.89 -7.979 1 93.5 31 SER B C 1
ATOM 2625 O O . SER B 1 31 ? 27.924 -2.419 -7.069 1 93.5 31 SER B O 1
ATOM 2627 N N . LEU B 1 32 ? 25.985 -1.822 -7.974 1 93.34 32 LEU B N 1
ATOM 2628 C CA . LEU B 1 32 ? 25.208 -2.42 -6.894 1 93.34 32 LEU B CA 1
ATOM 2629 C C . LEU B 1 32 ? 25.382 -3.935 -6.873 1 93.34 32 LEU B C 1
ATOM 2631 O O . LEU B 1 32 ? 25.571 -4.528 -5.808 1 93.34 32 LEU B O 1
ATOM 2635 N N . ILE B 1 33 ? 25.355 -4.579 -8.013 1 95.88 33 ILE B N 1
ATOM 2636 C CA . ILE B 1 33 ? 25.496 -6.026 -8.135 1 95.88 33 ILE B CA 1
ATOM 2637 C C . ILE B 1 33 ? 26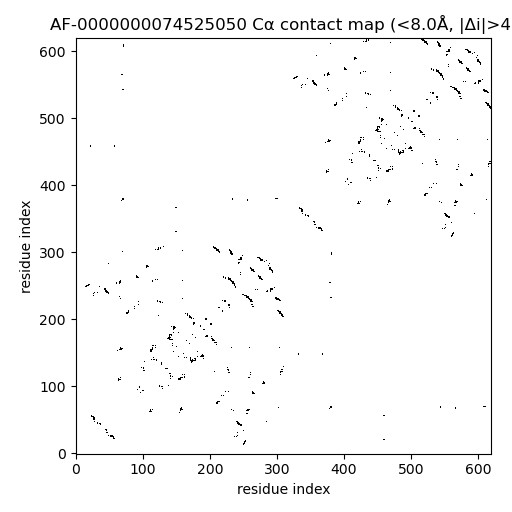.857 -6.46 -7.595 1 95.88 33 ILE B C 1
ATOM 2639 O O . ILE B 1 33 ? 26.951 -7.425 -6.834 1 95.88 33 ILE B O 1
ATOM 2643 N N . ASP B 1 34 ? 27.884 -5.711 -7.95 1 95.86 34 ASP B N 1
ATOM 2644 C CA . ASP B 1 34 ? 29.232 -6.021 -7.483 1 95.86 34 ASP B CA 1
ATOM 2645 C C . ASP B 1 34 ? 29.33 -5.894 -5.964 1 95.86 34 ASP B C 1
ATOM 2647 O O . ASP B 1 34 ? 29.968 -6.719 -5.307 1 95.86 34 ASP B O 1
ATOM 2651 N N . ARG B 1 35 ? 28.715 -4.869 -5.481 1 94 35 ARG B N 1
ATOM 2652 C CA . ARG B 1 35 ? 28.732 -4.665 -4.036 1 94 35 ARG B CA 1
ATOM 2653 C C . ARG B 1 35 ? 28.022 -5.805 -3.313 1 94 35 ARG B C 1
ATOM 2655 O O . ARG B 1 35 ? 28.49 -6.276 -2.275 1 94 35 ARG B O 1
ATOM 2662 N N . ILE B 1 36 ? 26.888 -6.263 -3.805 1 94.85 36 ILE B N 1
ATOM 2663 C CA . ILE B 1 36 ? 26.135 -7.369 -3.223 1 94.85 36 ILE B CA 1
ATOM 2664 C C . ILE B 1 36 ? 26.973 -8.645 -3.271 1 94.85 36 ILE B C 1
ATOM 2666 O O . ILE B 1 36 ? 27.094 -9.354 -2.27 1 94.85 36 ILE B O 1
ATOM 2670 N N . ASN B 1 37 ? 27.607 -8.918 -4.354 1 96.44 37 ASN B N 1
ATOM 2671 C CA . ASN B 1 37 ? 28.306 -10.18 -4.573 1 96.44 37 ASN B CA 1
ATOM 2672 C C . ASN B 1 37 ? 29.654 -10.205 -3.859 1 96.44 37 ASN B C 1
ATOM 2674 O O . ASN B 1 37 ? 30.243 -11.272 -3.673 1 96.44 37 ASN B O 1
ATOM 2678 N N . SER B 1 38 ? 30.133 -9.038 -3.519 1 93.98 38 SER B N 1
ATOM 2679 C CA . SER B 1 38 ? 31.428 -8.969 -2.849 1 93.98 38 SER B CA 1
ATOM 2680 C C . SER B 1 38 ? 31.302 -9.3 -1.366 1 93.98 38 SER B C 1
ATOM 2682 O O . SER B 1 38 ? 32.283 -9.677 -0.723 1 93.98 38 SER B O 1
ATOM 2684 N N . ASN B 1 39 ? 30.149 -9.09 -0.81 1 87.41 39 ASN B N 1
ATOM 2685 C CA . ASN B 1 39 ? 29.892 -9.445 0.581 1 87.41 39 ASN B CA 1
ATOM 2686 C C . ASN B 1 39 ? 28.983 -10.666 0.689 1 87.41 39 ASN B C 1
ATOM 2688 O O . ASN B 1 39 ? 27.766 -10.555 0.53 1 87.41 39 ASN B O 1
ATOM 2692 N N . HIS B 1 40 ? 29.504 -11.743 1.093 1 81.72 40 HIS B N 1
ATOM 2693 C CA . HIS B 1 40 ? 28.77 -13.003 1.054 1 81.72 40 HIS B CA 1
ATOM 2694 C C . HIS B 1 40 ? 28.022 -13.246 2.36 1 81.72 40 HIS B C 1
ATOM 2696 O O . HIS B 1 40 ? 27.295 -14.234 2.49 1 81.72 40 HIS B O 1
ATOM 2702 N N . THR B 1 41 ? 28.081 -12.35 3.197 1 85.16 41 THR B N 1
ATOM 2703 C CA . THR B 1 41 ? 27.504 -12.556 4.521 1 85.16 41 THR B CA 1
ATOM 2704 C C . THR B 1 41 ? 25.988 -12.382 4.484 1 85.16 41 THR B C 1
ATOM 2706 O O . THR B 1 41 ? 25.278 -12.893 5.352 1 85.16 41 THR B O 1
ATOM 2709 N N . HIS B 1 42 ? 25.539 -11.747 3.392 1 88.15 42 HIS B N 1
ATOM 2710 C CA . HIS B 1 42 ? 24.102 -11.5 3.384 1 88.15 42 HIS B CA 1
ATOM 2711 C C . HIS B 1 42 ? 23.341 -12.694 2.816 1 88.15 42 HIS B C 1
ATOM 2713 O O . HIS B 1 42 ? 22.115 -12.763 2.924 1 88.15 42 HIS B O 1
ATOM 2719 N N . GLY B 1 43 ? 23.937 -13.639 2.168 1 91.53 43 GLY B N 1
ATOM 2720 C CA . GLY B 1 43 ? 23.344 -14.954 1.98 1 91.53 43 GLY B CA 1
ATOM 2721 C C . GLY B 1 43 ? 22.693 -15.126 0.621 1 91.53 43 GLY B C 1
ATOM 2722 O O . GLY B 1 43 ? 22.006 -16.12 0.378 1 91.53 43 GLY B O 1
ATOM 2723 N N . TRP B 1 44 ? 22.812 -14.072 -0.31 1 96.63 44 TRP B N 1
ATOM 2724 C CA . TRP B 1 44 ? 22.237 -14.232 -1.641 1 96.63 44 TRP B CA 1
ATOM 2725 C C . TRP B 1 44 ? 23.09 -13.528 -2.691 1 96.63 44 TRP B C 1
ATOM 2727 O O . TRP B 1 44 ? 24.013 -12.785 -2.353 1 96.63 44 TRP B O 1
ATOM 2737 N N . LYS B 1 45 ? 22.895 -13.855 -3.944 1 97.77 45 LYS B N 1
ATOM 2738 C CA . LYS B 1 45 ? 23.67 -13.35 -5.074 1 97.77 45 LYS B CA 1
ATOM 2739 C C . LYS B 1 45 ? 22.786 -12.568 -6.041 1 97.77 45 LYS B C 1
ATOM 2741 O O . LYS B 1 45 ? 21.574 -12.789 -6.099 1 97.77 45 LYS B O 1
ATOM 2746 N N . ALA B 1 46 ? 23.462 -11.64 -6.713 1 98 46 ALA B N 1
ATOM 2747 C CA . ALA B 1 46 ? 22.75 -10.797 -7.67 1 98 46 ALA B CA 1
ATOM 2748 C C . ALA B 1 46 ? 23.325 -10.957 -9.075 1 98 46 ALA B C 1
ATOM 2750 O O . ALA B 1 46 ? 24.449 -11.436 -9.241 1 98 46 ALA B O 1
ATOM 2751 N N . THR B 1 47 ? 22.535 -10.639 -10.054 1 98.19 47 THR B N 1
ATOM 2752 C CA . THR B 1 47 ? 22.935 -10.622 -11.456 1 98.19 47 THR B CA 1
ATOM 2753 C C . THR B 1 47 ? 22.113 -9.603 -12.241 1 98.19 47 THR B C 1
ATOM 2755 O O . THR B 1 47 ? 21.249 -8.929 -11.678 1 98.19 47 THR B O 1
ATOM 2758 N N . GLU B 1 48 ? 22.495 -9.405 -13.501 1 97.41 48 GLU B N 1
ATOM 2759 C CA . GLU B 1 48 ? 21.699 -8.596 -14.42 1 97.41 48 GLU B CA 1
ATOM 2760 C C . GLU B 1 48 ? 20.701 -9.457 -15.189 1 97.41 48 GLU B C 1
ATOM 2762 O O . GLU B 1 48 ? 20.982 -10.616 -15.5 1 97.41 48 GLU B O 1
ATOM 2767 N N . TYR B 1 49 ? 19.618 -8.888 -15.469 1 97.51 49 TYR B N 1
ATOM 2768 C CA . TYR B 1 49 ? 18.63 -9.552 -16.312 1 97.51 49 TYR B CA 1
ATOM 2769 C C . TYR B 1 49 ? 18.271 -8.688 -17.515 1 97.51 49 TYR B C 1
ATOM 2771 O O . TYR B 1 49 ? 18.002 -7.493 -17.371 1 97.51 49 TYR B O 1
ATOM 2779 N N . SER B 1 50 ? 18.192 -9.255 -18.709 1 96.12 50 SER B N 1
ATOM 2780 C CA . SER B 1 50 ? 17.912 -8.54 -19.951 1 96.12 50 SER B CA 1
ATOM 2781 C C . SER B 1 50 ? 16.52 -7.918 -19.928 1 96.12 50 SER B C 1
ATOM 2783 O O . SER B 1 50 ? 16.286 -6.884 -20.558 1 96.12 50 SER B O 1
ATOM 2785 N N . ARG B 1 51 ? 15.614 -8.444 -19.122 1 94.52 51 ARG B N 1
ATOM 2786 C CA . ARG B 1 51 ? 14.254 -7.919 -19.065 1 94.52 51 ARG B CA 1
ATOM 2787 C C . ARG B 1 51 ? 14.242 -6.483 -18.551 1 94.52 51 ARG B C 1
ATOM 2789 O O . ARG B 1 51 ? 13.27 -5.753 -18.755 1 94.52 51 ARG B O 1
ATOM 2796 N N . PHE B 1 52 ? 15.276 -6.115 -17.835 1 95.54 52 PHE B N 1
ATOM 2797 C CA . PHE B 1 52 ? 15.296 -4.787 -17.234 1 95.54 52 PHE B CA 1
ATOM 2798 C C . PHE B 1 52 ? 16.257 -3.87 -17.98 1 95.54 52 PHE B C 1
ATOM 2800 O O . PHE B 1 52 ? 16.591 -2.786 -17.496 1 95.54 52 PHE B O 1
ATOM 2807 N N . ASP B 1 53 ? 16.673 -4.303 -19.162 1 94.83 53 ASP B N 1
ATOM 2808 C CA . ASP B 1 53 ? 17.551 -3.466 -19.974 1 94.83 53 ASP B CA 1
ATOM 2809 C C . ASP B 1 53 ? 16.878 -2.141 -20.323 1 94.83 53 ASP B C 1
ATOM 2811 O O . ASP B 1 53 ? 15.699 -2.113 -20.68 1 94.83 53 ASP B O 1
ATOM 2815 N N . ASN B 1 54 ? 17.603 -1.052 -20.169 1 92.46 54 ASN B N 1
ATOM 2816 C CA . ASN B 1 54 ? 17.21 0.297 -20.562 1 92.46 54 ASN B CA 1
ATOM 2817 C C . ASN B 1 54 ? 15.993 0.777 -19.777 1 92.46 54 ASN B C 1
ATOM 2819 O O . ASN B 1 54 ? 15.225 1.609 -20.263 1 92.46 54 ASN B O 1
ATOM 2823 N N . MET B 1 55 ? 15.753 0.207 -18.715 1 94.11 55 MET B N 1
ATOM 2824 C CA . MET B 1 55 ? 14.681 0.663 -17.834 1 94.11 55 MET B CA 1
ATOM 2825 C C . MET B 1 55 ? 15.242 1.462 -16.663 1 94.11 55 MET B C 1
ATOM 2827 O O . MET B 1 55 ? 16.285 1.109 -16.108 1 94.11 55 MET B O 1
ATOM 2831 N N . THR B 1 56 ? 14.546 2.482 -16.348 1 93.67 56 THR B N 1
ATOM 2832 C CA . THR B 1 56 ? 14.899 3.269 -15.171 1 93.67 56 THR B CA 1
ATOM 2833 C C . THR B 1 56 ? 14.06 2.848 -13.968 1 93.67 56 THR B C 1
ATOM 2835 O O . THR B 1 56 ? 13.067 2.133 -14.116 1 93.67 56 THR B O 1
ATOM 2838 N N . ILE B 1 57 ? 14.459 3.318 -12.787 1 92.39 57 ILE B N 1
ATOM 2839 C CA . ILE B 1 57 ? 13.775 3.022 -11.533 1 92.39 57 ILE B CA 1
ATOM 2840 C C . ILE B 1 57 ? 12.335 3.526 -11.6 1 92.39 57 ILE B C 1
ATOM 2842 O O . ILE B 1 57 ? 11.405 2.822 -11.199 1 92.39 57 ILE B O 1
ATOM 2846 N N . SER B 1 58 ? 12.135 4.692 -12.1 1 88.83 58 SER B N 1
ATOM 2847 C CA . SER B 1 58 ? 10.788 5.248 -12.183 1 88.83 58 SER B CA 1
ATOM 2848 C C . SER B 1 58 ? 9.912 4.438 -13.132 1 88.83 58 SER B C 1
ATOM 2850 O O . SER B 1 58 ? 8.74 4.188 -12.842 1 88.83 58 SER B O 1
ATOM 2852 N N . GLN B 1 59 ? 10.448 3.99 -14.248 1 88.88 59 GLN B N 1
ATOM 2853 C CA . GLN B 1 59 ? 9.698 3.176 -15.199 1 88.88 59 GLN B CA 1
ATOM 2854 C C . GLN B 1 59 ? 9.279 1.848 -14.575 1 88.88 59 GLN B C 1
ATOM 2856 O O . GLN B 1 59 ? 8.145 1.4 -14.759 1 88.88 59 GLN B O 1
ATOM 2861 N N . LEU B 1 60 ? 10.204 1.302 -13.913 1 91.96 60 LEU B N 1
ATOM 2862 C CA . LEU B 1 60 ? 9.938 0.026 -13.258 1 91.96 60 LEU B CA 1
ATOM 2863 C C . LEU B 1 60 ? 8.845 0.172 -12.206 1 91.96 60 LEU B C 1
ATOM 2865 O O . LEU B 1 60 ? 7.9 -0.619 -12.171 1 91.96 60 LEU B O 1
ATOM 2869 N N . ARG B 1 61 ? 8.942 1.085 -11.367 1 88.58 61 ARG B N 1
ATOM 2870 C CA . ARG B 1 61 ? 7.979 1.385 -10.311 1 88.58 61 ARG B CA 1
ATOM 2871 C C . ARG B 1 61 ? 6.583 1.595 -10.887 1 88.58 61 ARG B C 1
ATOM 2873 O O . ARG B 1 61 ? 5.6 1.079 -10.351 1 88.58 61 ARG B O 1
ATOM 2880 N N . ASP B 1 62 ? 6.493 2.26 -12.007 1 84.9 62 ASP B N 1
ATOM 2881 C CA . ASP B 1 62 ? 5.214 2.689 -12.564 1 84.9 62 ASP B CA 1
ATOM 2882 C C . ASP B 1 62 ? 4.556 1.565 -13.36 1 84.9 62 ASP B C 1
ATOM 2884 O O . ASP B 1 62 ? 3.344 1.582 -13.585 1 84.9 62 ASP B O 1
ATOM 2888 N N . ASN B 1 63 ? 5.313 0.487 -13.683 1 87.09 63 ASN B N 1
ATOM 2889 C CA . ASN B 1 63 ? 4.752 -0.47 -14.631 1 87.09 63 ASN B CA 1
ATOM 2890 C C . ASN B 1 63 ? 4.654 -1.868 -14.026 1 87.09 63 ASN B C 1
ATOM 2892 O O . ASN B 1 63 ? 3.791 -2.657 -14.412 1 87.09 63 ASN B O 1
ATOM 2896 N N . LEU B 1 64 ? 5.529 -2.198 -13.109 1 91.89 64 LEU B N 1
ATOM 2897 C CA . LEU B 1 64 ? 5.637 -3.608 -12.751 1 91.89 64 LEU B CA 1
ATOM 2898 C C . LEU B 1 64 ? 5.223 -3.835 -11.301 1 91.89 64 LEU B C 1
ATOM 2900 O O . LEU B 1 64 ? 4.851 -4.948 -10.924 1 91.89 64 LEU B O 1
ATOM 2904 N N . PHE B 1 65 ? 5.271 -2.787 -10.512 1 93.32 65 PHE B N 1
ATOM 2905 C CA . PHE B 1 65 ? 5.085 -2.972 -9.078 1 93.32 65 PHE B CA 1
ATOM 2906 C C . PHE B 1 65 ? 3.865 -2.202 -8.586 1 93.32 65 PHE B C 1
ATOM 2908 O O . PHE B 1 65 ? 3.941 -1.479 -7.591 1 93.32 65 PHE B O 1
ATOM 2915 N N . GLY B 1 66 ? 2.788 -2.486 -9.269 1 88.08 66 GLY B N 1
ATOM 2916 C CA . GLY B 1 66 ? 1.58 -1.703 -9.064 1 88.08 66 GLY B CA 1
ATOM 2917 C C . GLY B 1 66 ? 0.669 -2.28 -7.997 1 88.08 66 GLY B C 1
ATOM 2918 O O . GLY B 1 66 ? -0.393 -1.722 -7.711 1 88.08 66 GLY B O 1
ATOM 2919 N N . LEU B 1 67 ? 1.107 -3.37 -7.287 1 94.83 67 LEU B N 1
ATOM 2920 C CA . LEU B 1 67 ? 0.242 -3.897 -6.238 1 94.83 67 LEU B CA 1
ATOM 2921 C C . LEU B 1 67 ? 0.039 -2.867 -5.132 1 94.83 67 LEU B C 1
ATOM 2923 O O . LEU B 1 67 ? 1.009 -2.313 -4.609 1 94.83 67 LEU B O 1
ATOM 2927 N N . SER B 1 68 ? -1.159 -2.623 -4.888 1 93.93 68 SER B N 1
ATOM 2928 C CA . SER B 1 68 ? -1.492 -1.775 -3.748 1 93.93 68 SER B CA 1
ATOM 2929 C C . SER B 1 68 ? -1.585 -2.59 -2.462 1 93.93 68 SER B C 1
ATOM 2931 O O . SER B 1 68 ? -2.434 -3.476 -2.343 1 93.93 68 SER B O 1
ATOM 2933 N N . LEU B 1 69 ? -0.772 -2.276 -1.549 1 95.36 69 LEU B N 1
ATOM 2934 C CA . LEU B 1 69 ? -0.791 -2.955 -0.258 1 95.36 69 LEU B CA 1
ATOM 2935 C C . LEU B 1 69 ? -1.805 -2.311 0.681 1 95.36 69 LEU B C 1
ATOM 2937 O O . LEU B 1 69 ? -2.115 -1.125 0.547 1 95.36 69 LEU B O 1
ATOM 2941 N N . MET B 1 70 ? -2.332 -3.11 1.507 1 93.44 70 MET B N 1
ATOM 2942 C CA . MET B 1 70 ? -3.23 -2.635 2.556 1 93.44 70 MET B CA 1
ATOM 2943 C C . MET B 1 70 ? -2.564 -2.726 3.925 1 93.44 70 MET B C 1
ATOM 2945 O O . MET B 1 70 ? -1.815 -3.667 4.194 1 93.44 70 MET B O 1
ATOM 2949 N N . SER B 1 71 ? -2.851 -1.759 4.738 1 88.25 71 SER B N 1
ATOM 2950 C CA . SER B 1 71 ? -2.272 -1.79 6.077 1 88.25 71 SER B CA 1
ATOM 2951 C C . SER B 1 71 ? -2.968 -2.824 6.956 1 88.25 71 SER B C 1
ATOM 2953 O O . SER B 1 71 ? -2.392 -3.304 7.934 1 88.25 71 SER B O 1
ATOM 2955 N N . SER B 1 72 ? -4.174 -3.095 6.671 1 81.56 72 SER B N 1
ATOM 2956 C CA . SER B 1 72 ? -4.97 -4.088 7.384 1 81.56 72 SER B CA 1
ATOM 2957 C C . SER B 1 72 ? -6.167 -4.538 6.553 1 81.56 72 SER B C 1
ATOM 2959 O O . SER B 1 72 ? -6.608 -3.822 5.652 1 81.56 72 SER B O 1
ATOM 2961 N N . ASP B 1 73 ? -6.562 -5.753 6.733 1 86.03 73 ASP B N 1
ATOM 2962 C CA . ASP B 1 73 ? -7.811 -6.262 6.177 1 86.03 73 ASP B CA 1
ATOM 2963 C C . ASP B 1 73 ? -8.649 -6.954 7.25 1 86.03 73 ASP B C 1
ATOM 2965 O O . ASP B 1 73 ? -8.48 -8.149 7.501 1 86.03 73 ASP B O 1
ATOM 2969 N N . GLU B 1 74 ? -9.497 -6.267 7.785 1 79.38 74 GLU B N 1
ATOM 2970 C CA . GLU B 1 74 ? -10.284 -6.797 8.895 1 79.38 74 GLU B CA 1
ATOM 2971 C C . GLU B 1 74 ? -11.565 -7.46 8.397 1 79.38 74 GLU B C 1
ATOM 2973 O O . GLU B 1 74 ? -12.219 -8.195 9.139 1 79.38 74 GLU B O 1
ATOM 2978 N N . ASP B 1 75 ? -11.862 -7.273 7.158 1 86.17 75 ASP B N 1
ATOM 2979 C CA . ASP B 1 75 ? -13.193 -7.664 6.704 1 86.17 75 ASP B CA 1
ATOM 2980 C C . ASP B 1 75 ? -13.161 -9.028 6.017 1 86.17 75 ASP B C 1
ATOM 2982 O O . ASP B 1 75 ? -14.201 -9.663 5.838 1 86.17 75 ASP B O 1
ATOM 2986 N N . THR B 1 76 ? -12.023 -9.396 5.529 1 87.98 76 THR B N 1
ATOM 2987 C CA . THR B 1 76 ? -11.9 -10.746 4.989 1 87.98 76 THR B CA 1
ATOM 2988 C C . THR B 1 76 ? -11.769 -11.768 6.114 1 87.98 76 THR B C 1
ATOM 2990 O O . THR B 1 76 ? -10.99 -11.573 7.05 1 87.98 76 THR B O 1
ATOM 2993 N N . PRO B 1 77 ? -12.563 -12.883 6.056 1 89.73 77 PRO B N 1
ATOM 2994 C CA . PRO B 1 77 ? -12.438 -13.914 7.089 1 89.73 77 PRO B CA 1
ATOM 2995 C C . PRO B 1 77 ? -11.005 -14.414 7.254 1 89.73 77 PRO B C 1
ATOM 2997 O O . PRO B 1 77 ? -10.278 -14.552 6.266 1 89.73 77 PRO B O 1
ATOM 3000 N N . ARG B 1 78 ? -10.647 -14.562 8.474 1 90.15 78 ARG B N 1
ATOM 3001 C CA . ARG B 1 78 ? -9.327 -15.112 8.765 1 90.15 78 ARG B CA 1
ATOM 3002 C C . ARG B 1 78 ? -9.362 -16.636 8.792 1 90.15 78 ARG B C 1
ATOM 3004 O O . ARG B 1 78 ? -10.352 -17.232 9.223 1 90.15 78 ARG B O 1
ATOM 3011 N N . MET B 1 79 ? -8.32 -17.16 8.279 1 87.91 79 MET B N 1
ATOM 3012 C CA . MET B 1 79 ? -8.199 -18.605 8.445 1 87.91 79 MET B CA 1
ATOM 3013 C C . MET B 1 79 ? -8.183 -18.984 9.922 1 87.91 79 MET B C 1
ATOM 3015 O O . MET B 1 79 ? -7.488 -18.354 10.721 1 87.91 79 MET B O 1
ATOM 3019 N N . ALA B 1 80 ? -9.085 -19.894 10.216 1 74.95 80 ALA B N 1
ATOM 3020 C CA . ALA B 1 80 ? -9.123 -20.364 11.599 1 74.95 80 ALA B CA 1
ATOM 3021 C C . ALA B 1 80 ? -7.768 -20.92 12.027 1 74.95 80 ALA B C 1
ATOM 3023 O O . ALA B 1 80 ? -7.064 -21.54 11.226 1 74.95 80 ALA B O 1
ATOM 3024 N N . ASN B 1 81 ? -7.332 -20.348 13.195 1 68.57 81 ASN B N 1
ATOM 3025 C CA . ASN B 1 81 ? -6.112 -20.938 13.736 1 68.57 81 ASN B CA 1
ATOM 3026 C C . ASN B 1 81 ? -6.209 -22.459 13.808 1 68.57 81 ASN B C 1
ATOM 3028 O O . ASN B 1 81 ? -7.142 -22.998 14.407 1 68.57 81 ASN B O 1
ATOM 3032 N N . ILE B 1 82 ? -5.712 -23.069 12.905 1 55.87 82 ILE B N 1
ATOM 3033 C CA . ILE B 1 82 ? -5.703 -24.525 13.002 1 55.87 82 ILE B CA 1
ATOM 3034 C C . ILE B 1 82 ? -4.818 -24.959 14.167 1 55.87 82 ILE B C 1
ATOM 3036 O O . ILE B 1 82 ? -3.606 -24.729 14.154 1 55.87 82 ILE B O 1
ATOM 3040 N N . GLU B 1 83 ? -5.273 -24.557 15.448 1 51.76 83 GLU B N 1
ATOM 3041 C CA . GLU B 1 83 ? -4.582 -25.161 16.584 1 51.76 83 GLU B CA 1
ATOM 3042 C C . GLU B 1 83 ? -3.979 -26.511 16.209 1 51.76 83 GLU B C 1
ATOM 3044 O O . GLU B 1 83 ? -3.563 -27.275 17.082 1 51.76 83 GLU B O 1
ATOM 3049 N N . THR B 1 84 ? -4.106 -26.781 15.078 1 48.64 84 THR B N 1
ATOM 3050 C CA . THR B 1 84 ? -3.825 -28.203 14.913 1 48.64 84 THR B CA 1
ATOM 3051 C C . THR B 1 84 ? -2.388 -28.522 15.315 1 48.64 84 THR B C 1
ATOM 3053 O O . THR B 1 84 ? -1.487 -27.705 15.115 1 48.64 84 THR B O 1
ATOM 3056 N N . ARG B 1 85 ? -2.218 -29.492 16.159 1 55.95 85 ARG B N 1
ATOM 3057 C CA . ARG B 1 85 ? -1.26 -30.553 16.451 1 55.95 85 ARG B CA 1
ATOM 3058 C C . ARG B 1 85 ? -0.55 -31.014 15.183 1 55.95 85 ARG B C 1
ATOM 3060 O O . ARG B 1 85 ? -0.232 -32.196 15.038 1 55.95 85 ARG B O 1
ATOM 3067 N N . VAL B 1 86 ? -0.506 -29.957 14.055 1 74.45 86 VAL B N 1
ATOM 3068 C CA . VAL B 1 86 ? 0.142 -30.475 12.854 1 74.45 86 VAL B CA 1
ATOM 3069 C C . VAL B 1 86 ? 1.656 -30.32 12.977 1 74.45 86 VAL B C 1
ATOM 3071 O O . VAL B 1 86 ? 2.147 -29.273 13.406 1 74.45 86 VAL B O 1
ATOM 3074 N N . ASP B 1 87 ? 2.287 -31.245 12.787 1 88.45 87 ASP B N 1
ATOM 3075 C CA . ASP B 1 87 ? 3.746 -31.233 12.753 1 88.45 87 ASP B CA 1
ATOM 3076 C C . ASP B 1 87 ? 4.26 -30.52 11.504 1 88.45 87 ASP B C 1
ATOM 3078 O O . ASP B 1 87 ? 4.072 -31.002 10.385 1 88.45 87 ASP B O 1
ATOM 3082 N N . ILE B 1 88 ? 4.742 -29.314 11.652 1 93.98 88 ILE B N 1
ATOM 3083 C CA . ILE B 1 88 ? 5.292 -28.53 10.551 1 93.98 88 ILE B CA 1
ATOM 3084 C C . ILE B 1 88 ? 6.763 -28.888 10.348 1 93.98 88 ILE B C 1
ATOM 3086 O O . ILE B 1 88 ? 7.592 -28.661 11.232 1 93.98 88 ILE B O 1
ATOM 3090 N N . PRO B 1 89 ? 7.038 -29.468 9.233 1 96.08 89 PRO B N 1
ATOM 3091 C CA . PRO B 1 89 ? 8.442 -29.802 8.98 1 96.08 89 PRO B CA 1
ATOM 3092 C C . PRO B 1 89 ? 9.322 -28.564 8.815 1 96.08 89 PRO B C 1
ATOM 3094 O O . PRO B 1 89 ? 8.809 -27.458 8.626 1 96.08 89 PRO B O 1
ATOM 3097 N N . MET B 1 90 ? 10.568 -28.756 8.887 1 96.39 90 MET B N 1
ATOM 3098 C CA . MET B 1 90 ? 11.53 -27.67 8.724 1 96.39 90 MET B CA 1
ATOM 3099 C C . MET B 1 90 ? 11.517 -27.141 7.294 1 96.39 90 MET B C 1
ATOM 3101 O O . MET B 1 90 ? 11.71 -25.946 7.068 1 96.39 90 MET B O 1
ATOM 3105 N N . ASN B 1 91 ? 11.353 -28.129 6.378 1 98.01 91 ASN B N 1
ATOM 3106 C CA . ASN B 1 91 ? 11.324 -27.784 4.961 1 98.01 91 ASN B CA 1
ATOM 3107 C C . ASN B 1 91 ? 10.098 -28.371 4.266 1 98.01 91 ASN B C 1
ATOM 3109 O O . ASN B 1 91 ? 9.682 -29.49 4.572 1 98.01 91 ASN B O 1
ATOM 3113 N N . PHE B 1 92 ? 9.554 -27.629 3.375 1 98.34 92 PHE B N 1
ATOM 3114 C CA . PHE B 1 92 ? 8.446 -28.058 2.53 1 98.34 92 PHE B CA 1
ATOM 3115 C C . PHE B 1 92 ? 8.523 -27.396 1.16 1 98.34 92 PHE B C 1
ATOM 3117 O O . PHE B 1 92 ? 8.777 -26.194 1.058 1 98.34 92 PHE B O 1
ATOM 3124 N N . ASP B 1 93 ? 8.376 -28.149 0.138 1 98.53 93 ASP B N 1
ATOM 3125 C CA . ASP B 1 93 ? 8.405 -27.716 -1.256 1 98.53 93 ASP B CA 1
ATOM 3126 C C . ASP B 1 93 ? 7.275 -28.36 -2.055 1 98.53 93 ASP B C 1
ATOM 3128 O O . ASP B 1 93 ? 7.273 -29.574 -2.27 1 98.53 93 ASP B O 1
ATOM 3132 N N . ALA B 1 94 ? 6.4 -27.525 -2.469 1 98.45 94 ALA B N 1
ATOM 3133 C CA . ALA B 1 94 ? 5.231 -28.03 -3.185 1 98.45 94 ALA B CA 1
ATOM 3134 C C . ALA B 1 94 ? 5.643 -28.777 -4.45 1 98.45 94 ALA B C 1
ATOM 3136 O O . ALA B 1 94 ? 4.936 -29.679 -4.904 1 98.45 94 ALA B O 1
ATOM 3137 N N . ARG B 1 95 ? 6.759 -28.418 -5.073 1 97.66 95 ARG B N 1
ATOM 3138 C CA . ARG B 1 95 ? 7.22 -29.029 -6.316 1 97.66 95 ARG B CA 1
ATOM 3139 C C . ARG B 1 95 ? 7.577 -30.496 -6.105 1 97.66 95 ARG B C 1
ATOM 3141 O O . ARG B 1 95 ? 7.5 -31.299 -7.038 1 97.66 95 ARG B O 1
ATOM 3148 N N . THR B 1 96 ? 7.951 -30.764 -4.882 1 97.16 96 THR B N 1
ATOM 3149 C CA . THR B 1 96 ? 8.267 -32.146 -4.539 1 97.16 96 THR B CA 1
ATOM 3150 C C . THR B 1 96 ? 7.025 -32.874 -4.032 1 97.16 96 THR B C 1
ATOM 3152 O O . THR B 1 96 ? 6.806 -34.042 -4.361 1 97.16 96 THR B O 1
ATOM 3155 N N . GLN B 1 97 ? 6.19 -32.237 -3.25 1 96.99 97 GLN B N 1
ATOM 3156 C CA . GLN B 1 97 ? 5.029 -32.839 -2.603 1 96.99 97 GLN B CA 1
ATOM 3157 C C . GLN B 1 97 ? 3.937 -33.16 -3.62 1 96.99 97 GLN B C 1
ATOM 3159 O O . GLN B 1 97 ? 3.25 -34.177 -3.501 1 96.99 97 GLN B O 1
ATOM 3164 N N . TRP B 1 98 ? 3.656 -32.314 -4.488 1 97.07 98 TRP B N 1
ATOM 3165 C CA . TRP B 1 98 ? 2.605 -32.48 -5.487 1 97.07 98 TRP B CA 1
ATOM 3166 C C . TRP B 1 98 ? 3.179 -32.414 -6.898 1 97.07 98 TRP B C 1
ATOM 3168 O O . TRP B 1 98 ? 2.742 -31.599 -7.715 1 97.07 98 TRP B O 1
ATOM 3178 N N . LYS B 1 99 ? 4.017 -33.373 -7.062 1 91.43 99 LYS B N 1
ATOM 3179 C CA . LYS B 1 99 ? 4.647 -33.452 -8.377 1 91.43 99 LYS B CA 1
ATOM 3180 C C . LYS B 1 99 ? 3.601 -33.45 -9.488 1 91.43 99 LYS B C 1
ATOM 3182 O O . LYS B 1 99 ? 2.601 -34.166 -9.408 1 91.43 99 LYS B O 1
ATOM 3187 N N . GLY B 1 100 ? 3.617 -32.56 -10.405 1 93.74 100 GLY B N 1
ATOM 3188 C CA . GLY B 1 100 ? 2.709 -32.52 -11.54 1 93.74 100 GLY B CA 1
ATOM 3189 C C . GLY B 1 100 ? 1.633 -31.458 -11.406 1 93.74 100 GLY B C 1
ATOM 3190 O O . GLY B 1 100 ? 0.899 -31.187 -12.358 1 93.74 100 GLY B O 1
ATOM 3191 N N . CYS B 1 101 ? 1.521 -30.913 -10.195 1 97.62 101 CYS B N 1
ATOM 3192 C CA . CYS B 1 101 ? 0.453 -29.944 -9.978 1 97.62 101 CYS B CA 1
ATOM 3193 C C . CYS B 1 101 ? 1.007 -28.526 -9.917 1 97.62 101 CYS B C 1
ATOM 3195 O O . CYS B 1 101 ? 0.247 -27.557 -9.93 1 97.62 101 CYS B O 1
ATOM 3197 N N . VAL B 1 102 ? 2.239 -28.339 -9.842 1 97.22 102 VAL B N 1
ATOM 3198 C CA . VAL B 1 102 ? 2.795 -26.995 -9.721 1 97.22 102 VAL B CA 1
ATOM 3199 C C . VAL B 1 102 ? 2.793 -26.311 -11.086 1 97.22 102 VAL B C 1
ATOM 3201 O O . VAL B 1 102 ? 3.448 -26.777 -12.022 1 97.22 102 VAL B O 1
ATOM 3204 N N . PRO B 1 103 ? 2.052 -25.219 -11.24 1 97.35 103 PRO B N 1
ATOM 3205 C CA . PRO B 1 103 ? 1.961 -24.551 -12.541 1 97.35 103 PRO B CA 1
ATOM 3206 C C . PRO B 1 103 ? 3.306 -24.016 -13.025 1 97.35 103 PRO B C 1
ATOM 3208 O O . PRO B 1 103 ? 4.16 -23.654 -12.211 1 97.35 103 PRO B O 1
ATOM 3211 N N . ALA B 1 104 ? 3.458 -23.979 -14.281 1 97.05 104 ALA B N 1
ATOM 3212 C CA . ALA B 1 104 ? 4.663 -23.404 -14.875 1 97.05 104 ALA B CA 1
ATOM 3213 C C . ALA B 1 104 ? 4.778 -21.917 -14.551 1 97.05 104 ALA B C 1
ATOM 3215 O O . ALA B 1 104 ? 3.766 -21.226 -14.411 1 97.05 104 ALA B O 1
ATOM 3216 N N . ILE B 1 105 ? 6.016 -21.449 -14.475 1 98.54 105 ILE B N 1
ATOM 3217 C CA . ILE B 1 105 ? 6.275 -20.028 -14.271 1 98.54 105 ILE B CA 1
ATOM 3218 C C . ILE B 1 105 ? 5.996 -19.263 -15.562 1 98.54 105 ILE B C 1
ATOM 3220 O O . ILE B 1 105 ? 6.488 -19.634 -16.63 1 98.54 105 ILE B O 1
ATOM 3224 N N . ARG B 1 106 ? 5.25 -18.255 -15.421 1 98.09 106 ARG B N 1
ATOM 3225 C CA . ARG B 1 106 ? 4.901 -17.419 -16.565 1 98.09 106 ARG B CA 1
ATOM 3226 C C . ARG B 1 106 ? 5.415 -15.995 -16.379 1 98.09 106 ARG B C 1
ATOM 3228 O O . ARG B 1 106 ? 5.964 -15.66 -15.327 1 98.09 106 ARG B O 1
ATOM 3235 N N . ASP B 1 107 ? 5.314 -15.241 -17.468 1 97.75 107 ASP B N 1
ATOM 3236 C CA . ASP B 1 107 ? 5.851 -13.885 -17.493 1 97.75 107 ASP B CA 1
ATOM 3237 C C . ASP B 1 107 ? 4.735 -12.854 -17.645 1 97.75 107 ASP B C 1
ATOM 3239 O O . ASP B 1 107 ? 4.06 -12.809 -18.676 1 97.75 107 ASP B O 1
ATOM 3243 N N . GLN B 1 108 ? 4.642 -11.988 -16.65 1 97.09 108 GLN B N 1
ATOM 3244 C CA . GLN B 1 108 ? 3.62 -10.948 -16.712 1 97.09 108 GLN B CA 1
ATOM 3245 C C . GLN B 1 108 ? 4.031 -9.828 -17.664 1 97.09 108 GLN B C 1
ATOM 3247 O O . GLN B 1 108 ? 3.247 -8.916 -17.933 1 97.09 108 GLN B O 1
ATOM 3252 N N . GLN B 1 109 ? 5.272 -9.897 -18.105 1 95.13 109 GLN B N 1
ATOM 3253 C CA . GLN B 1 109 ? 5.829 -8.913 -19.028 1 95.13 109 GLN B CA 1
ATOM 3254 C C . GLN B 1 109 ? 5.867 -7.525 -18.396 1 95.13 109 GLN B C 1
ATOM 3256 O O . GLN B 1 109 ? 6.413 -7.349 -17.305 1 95.13 109 GLN B O 1
ATOM 3261 N N . THR B 1 110 ? 5.314 -6.478 -19.036 1 92.02 110 THR B N 1
ATOM 3262 C CA . THR B 1 110 ? 5.486 -5.118 -18.537 1 92.02 110 THR B CA 1
ATOM 3263 C C . THR B 1 110 ? 4.222 -4.635 -17.833 1 92.02 110 THR B C 1
ATOM 3265 O O . THR B 1 110 ? 4.129 -3.47 -17.442 1 92.02 110 THR B O 1
ATOM 3268 N N . CYS B 1 111 ? 3.244 -5.526 -17.731 1 94.3 111 CYS B N 1
ATOM 3269 C CA . CYS B 1 111 ? 1.983 -5.177 -17.087 1 94.3 111 CYS B CA 1
ATOM 3270 C C . CYS B 1 111 ? 2.051 -5.424 -15.585 1 94.3 111 CYS B C 1
ATOM 3272 O O . CYS B 1 111 ? 2.478 -6.494 -15.146 1 94.3 111 CYS B O 1
ATOM 3274 N N . GLY B 1 112 ? 1.666 -4.389 -14.786 1 94.98 112 GLY B N 1
ATOM 3275 C CA . GLY B 1 112 ? 1.569 -4.563 -13.345 1 94.98 112 GLY B CA 1
ATOM 3276 C C . GLY B 1 112 ? 0.445 -5.494 -12.931 1 94.98 112 GLY B C 1
ATOM 3277 O O . GLY B 1 112 ? -0.411 -5.123 -12.126 1 94.98 112 GLY B O 1
ATOM 3278 N N . ALA B 1 113 ? 0.49 -6.722 -13.46 1 96.63 113 ALA B N 1
ATOM 3279 C CA . ALA B 1 113 ? -0.616 -7.664 -13.311 1 96.63 113 ALA B CA 1
ATOM 3280 C C . ALA B 1 113 ? -0.252 -8.79 -12.348 1 96.63 113 ALA B C 1
ATOM 3282 O O . ALA B 1 113 ? -0.863 -9.861 -12.376 1 96.63 113 ALA B O 1
ATOM 3283 N N . CYS B 1 114 ? 0.721 -8.493 -11.471 1 98.24 114 CYS B N 1
ATOM 3284 C CA . CYS B 1 114 ? 1.173 -9.51 -10.528 1 98.24 114 CYS B CA 1
ATOM 3285 C C . CYS B 1 114 ? 0.019 -10.004 -9.664 1 98.24 114 CYS B C 1
ATOM 3287 O O . CYS B 1 114 ? -0.027 -11.178 -9.293 1 98.24 114 CYS B O 1
ATOM 3289 N N . TRP B 1 115 ? -0.944 -9.143 -9.366 1 98.27 115 TRP B N 1
ATOM 3290 C CA . TRP B 1 115 ? -2.1 -9.479 -8.542 1 98.27 115 TRP B CA 1
ATOM 3291 C C . TRP B 1 115 ? -2.962 -10.539 -9.219 1 98.27 115 TRP B C 1
ATOM 3293 O O . TRP B 1 115 ? -3.416 -11.485 -8.571 1 98.27 115 TRP B O 1
ATOM 3303 N N . ALA B 1 116 ? -3.113 -10.478 -10.504 1 98.27 116 ALA B N 1
ATOM 3304 C CA . ALA B 1 116 ? -3.902 -11.446 -11.262 1 98.27 116 ALA B CA 1
ATOM 3305 C C . ALA B 1 116 ? -3.113 -12.73 -11.502 1 98.27 116 ALA B C 1
ATOM 3307 O O . ALA B 1 116 ? -3.645 -13.831 -11.348 1 98.27 116 ALA B O 1
ATOM 3308 N N . PHE B 1 117 ? -1.84 -12.594 -11.877 1 98.73 117 PHE B N 1
ATOM 3309 C CA . PHE B 1 117 ? -0.999 -13.754 -12.149 1 98.73 117 PHE B CA 1
ATOM 3310 C C . PHE B 1 117 ? -0.915 -14.66 -10.926 1 98.73 117 PHE B C 1
ATOM 3312 O O . PHE B 1 117 ? -1.092 -15.875 -11.034 1 98.73 117 PHE B O 1
ATOM 3319 N N . SER B 1 118 ? -0.644 -14.063 -9.791 1 98.84 118 SER B N 1
ATOM 3320 C CA . SER B 1 118 ? -0.446 -14.867 -8.59 1 98.84 118 SER B CA 1
ATOM 3321 C C . SER B 1 118 ? -1.753 -15.499 -8.125 1 98.84 118 SER B C 1
ATOM 3323 O O . SER B 1 118 ? -1.767 -16.644 -7.668 1 98.84 118 SER B O 1
ATOM 3325 N N . ALA B 1 119 ? -2.864 -14.796 -8.222 1 98.84 119 ALA B N 1
ATOM 3326 C CA . ALA B 1 119 ? -4.145 -15.364 -7.811 1 98.84 119 ALA B CA 1
ATOM 3327 C C . ALA B 1 119 ? -4.532 -16.544 -8.698 1 98.84 119 ALA B C 1
ATOM 3329 O O . ALA B 1 119 ? -4.984 -17.579 -8.203 1 98.84 119 ALA B O 1
ATOM 3330 N N . ASN B 1 120 ? -4.369 -16.363 -10.006 1 98.85 120 ASN B N 1
ATOM 3331 C CA . ASN B 1 120 ? -4.686 -17.441 -10.936 1 98.85 120 ASN B CA 1
ATOM 3332 C C . ASN B 1 120 ? -3.757 -18.637 -10.747 1 98.85 120 ASN B C 1
ATOM 3334 O O . ASN B 1 120 ? -4.183 -19.786 -10.872 1 98.85 120 ASN B O 1
ATOM 3338 N N . TYR B 1 121 ? -2.483 -18.38 -10.476 1 98.84 121 TYR B N 1
ATOM 3339 C CA . TYR B 1 121 ? -1.531 -19.437 -10.157 1 98.84 121 TYR B CA 1
ATOM 3340 C C . TYR B 1 121 ? -1.994 -20.243 -8.949 1 98.84 121 TYR B C 1
ATOM 3342 O O . TYR B 1 121 ? -2.04 -21.474 -8.996 1 98.84 121 TYR B O 1
ATOM 3350 N N . VAL B 1 122 ? -2.359 -19.577 -7.879 1 98.89 122 VAL B N 1
ATOM 3351 C CA . VAL B 1 122 ? -2.755 -20.213 -6.627 1 98.89 122 VAL B CA 1
ATOM 3352 C C . VAL B 1 122 ? -4.036 -21.017 -6.838 1 98.89 122 VAL B C 1
ATOM 3354 O O . VAL B 1 122 ? -4.139 -22.16 -6.389 1 98.89 122 VAL B O 1
ATOM 3357 N N . LEU B 1 123 ? -5.016 -20.424 -7.539 1 98.89 123 LEU B N 1
ATOM 3358 C CA . LEU B 1 123 ? -6.268 -21.134 -7.775 1 98.89 123 LEU B CA 1
ATOM 3359 C C . LEU B 1 123 ? -6.027 -22.407 -8.58 1 98.89 123 LEU B C 1
ATOM 3361 O O . LEU B 1 123 ? -6.554 -23.469 -8.241 1 98.89 123 LEU B O 1
ATOM 3365 N N . ALA B 1 124 ? -5.24 -22.324 -9.65 1 98.81 124 ALA B N 1
ATOM 3366 C CA . ALA B 1 124 ? -4.945 -23.486 -10.485 1 98.81 124 ALA B CA 1
ATOM 3367 C C . ALA B 1 124 ? -4.219 -24.564 -9.687 1 98.81 124 ALA B C 1
ATOM 3369 O O . ALA B 1 124 ? -4.542 -25.75 -9.796 1 98.81 124 ALA B O 1
ATOM 3370 N N . HIS B 1 125 ? -3.251 -24.139 -8.932 1 98.86 125 HIS B N 1
ATOM 3371 C CA . HIS B 1 125 ? -2.47 -25.065 -8.119 1 98.86 125 HIS B CA 1
ATOM 3372 C C . HIS B 1 125 ? -3.356 -25.81 -7.127 1 98.86 125 HIS B C 1
ATOM 3374 O O . HIS B 1 125 ? -3.297 -27.038 -7.036 1 98.86 125 HIS B O 1
ATOM 3380 N N . ARG B 1 126 ? -4.168 -25.11 -6.401 1 98.62 126 ARG B N 1
ATOM 3381 C CA . ARG B 1 126 ? -5.046 -25.698 -5.394 1 98.62 126 ARG B CA 1
ATOM 3382 C C . ARG B 1 126 ? -6.1 -26.591 -6.04 1 98.62 126 ARG B C 1
ATOM 3384 O O . ARG B 1 126 ? -6.506 -27.601 -5.461 1 98.62 126 ARG B O 1
ATOM 3391 N N . LEU B 1 127 ? -6.544 -26.18 -7.235 1 98.78 127 LEU B N 1
ATOM 3392 C CA . LEU B 1 127 ? -7.501 -26.999 -7.971 1 98.78 127 LEU B CA 1
ATOM 3393 C C . LEU B 1 127 ? -6.894 -28.349 -8.336 1 98.78 127 LEU B C 1
ATOM 3395 O O . LEU B 1 127 ? -7.529 -29.39 -8.153 1 98.78 127 LEU B O 1
ATOM 3399 N N . CYS B 1 128 ? -5.684 -28.349 -8.836 1 98.79 128 CYS B N 1
ATOM 3400 C CA . CYS B 1 128 ? -4.998 -29.585 -9.194 1 98.79 128 CYS B CA 1
ATOM 3401 C C . CYS B 1 128 ? -4.833 -30.489 -7.978 1 98.79 128 CYS B C 1
ATOM 3403 O O . CYS B 1 128 ? -5.097 -31.69 -8.052 1 98.79 128 CYS B O 1
ATOM 3405 N N . ILE B 1 129 ? -4.461 -29.89 -6.856 1 98.32 129 ILE B N 1
ATOM 3406 C CA . ILE B 1 129 ? -4.246 -30.651 -5.631 1 98.32 129 ILE B CA 1
ATOM 3407 C C . ILE B 1 129 ? -5.577 -31.202 -5.125 1 98.32 129 ILE B C 1
ATOM 3409 O O . ILE B 1 129 ? -5.677 -32.382 -4.781 1 98.32 129 ILE B O 1
ATOM 3413 N N . ALA B 1 130 ? -6.599 -30.381 -5.127 1 97.97 130 ALA B N 1
ATOM 3414 C CA . ALA B 1 130 ? -7.906 -30.762 -4.597 1 97.97 130 ALA B CA 1
ATOM 3415 C C . ALA B 1 130 ? -8.519 -31.896 -5.414 1 97.97 130 ALA B C 1
ATOM 3417 O O . ALA B 1 130 ? -9.337 -32.665 -4.904 1 97.97 130 ALA B O 1
ATOM 3418 N N . THR B 1 131 ? -8.141 -32.01 -6.675 1 97.92 131 THR B N 1
ATOM 3419 C CA . THR B 1 131 ? -8.722 -33.022 -7.551 1 97.92 131 THR B CA 1
ATOM 3420 C C . THR B 1 131 ? -7.742 -34.17 -7.776 1 97.92 131 THR B C 1
ATOM 3422 O O . THR B 1 131 ? -7.905 -34.958 -8.71 1 97.92 131 THR B O 1
ATOM 3425 N N . ASN B 1 132 ? -6.726 -34.172 -7.011 1 96.43 132 ASN B N 1
ATOM 3426 C CA . ASN B 1 132 ? -5.71 -35.216 -7.094 1 96.43 132 ASN B CA 1
ATOM 3427 C C . ASN B 1 132 ? -5.117 -35.311 -8.497 1 96.43 132 ASN B C 1
ATOM 3429 O O . ASN B 1 132 ? -5.016 -36.402 -9.061 1 96.43 132 ASN B O 1
ATOM 3433 N N . GLY B 1 133 ? -4.905 -34.104 -9.029 1 96.34 133 GLY B N 1
ATOM 3434 C CA . GLY B 1 133 ? -4.206 -34.036 -10.303 1 96.34 133 GLY B CA 1
ATOM 3435 C C . GLY B 1 133 ? -5.136 -34.122 -11.498 1 96.34 133 GLY B C 1
ATOM 3436 O O . GLY B 1 133 ? -4.703 -33.957 -12.641 1 96.34 133 GLY B O 1
ATOM 3437 N N . GLN B 1 134 ? -6.377 -34.302 -11.342 1 96.76 134 GLN B N 1
ATOM 3438 C CA . GLN B 1 134 ? -7.321 -34.508 -12.436 1 96.76 134 GLN B CA 1
ATOM 3439 C C . GLN B 1 134 ? -7.564 -33.213 -13.204 1 96.76 134 GLN B C 1
ATOM 3441 O O . GLN B 1 134 ? -7.854 -33.241 -14.402 1 96.76 134 GLN B O 1
ATOM 3446 N N . THR B 1 135 ? -7.514 -32.13 -12.485 1 97.3 135 THR B N 1
ATOM 3447 C CA . THR B 1 135 ? -7.691 -30.833 -13.128 1 97.3 135 THR B CA 1
ATOM 3448 C C . THR B 1 135 ? -6.407 -30.012 -13.053 1 97.3 135 THR B C 1
ATOM 3450 O O . THR B 1 135 ? -6.186 -29.281 -12.085 1 97.3 135 THR B O 1
ATOM 3453 N N . ASN B 1 136 ? -5.579 -30.188 -13.946 1 97.48 136 ASN B N 1
ATOM 3454 C CA . ASN B 1 136 ? -4.328 -29.453 -14.108 1 97.48 136 ASN B CA 1
ATOM 3455 C C . ASN B 1 136 ? -4.403 -28.469 -15.271 1 97.48 136 ASN B C 1
ATOM 3457 O O . ASN B 1 136 ? -4.18 -28.845 -16.423 1 97.48 136 ASN B O 1
ATOM 3461 N N . VAL B 1 137 ? -4.729 -27.206 -15.003 1 97.52 137 VAL B N 1
ATOM 3462 C CA . VAL B 1 137 ? -5.06 -26.241 -16.046 1 97.52 137 VAL B CA 1
ATOM 3463 C C . VAL B 1 137 ? -4.227 -24.974 -15.86 1 97.52 137 VAL B C 1
ATOM 3465 O O . VAL B 1 137 ? -3.644 -24.758 -14.795 1 97.52 137 VAL B O 1
ATOM 3468 N N . VAL B 1 138 ? -4.122 -24.213 -16.905 1 97.98 138 VAL B N 1
ATOM 3469 C CA . VAL B 1 138 ? -3.549 -22.871 -16.881 1 97.98 138 VAL B CA 1
ATOM 3470 C C . VAL B 1 138 ? -4.66 -21.833 -17.019 1 97.98 138 VAL B C 1
ATOM 3472 O O . VAL B 1 138 ? -5.362 -21.796 -18.032 1 97.98 138 VAL B O 1
ATOM 3475 N N . LEU B 1 139 ? -4.819 -21.018 -16.02 1 98.54 139 LEU B N 1
ATOM 3476 C CA . LEU B 1 139 ? -5.908 -20.047 -15.999 1 98.54 139 LEU B CA 1
ATOM 3477 C C . LEU B 1 139 ? -5.462 -18.717 -16.597 1 98.54 139 LEU B C 1
ATOM 3479 O O . LEU B 1 139 ? -4.267 -18.413 -16.624 1 98.54 139 LEU B O 1
ATOM 3483 N N . SER B 1 140 ? -6.405 -17.908 -17.058 1 97.37 140 SER B N 1
ATOM 3484 C CA . SER B 1 140 ? -6.133 -16.677 -17.793 1 97.37 140 SER B CA 1
ATOM 3485 C C . SER B 1 140 ? -6.041 -15.48 -16.852 1 97.37 140 SER B C 1
ATOM 3487 O O . SER B 1 140 ? -7.063 -14.94 -16.423 1 97.37 140 SER B O 1
ATOM 3489 N N . PRO B 1 141 ? -4.832 -14.993 -16.616 1 97.5 141 PRO B N 1
ATOM 3490 C CA . PRO B 1 141 ? -4.775 -13.719 -15.895 1 97.5 141 PRO B CA 1
ATOM 3491 C C . PRO B 1 141 ? -5.314 -12.551 -16.717 1 97.5 141 PRO B C 1
ATOM 3493 O O . PRO B 1 141 ? -5.803 -11.568 -16.154 1 97.5 141 PRO B O 1
ATOM 3496 N N . GLU B 1 142 ? -5.328 -12.655 -18.068 1 95.68 142 GLU B N 1
ATOM 3497 C CA . GLU B 1 142 ? -5.777 -11.574 -18.94 1 95.68 142 GLU B CA 1
ATOM 3498 C C . GLU B 1 142 ? -7.255 -11.266 -18.721 1 95.68 142 GLU B C 1
ATOM 3500 O O . GLU B 1 142 ? -7.66 -10.101 -18.734 1 95.68 142 GLU B O 1
ATOM 3505 N N . TYR B 1 143 ? -8.018 -12.351 -18.597 1 95.54 143 TYR B N 1
ATOM 3506 C CA . TYR B 1 143 ? -9.444 -12.144 -18.372 1 95.54 143 TYR B CA 1
ATOM 3507 C C . TYR B 1 143 ? -9.684 -11.306 -17.121 1 95.54 143 TYR B C 1
ATOM 3509 O O . TYR B 1 143 ? -10.51 -10.391 -17.129 1 95.54 143 TYR B O 1
ATOM 3517 N N . GLN B 1 144 ? -8.948 -11.61 -16.08 1 95.38 144 GLN B N 1
ATOM 3518 C CA . GLN B 1 144 ? -9.089 -10.866 -14.833 1 95.38 144 GLN B CA 1
ATOM 3519 C C . GLN B 1 144 ? -8.58 -9.435 -14.984 1 95.38 144 GLN B C 1
ATOM 3521 O O . GLN B 1 144 ? -9.206 -8.493 -14.494 1 95.38 144 GLN B O 1
ATOM 3526 N N . VAL B 1 145 ? -7.469 -9.205 -15.622 1 94.93 145 VAL B N 1
ATOM 3527 C CA . VAL B 1 145 ? -6.877 -7.889 -15.841 1 94.93 145 VAL B CA 1
ATOM 3528 C C . VAL B 1 145 ? -7.874 -6.988 -16.566 1 94.93 145 VAL B C 1
ATOM 3530 O O . VAL B 1 145 ? -8.01 -5.808 -16.233 1 94.93 145 VAL B O 1
ATOM 3533 N N . GLN B 1 146 ? -8.577 -7.571 -17.409 1 91.7 146 GLN B N 1
ATOM 3534 C CA . GLN B 1 146 ? -9.454 -6.776 -18.262 1 91.7 146 GLN B CA 1
ATOM 3535 C C . GLN B 1 146 ? -10.83 -6.603 -17.627 1 91.7 146 GLN B C 1
ATOM 3537 O O . GLN B 1 146 ? -11.493 -5.585 -17.837 1 91.7 146 GLN B O 1
ATOM 3542 N N . CYS B 1 147 ? -11.246 -7.555 -16.866 1 92.67 147 CYS B N 1
ATOM 3543 C CA . CYS B 1 147 ? -12.654 -7.58 -16.487 1 92.67 147 CYS B CA 1
ATOM 3544 C C . CYS B 1 147 ? -12.83 -7.202 -15.021 1 92.67 147 CYS B C 1
ATOM 3546 O O . CYS B 1 147 ? -13.941 -6.893 -14.584 1 92.67 147 CYS B O 1
ATOM 3548 N N . ASP B 1 148 ? -11.815 -7.339 -14.22 1 92.31 148 ASP B N 1
ATOM 3549 C CA . ASP B 1 148 ? -11.895 -6.914 -12.826 1 92.31 148 ASP B CA 1
ATOM 3550 C C . ASP B 1 148 ? -11.869 -5.391 -12.713 1 92.31 148 ASP B C 1
ATOM 3552 O O . ASP B 1 148 ? -10.801 -4.778 -12.757 1 92.31 148 ASP B O 1
ATOM 3556 N N . THR B 1 149 ? -12.96 -4.793 -12.449 1 88.42 149 THR B N 1
ATOM 3557 C CA . THR B 1 149 ? -13.068 -3.339 -12.508 1 88.42 149 THR B CA 1
ATOM 3558 C C . THR B 1 149 ? -12.721 -2.716 -11.159 1 88.42 149 THR B C 1
ATOM 3560 O O . THR B 1 149 ? -12.587 -1.496 -11.049 1 88.42 149 THR B O 1
ATOM 3563 N N . MET B 1 150 ? -12.607 -3.523 -10.151 1 90.44 150 MET B N 1
ATOM 3564 C CA . MET B 1 150 ? -12.21 -2.999 -8.847 1 90.44 150 MET B CA 1
ATOM 3565 C C . MET B 1 150 ? -10.693 -2.889 -8.743 1 90.44 150 MET B C 1
ATOM 3567 O O . MET B 1 150 ? -10.174 -2.254 -7.823 1 90.44 150 MET B O 1
ATOM 3571 N N . ASN B 1 151 ? -10 -3.534 -9.627 1 92.4 151 ASN B N 1
ATOM 3572 C CA . ASN B 1 151 ? -8.563 -3.333 -9.785 1 92.4 151 ASN B CA 1
ATOM 3573 C C . ASN B 1 151 ? -8.253 -2.413 -10.963 1 92.4 151 ASN B C 1
ATOM 3575 O O . ASN B 1 151 ? -9.164 -1.942 -11.645 1 92.4 151 ASN B O 1
ATOM 3579 N N . LYS B 1 152 ? -6.941 -2.106 -11.152 1 89.44 152 LYS B N 1
ATOM 3580 C CA . LYS B 1 152 ? -6.565 -1.08 -12.12 1 89.44 152 LYS B CA 1
ATOM 3581 C C . LYS B 1 152 ? -5.768 -1.679 -13.275 1 89.44 152 LYS B C 1
ATOM 3583 O O . LYS B 1 152 ? -4.769 -1.103 -13.712 1 89.44 152 LYS B O 1
ATOM 3588 N N . ALA B 1 153 ? -6.141 -2.951 -13.655 1 91.17 153 ALA B N 1
ATOM 3589 C CA . ALA B 1 153 ? -5.495 -3.625 -14.779 1 91.17 153 ALA B CA 1
ATOM 3590 C C . ALA B 1 153 ? -3.975 -3.565 -14.655 1 91.17 153 ALA B C 1
ATOM 3592 O O . ALA B 1 153 ? -3.414 -3.964 -13.632 1 91.17 153 ALA B O 1
ATOM 3593 N N . CYS B 1 154 ? -3.341 -2.937 -15.642 1 93.28 154 CYS B N 1
ATOM 3594 C CA . CYS B 1 154 ? -1.883 -2.945 -15.647 1 93.28 154 CYS B CA 1
ATOM 3595 C C . CYS B 1 154 ? -1.329 -1.896 -14.689 1 93.28 154 CYS B C 1
ATOM 3597 O O . CYS B 1 154 ? -0.118 -1.822 -14.476 1 93.28 154 CYS B O 1
ATOM 3599 N N . GLN B 1 155 ? -2.146 -1.158 -14.048 1 89.72 155 GLN B N 1
ATOM 3600 C CA . GLN B 1 155 ? -1.681 -0.151 -13.1 1 89.72 155 GLN B CA 1
ATOM 3601 C C . GLN B 1 155 ? -1.73 -0.679 -11.669 1 89.72 155 GLN B C 1
ATOM 3603 O O . GLN B 1 155 ? -1.559 0.082 -10.714 1 89.72 155 GLN B O 1
ATOM 3608 N N . GLY B 1 156 ? -2.033 -1.969 -11.56 1 92.39 156 GLY B N 1
ATOM 3609 C CA . GLY B 1 156 ? -1.966 -2.607 -10.255 1 92.39 156 GLY B CA 1
ATOM 3610 C C . GLY B 1 156 ? -3.324 -3.029 -9.727 1 92.39 156 GLY B C 1
ATOM 3611 O O . GLY B 1 156 ? -4.284 -3.145 -10.492 1 92.39 156 GLY B O 1
ATOM 3612 N N . GLY B 1 157 ? -3.287 -3.442 -8.454 1 93.96 157 GLY B N 1
ATOM 3613 C CA . GLY B 1 157 ? -4.515 -3.897 -7.823 1 93.96 157 GLY B CA 1
ATOM 3614 C C . GLY B 1 157 ? -4.326 -4.308 -6.375 1 93.96 157 GLY B C 1
ATOM 3615 O O . GLY B 1 157 ? -3.271 -4.059 -5.786 1 93.96 157 GLY B O 1
ATOM 3616 N N . TYR B 1 158 ? -5.431 -4.808 -5.838 1 95.34 158 TYR B N 1
ATOM 3617 C CA . TYR B 1 158 ? -5.491 -5.334 -4.479 1 95.34 158 TYR B CA 1
ATOM 3618 C C . TYR B 1 158 ? -5.724 -6.84 -4.487 1 95.34 158 TYR B C 1
ATOM 3620 O O . TYR B 1 158 ? -6.522 -7.346 -5.279 1 95.34 158 TYR B O 1
ATOM 3628 N N . LEU B 1 159 ? -5.029 -7.555 -3.557 1 97.46 159 LEU B N 1
ATOM 3629 C CA . LEU B 1 159 ? -5.22 -8.999 -3.477 1 97.46 159 LEU B CA 1
ATOM 3630 C C . LEU B 1 159 ? -6.648 -9.337 -3.065 1 97.46 159 LEU B C 1
ATOM 3632 O O . LEU B 1 159 ? -7.239 -10.289 -3.579 1 97.46 159 LEU B O 1
ATOM 3636 N N . LYS B 1 160 ? -7.185 -8.509 -2.196 1 94.84 160 LYS B N 1
ATOM 3637 C CA . LYS B 1 160 ? -8.561 -8.699 -1.748 1 94.84 160 LYS B CA 1
ATOM 3638 C C . LYS B 1 160 ? -9.524 -8.747 -2.931 1 94.84 160 LYS B C 1
ATOM 3640 O O . LYS B 1 160 ? -10.353 -9.654 -3.028 1 94.84 160 LYS B O 1
ATOM 3645 N N . TYR B 1 161 ? -9.392 -7.881 -3.863 1 94.94 161 TYR B N 1
ATOM 3646 C CA . TYR B 1 161 ? -10.33 -7.773 -4.975 1 94.94 161 TYR B CA 1
ATOM 3647 C C . TYR B 1 161 ? -10.057 -8.843 -6.025 1 94.94 161 TYR B C 1
ATOM 3649 O O . TYR B 1 161 ? -10.967 -9.267 -6.741 1 94.94 161 TYR B O 1
ATOM 3657 N N . SER B 1 162 ? -8.784 -9.249 -6.072 1 96.97 162 SER B N 1
ATOM 3658 C CA . SER B 1 162 ? -8.489 -10.372 -6.955 1 96.97 162 SER B CA 1
ATOM 3659 C C . SER B 1 162 ? -9.311 -11.601 -6.582 1 96.97 162 SER B C 1
ATOM 3661 O O . SER B 1 162 ? -9.896 -12.251 -7.451 1 96.97 162 SER B O 1
ATOM 3663 N N . TRP B 1 163 ? -9.416 -11.86 -5.345 1 97.59 163 TRP B N 1
ATOM 3664 C CA . TRP B 1 163 ? -10.124 -13.054 -4.895 1 97.59 163 TRP B CA 1
ATOM 3665 C C . TRP B 1 163 ? -11.632 -12.833 -4.916 1 97.59 163 TRP B C 1
ATOM 3667 O O . TRP B 1 163 ? -12.399 -13.765 -5.174 1 97.59 163 TRP B O 1
ATOM 3677 N N . THR B 1 164 ? -12.055 -11.568 -4.656 1 95.64 164 THR B N 1
ATOM 3678 C CA . THR B 1 164 ? -13.47 -11.261 -4.835 1 95.64 164 THR B CA 1
ATOM 3679 C C . THR B 1 164 ? -13.908 -11.549 -6.268 1 95.64 164 THR B C 1
ATOM 3681 O O . THR B 1 164 ? -14.98 -12.116 -6.493 1 95.64 164 THR B O 1
ATOM 3684 N N . PHE B 1 165 ? -13.098 -11.184 -7.197 1 96.4 165 PHE B N 1
ATOM 3685 C CA . PHE B 1 165 ? -13.39 -11.435 -8.603 1 96.4 165 PHE B CA 1
ATOM 3686 C C . PHE B 1 165 ? -13.469 -12.931 -8.881 1 96.4 165 PHE B C 1
ATOM 3688 O O . PHE B 1 165 ? -14.395 -13.395 -9.55 1 96.4 165 PHE B O 1
ATOM 3695 N N . LEU B 1 166 ? -12.517 -13.684 -8.409 1 98.29 166 LEU B N 1
ATOM 3696 C CA . LEU B 1 166 ? -12.473 -15.12 -8.665 1 98.29 166 LEU B CA 1
ATOM 3697 C C . LEU B 1 166 ? -13.662 -15.823 -8.02 1 98.29 166 LEU B C 1
ATOM 3699 O O . LEU B 1 166 ? -14.141 -16.838 -8.532 1 98.29 166 LEU B O 1
ATOM 3703 N N . GLU B 1 167 ? -14.18 -15.295 -6.915 1 97.7 167 GLU B N 1
ATOM 3704 C CA . GLU B 1 167 ? -15.361 -15.877 -6.283 1 97.7 167 GLU B CA 1
ATOM 3705 C C . GLU B 1 167 ? -16.627 -15.546 -7.068 1 97.7 167 GLU B C 1
ATOM 3707 O O . GLU B 1 167 ? -17.475 -16.415 -7.283 1 97.7 167 GLU B O 1
ATOM 3712 N N . ASN B 1 168 ? -16.725 -14.322 -7.543 1 95.57 168 ASN B N 1
ATOM 3713 C CA . ASN B 1 168 ? -17.979 -13.851 -8.121 1 95.57 168 ASN B CA 1
ATOM 3714 C C . ASN B 1 168 ? -18.057 -14.155 -9.614 1 95.57 168 ASN B C 1
ATOM 3716 O O . ASN B 1 168 ? -19.14 -14.406 -10.145 1 95.57 168 ASN B O 1
ATOM 3720 N N . THR B 1 169 ? -16.938 -14.058 -10.283 1 95.08 169 THR B N 1
ATOM 3721 C CA . THR B 1 169 ? -16.927 -14.157 -11.738 1 95.08 169 THR B CA 1
ATOM 3722 C C . THR B 1 169 ? -16.156 -15.394 -12.19 1 95.08 169 THR B C 1
ATOM 3724 O O . THR B 1 169 ? -16.658 -16.186 -12.991 1 95.08 169 THR B O 1
ATOM 3727 N N . GLY B 1 170 ? -14.952 -15.589 -11.61 1 97.57 170 GLY B N 1
ATOM 3728 C CA . GLY B 1 170 ? -14.064 -16.64 -12.08 1 97.57 170 GLY B CA 1
ATOM 3729 C C . GLY B 1 170 ? -13.276 -16.249 -13.316 1 97.57 170 GLY B C 1
ATOM 3730 O O . GLY B 1 170 ? -13.387 -15.119 -13.796 1 97.57 170 GLY B O 1
ATOM 3731 N N . THR B 1 171 ? -12.493 -17.158 -13.789 1 97.93 171 THR B N 1
ATOM 3732 C CA . THR B 1 171 ? -11.655 -16.918 -14.958 1 97.93 171 THR B CA 1
ATOM 3733 C C . THR B 1 171 ? -11.619 -18.149 -15.86 1 97.93 171 THR B C 1
ATOM 3735 O O . THR B 1 171 ? -11.734 -19.279 -15.381 1 97.93 171 THR B O 1
ATOM 3738 N N . PRO B 1 172 ? -11.539 -17.935 -17.166 1 97.92 172 PRO B N 1
ATOM 3739 C CA . PRO B 1 172 ? -11.414 -19.07 -18.083 1 97.92 172 PRO B CA 1
ATOM 3740 C C . PRO B 1 172 ? -9.976 -19.568 -18.213 1 97.92 172 PRO B C 1
ATOM 3742 O O . PRO B 1 172 ? -9.086 -19.087 -17.507 1 97.92 172 PRO B O 1
ATOM 3745 N N . LEU B 1 173 ? -9.829 -20.524 -19.036 1 97.92 173 LEU B N 1
ATOM 3746 C CA . LEU B 1 173 ? -8.501 -21.028 -19.372 1 97.92 173 LEU B CA 1
ATOM 3747 C C . LEU B 1 173 ? -7.702 -19.982 -20.142 1 97.92 173 LEU B C 1
ATOM 3749 O O . LEU B 1 173 ? -8.274 -19.178 -20.881 1 97.92 173 LEU B O 1
ATOM 3753 N N . ASP B 1 174 ? -6.388 -20.062 -19.994 1 97.11 174 ASP B N 1
ATOM 3754 C CA . ASP B 1 174 ? -5.517 -19.175 -20.758 1 97.11 174 ASP B CA 1
ATOM 3755 C C . ASP B 1 174 ? -5.656 -19.426 -22.258 1 97.11 174 ASP B C 1
ATOM 3757 O O . ASP B 1 174 ? -5.508 -18.504 -23.063 1 97.11 174 ASP B O 1
ATOM 3761 N N . THR B 1 175 ? -6.01 -20.636 -22.686 1 96.27 175 THR B N 1
ATOM 3762 C CA . THR B 1 175 ? -6.207 -20.957 -24.095 1 96.27 175 THR B CA 1
ATOM 3763 C C . THR B 1 175 ? -7.465 -20.281 -24.633 1 96.27 175 THR B C 1
ATOM 3765 O O . THR B 1 175 ? -7.568 -20.014 -25.832 1 96.27 175 THR B O 1
ATOM 3768 N N . CYS B 1 176 ? -8.411 -20.039 -23.753 1 96.01 176 CYS B N 1
ATOM 3769 C CA . CYS B 1 176 ? -9.645 -19.356 -24.125 1 96.01 176 CYS B CA 1
ATOM 3770 C C . CYS B 1 176 ? -9.416 -17.856 -24.269 1 96.01 176 CYS B C 1
ATOM 3772 O O . CYS B 1 176 ? -9.804 -17.258 -25.274 1 96.01 176 CYS B O 1
ATOM 3774 N N . ILE B 1 177 ? -8.758 -17.214 -23.292 1 95.02 177 ILE B N 1
ATOM 3775 C CA . ILE B 1 177 ? -8.339 -15.816 -23.311 1 95.02 177 ILE B CA 1
ATOM 3776 C C . ILE B 1 177 ? -6.85 -15.719 -22.988 1 95.02 177 ILE B C 1
ATOM 3778 O O . ILE B 1 177 ? -6.471 -15.507 -21.834 1 95.02 177 ILE B O 1
ATOM 3782 N N . PRO B 1 178 ? -6.026 -15.778 -23.996 1 95.27 178 PRO B N 1
ATOM 3783 C CA . PRO B 1 178 ? -4.578 -15.785 -23.778 1 95.27 178 PRO B CA 1
ATOM 3784 C C . PRO B 1 178 ? -4.058 -14.458 -23.229 1 95.27 178 PRO B C 1
ATOM 3786 O O . PRO B 1 178 ? -4.589 -13.396 -23.565 1 95.27 178 PRO B O 1
ATOM 3789 N N . TYR B 1 179 ? -3.018 -14.579 -22.421 1 95.77 179 TYR B N 1
ATOM 3790 C CA . TYR B 1 179 ? -2.413 -13.385 -21.842 1 95.77 179 TYR B CA 1
ATOM 3791 C C . TYR B 1 179 ? -1.858 -12.472 -22.928 1 95.77 179 TYR B C 1
ATOM 3793 O O . TYR B 1 179 ? -1.189 -12.936 -23.855 1 95.77 179 TYR B O 1
ATOM 3801 N N . ALA B 1 180 ? -2.13 -11.101 -22.8 1 93.52 180 ALA B N 1
ATOM 3802 C CA . ALA B 1 180 ? -1.719 -10.121 -23.801 1 93.52 180 ALA B CA 1
ATOM 3803 C C . ALA B 1 180 ? -1.105 -8.888 -23.142 1 93.52 180 ALA B C 1
ATOM 3805 O O . ALA B 1 180 ? -1.059 -7.813 -23.744 1 93.52 180 ALA B O 1
ATOM 3806 N N . SER B 1 181 ? -0.699 -8.968 -21.94 1 91.79 181 SER B N 1
ATOM 3807 C CA . SER B 1 181 ? -0.046 -7.901 -21.187 1 91.79 181 SER B CA 1
ATOM 3808 C C . SER B 1 181 ? -0.912 -6.647 -21.141 1 91.79 181 SER B C 1
ATOM 3810 O O . SER B 1 181 ? -0.421 -5.538 -21.363 1 91.79 181 SER B O 1
ATOM 3812 N N . GLY B 1 182 ? -2.164 -6.82 -20.946 1 80.52 182 GLY B N 1
ATOM 3813 C CA . GLY B 1 182 ? -3.107 -5.719 -20.837 1 80.52 182 GLY B CA 1
ATOM 3814 C C . GLY B 1 182 ? -3.622 -5.239 -22.18 1 80.52 182 GLY B C 1
ATOM 3815 O O . GLY B 1 182 ? -4.495 -4.371 -22.242 1 80.52 182 GLY B O 1
ATOM 3816 N N . GLY B 1 183 ? -3.02 -5.503 -23.23 1 73.87 183 GLY B N 1
ATOM 3817 C CA . GLY B 1 183 ? -3.39 -5.058 -24.564 1 73.87 183 GLY B CA 1
ATOM 3818 C C . GLY B 1 183 ? -4.623 -5.757 -25.106 1 73.87 183 GLY B C 1
ATOM 3819 O O . GLY B 1 183 ? -4.938 -5.641 -26.292 1 73.87 183 GLY B O 1
ATOM 3820 N N . GLY B 1 184 ? -5.129 -6.48 -24.232 1 64.44 184 GLY B N 1
ATOM 3821 C CA . GLY B 1 184 ? -6.302 -7.144 -24.777 1 64.44 184 GLY B CA 1
ATOM 3822 C C . GLY B 1 184 ? -7.41 -6.18 -25.157 1 64.44 184 GLY B C 1
ATOM 3823 O O . GLY B 1 184 ? -7.391 -5.015 -24.755 1 64.44 184 GLY B O 1
ATOM 3824 N N . THR B 1 185 ? -8.001 -6.312 -26.359 1 54.29 185 THR B N 1
ATOM 3825 C CA . THR B 1 185 ? -8.876 -5.468 -27.166 1 54.29 185 THR B CA 1
ATOM 3826 C C . THR B 1 185 ? -10.206 -5.233 -26.456 1 54.29 185 THR B C 1
ATOM 3828 O O . THR B 1 185 ? -11.182 -4.811 -27.08 1 54.29 185 THR B O 1
ATOM 3831 N N . PHE B 1 186 ? -10.31 -5.646 -25.216 1 53.98 186 PHE B N 1
ATOM 3832 C CA . PHE B 1 186 ? -11.725 -5.433 -24.931 1 53.98 186 PHE B CA 1
ATOM 3833 C C . PHE B 1 186 ? -11.938 -4.108 -24.21 1 53.98 186 PHE B C 1
ATOM 3835 O O . PHE B 1 186 ? -11.05 -3.632 -23.499 1 53.98 186 PHE B O 1
ATOM 3842 N N . SER B 1 187 ? -12.635 -3.253 -24.813 1 48.48 187 SER B N 1
ATOM 3843 C CA . SER B 1 187 ? -13.019 -2.019 -24.136 1 48.48 187 SER B CA 1
ATOM 3844 C C . SER B 1 187 ? -13.318 -2.267 -22.662 1 48.48 187 SER B C 1
ATOM 3846 O O . SER B 1 187 ? -13.871 -3.308 -22.301 1 48.48 187 SER B O 1
ATOM 3848 N N . SER B 1 188 ? -12.784 -1.532 -21.768 1 51.18 188 SER B N 1
ATOM 3849 C CA . SER B 1 188 ? -13.06 -1.547 -20.335 1 51.18 188 SER B CA 1
ATOM 3850 C C . SER B 1 188 ? -14.555 -1.679 -20.061 1 51.18 188 SER B C 1
ATOM 3852 O O . SER B 1 188 ? -15.365 -0.964 -20.655 1 51.18 188 SER B O 1
ATOM 3854 N N . GLY B 1 189 ? -14.97 -2.699 -19.453 1 56.25 189 GLY B N 1
ATOM 3855 C CA . GLY B 1 189 ? -16.348 -2.909 -19.04 1 56.25 189 GLY B CA 1
ATOM 3856 C C . GLY B 1 189 ? -17.05 -3.994 -19.834 1 56.25 189 GLY B C 1
ATOM 3857 O O . GLY B 1 189 ? -18.079 -4.519 -19.402 1 56.25 189 GLY B O 1
ATOM 3858 N N . THR B 1 190 ? -16.492 -4.261 -21.012 1 72.51 190 THR B N 1
ATOM 3859 C CA . THR B 1 190 ? -17.195 -5.331 -21.711 1 72.51 190 THR B CA 1
ATOM 3860 C C . THR B 1 190 ? -16.362 -6.61 -21.718 1 72.51 190 THR B C 1
ATOM 3862 O O . THR B 1 190 ? -15.458 -6.764 -22.542 1 72.51 190 THR B O 1
ATOM 3865 N N . CYS B 1 191 ? -16.523 -7.428 -20.739 1 84.12 191 CYS B N 1
ATOM 3866 C CA . CYS B 1 191 ? -15.797 -8.687 -20.616 1 84.12 191 CYS B CA 1
ATOM 3867 C C . CYS B 1 191 ? -16.235 -9.676 -21.69 1 84.12 191 CYS B C 1
ATOM 3869 O O . CYS B 1 191 ? -17.429 -9.813 -21.964 1 84.12 191 CYS B O 1
ATOM 3871 N N . PRO B 1 192 ? -15.249 -10.308 -22.36 1 86.89 192 PRO B N 1
ATOM 3872 C CA . PRO B 1 192 ? -15.613 -11.299 -23.376 1 86.89 192 PRO B CA 1
ATOM 3873 C C . PRO B 1 192 ? -16.507 -12.408 -22.825 1 86.89 192 PRO B C 1
ATOM 3875 O O . PRO B 1 192 ? -16.328 -12.841 -21.684 1 86.89 192 PRO B O 1
ATOM 3878 N N . THR B 1 193 ? -17.42 -12.825 -23.661 1 88.89 193 THR B N 1
ATOM 3879 C CA . THR B 1 193 ? -18.318 -13.906 -23.269 1 88.89 193 THR B CA 1
ATOM 3880 C C . THR B 1 193 ? -18.001 -15.181 -24.045 1 88.89 193 THR B C 1
ATOM 3882 O O . THR B 1 193 ? -18.618 -16.223 -23.816 1 88.89 193 THR B O 1
ATOM 3885 N N . GLN B 1 194 ? -17.026 -15.032 -24.981 1 91.44 194 GLN B N 1
ATOM 3886 C CA . GLN B 1 194 ? -16.604 -16.179 -25.777 1 91.44 194 GLN B CA 1
ATOM 3887 C C . GLN B 1 194 ? -15.082 -16.291 -25.816 1 91.44 194 GLN B C 1
ATOM 3889 O O . GLN B 1 194 ? -14.377 -15.288 -25.687 1 91.44 194 GLN B O 1
ATOM 3894 N N . CYS B 1 195 ? -14.693 -17.469 -26.019 1 94.41 195 CYS B N 1
ATOM 3895 C CA . CYS B 1 195 ? -13.265 -17.716 -26.184 1 94.41 195 CYS B CA 1
ATOM 3896 C C . CYS B 1 195 ? -12.77 -17.18 -27.522 1 94.41 195 CYS B C 1
ATOM 3898 O O . CYS B 1 195 ? -13.549 -17.042 -28.467 1 94.41 195 CYS B O 1
ATOM 3900 N N . LYS B 1 196 ? -11.518 -16.896 -27.534 1 87.98 196 LYS B N 1
ATOM 3901 C CA . LYS B 1 196 ? -10.914 -16.454 -28.787 1 87.98 196 LYS B CA 1
ATOM 3902 C C . LYS B 1 196 ? -11.019 -17.534 -29.86 1 87.98 196 LYS B C 1
ATOM 3904 O O . LYS B 1 196 ? -11.206 -17.229 -31.039 1 87.98 196 LYS B O 1
ATOM 3909 N N . ILE B 1 197 ? -10.934 -18.755 -29.366 1 87.48 197 ILE B N 1
ATOM 3910 C CA . ILE B 1 197 ? -11.137 -19.893 -30.257 1 87.48 197 ILE B CA 1
ATOM 3911 C C . ILE B 1 197 ? -12.624 -20.235 -30.325 1 87.48 197 ILE B C 1
ATOM 3913 O O . ILE B 1 197 ? -13.219 -20.649 -29.327 1 87.48 197 ILE B O 1
ATOM 3917 N N . ALA B 1 198 ? -13.201 -20.151 -31.418 1 83.65 198 ALA B N 1
ATOM 3918 C CA . ALA B 1 198 ? -14.645 -20.271 -31.605 1 83.65 198 ALA B CA 1
ATOM 3919 C C . ALA B 1 198 ? -15.141 -21.65 -31.179 1 83.65 198 ALA B C 1
ATOM 3921 O O . ALA B 1 198 ? -16.265 -21.789 -30.692 1 83.65 198 ALA B O 1
ATOM 3922 N N . SER B 1 199 ? -14.356 -22.619 -31.329 1 89.24 199 SER B N 1
ATOM 3923 C CA . SER B 1 199 ? -14.809 -23.98 -31.061 1 89.24 199 SER B CA 1
ATOM 3924 C C . SER B 1 199 ? -14.762 -24.294 -29.569 1 89.24 199 SER B C 1
ATOM 3926 O O . SER B 1 199 ? -15.256 -25.336 -29.133 1 89.24 199 SER B O 1
ATOM 3928 N N . MET B 1 200 ? -14.272 -23.333 -28.93 1 90.52 200 MET B N 1
ATOM 3929 C CA . MET B 1 200 ? -14.129 -23.57 -27.496 1 90.52 200 MET B CA 1
ATOM 3930 C C . MET B 1 200 ? -15.212 -22.835 -26.713 1 90.52 200 MET B C 1
ATOM 3932 O O . MET B 1 200 ? -15.466 -21.654 -26.955 1 90.52 200 MET B O 1
ATOM 3936 N N . SER B 1 201 ? -15.924 -23.554 -25.883 1 91.96 201 SER B N 1
ATOM 3937 C CA . SER B 1 201 ? -16.865 -22.915 -24.969 1 91.96 201 SER B CA 1
ATOM 3938 C C . SER B 1 201 ? -16.146 -22.324 -23.761 1 91.96 201 SER B C 1
ATOM 3940 O O . SER B 1 201 ? -15.195 -22.915 -23.247 1 91.96 201 SER B O 1
ATOM 3942 N N . MET B 1 202 ? -16.562 -21.246 -23.384 1 93.67 202 MET B N 1
ATOM 3943 C CA . MET B 1 202 ? -15.939 -20.601 -22.232 1 93.67 202 MET B CA 1
ATOM 3944 C C . MET B 1 202 ? -16.501 -21.156 -20.928 1 93.67 202 MET B C 1
ATOM 3946 O O . MET B 1 202 ? -17.709 -21.099 -20.692 1 93.67 202 MET B O 1
ATOM 3950 N N . SER B 1 203 ? -15.723 -21.793 -20.193 1 94.44 203 SER B N 1
ATOM 3951 C CA . SER B 1 203 ? -15.996 -22.187 -18.814 1 94.44 203 SER B CA 1
ATOM 3952 C C . SER B 1 203 ? -15.082 -21.453 -17.839 1 94.44 203 SER B C 1
ATOM 3954 O O . SER B 1 203 ? -13.892 -21.274 -18.108 1 94.44 203 SER B O 1
ATOM 3956 N N . LYS B 1 204 ? -15.672 -21.063 -16.774 1 97.04 204 LYS B N 1
ATOM 3957 C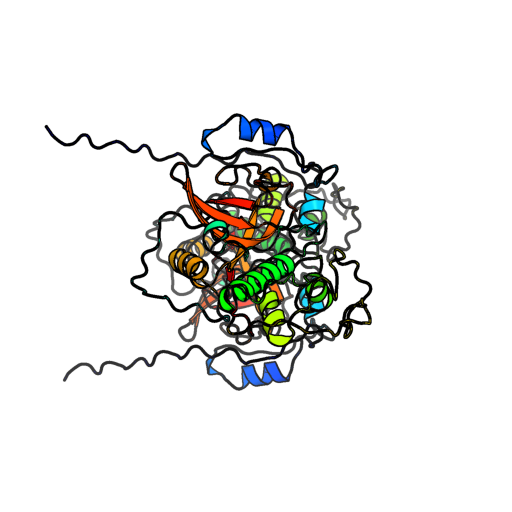 CA . LYS B 1 204 ? -14.885 -20.284 -15.822 1 97.04 204 LYS B CA 1
ATOM 3958 C C . LYS B 1 204 ? -14.616 -21.08 -14.549 1 97.04 204 LYS B C 1
ATOM 3960 O O . LYS B 1 204 ? -15.489 -21.806 -14.069 1 97.04 204 LYS B O 1
ATOM 3965 N N . TYR B 1 205 ? -13.495 -20.952 -14.069 1 98.32 205 TYR B N 1
ATOM 3966 C CA . TYR B 1 205 ? -13.062 -21.534 -12.803 1 98.32 205 TYR B CA 1
ATOM 3967 C C . TYR B 1 205 ? -13.166 -20.518 -11.672 1 98.32 205 TYR B C 1
ATOM 3969 O O . TYR B 1 205 ? -12.699 -19.384 -11.802 1 98.32 205 TYR B O 1
ATOM 3977 N N . LYS B 1 206 ? -13.794 -20.961 -10.597 1 98.54 206 LYS B N 1
ATOM 3978 C CA . LYS B 1 206 ? -14.111 -20.038 -9.511 1 98.54 206 LYS B CA 1
ATOM 3979 C C . LYS B 1 206 ? -13.487 -20.5 -8.197 1 98.54 206 LYS B C 1
ATOM 3981 O O . LYS B 1 206 ? -13.086 -21.658 -8.068 1 98.54 206 LYS B O 1
ATOM 3986 N N . ALA B 1 207 ? -13.325 -19.585 -7.311 1 98.48 207 ALA B N 1
ATOM 3987 C CA . ALA B 1 207 ? -12.951 -19.847 -5.923 1 98.48 207 ALA B CA 1
ATOM 3988 C C . ALA B 1 207 ? -14.135 -19.629 -4.986 1 98.48 207 ALA B C 1
ATOM 3990 O O . ALA B 1 207 ? -15.155 -19.061 -5.385 1 98.48 207 ALA B O 1
ATOM 3991 N N . LYS B 1 208 ? -14.098 -20.192 -3.828 1 97.92 208 LYS B N 1
ATOM 3992 C CA . LYS B 1 208 ? -15.013 -19.914 -2.725 1 97.92 208 LYS B CA 1
ATOM 3993 C C . LYS B 1 208 ? -14.268 -19.859 -1.394 1 97.92 208 LYS B C 1
ATOM 3995 O O . LYS B 1 208 ? -13.11 -20.273 -1.307 1 97.92 208 LYS B O 1
ATOM 4000 N N . ASN B 1 209 ? -14.843 -19.259 -0.379 1 96.37 209 ASN B N 1
ATOM 4001 C CA . ASN B 1 209 ? -14.333 -19.218 0.987 1 96.37 209 ASN B CA 1
ATOM 4002 C C . ASN B 1 209 ? -12.945 -18.587 1.048 1 96.37 209 ASN B C 1
ATOM 4004 O O . ASN B 1 209 ? -12.026 -19.155 1.641 1 96.37 209 ASN B O 1
ATOM 4008 N N . THR B 1 210 ? -12.78 -17.473 0.378 1 96.43 210 THR B N 1
ATOM 4009 C CA . THR B 1 210 ? -11.512 -16.754 0.441 1 96.43 210 THR B CA 1
ATOM 4010 C C . THR B 1 210 ? -11.195 -16.342 1.876 1 96.43 210 THR B C 1
ATOM 4012 O O . THR B 1 210 ? -12.067 -15.845 2.592 1 96.43 210 THR B O 1
ATOM 4015 N N . VAL B 1 211 ? -9.93 -16.541 2.292 1 96.47 211 VAL B N 1
ATOM 4016 C CA . VAL B 1 211 ? -9.514 -16.209 3.651 1 96.47 211 VAL B CA 1
ATOM 4017 C C . VAL B 1 211 ? -8.252 -15.35 3.61 1 96.47 211 VAL B C 1
ATOM 4019 O O . VAL B 1 211 ? -7.464 -15.438 2.665 1 96.47 211 VAL B O 1
ATOM 4022 N N . TYR B 1 212 ? -8.168 -14.524 4.613 1 95.32 212 TYR B N 1
ATOM 4023 C CA . TYR B 1 212 ? -6.926 -13.865 4.999 1 95.32 212 TYR B CA 1
ATOM 4024 C C . TYR B 1 212 ? -6.132 -14.724 5.976 1 95.32 212 TYR B C 1
ATOM 4026 O O . TYR B 1 212 ? -6.671 -15.189 6.983 1 95.32 212 TYR B O 1
ATOM 4034 N N . ILE B 1 213 ? -4.886 -14.988 5.672 1 95.78 213 ILE B N 1
ATOM 4035 C CA . ILE B 1 213 ? -4.091 -15.911 6.474 1 95.78 213 ILE B CA 1
ATOM 4036 C C . ILE B 1 213 ? -3.014 -15.139 7.233 1 95.78 213 ILE B C 1
ATOM 4038 O O . ILE B 1 213 ? -2.097 -14.581 6.626 1 95.78 213 ILE B O 1
ATOM 4042 N N . SER B 1 214 ? -3.108 -15.137 8.513 1 92.38 214 SER B N 1
ATOM 4043 C CA . SER B 1 214 ? -2.144 -14.434 9.354 1 92.38 214 SER B CA 1
ATOM 4044 C C . SER B 1 214 ? -1.338 -15.409 10.205 1 92.38 214 SER B C 1
ATOM 4046 O O . SER B 1 214 ? -1.879 -16.396 10.708 1 92.38 214 SER B O 1
ATOM 4048 N N . GLY B 1 215 ? -0.085 -15.066 10.38 1 92.64 215 GLY B N 1
ATOM 4049 C CA . GLY B 1 215 ? 0.783 -15.892 11.203 1 92.64 215 GLY B CA 1
ATOM 4050 C C . GLY B 1 215 ? 1.594 -16.892 10.4 1 92.64 215 GLY B C 1
ATOM 4051 O O . GLY B 1 215 ? 1.068 -17.538 9.491 1 92.64 215 GLY B O 1
ATOM 4052 N N . ILE B 1 216 ? 2.749 -17.043 10.762 1 95.91 216 ILE B N 1
ATOM 4053 C CA . ILE B 1 216 ? 3.716 -17.855 10.032 1 95.91 216 ILE B CA 1
ATOM 4054 C C . ILE B 1 216 ? 3.251 -19.308 10.001 1 95.91 216 ILE B C 1
ATOM 4056 O O . ILE B 1 216 ? 3.247 -19.943 8.943 1 95.91 216 ILE B O 1
ATOM 4060 N N . ASN B 1 217 ? 2.779 -19.852 11.106 1 94.58 217 ASN B N 1
ATOM 4061 C CA . ASN B 1 217 ? 2.375 -21.253 11.166 1 94.58 217 ASN B CA 1
ATOM 4062 C C . ASN B 1 217 ? 1.1 -21.504 10.366 1 94.58 217 ASN B C 1
ATOM 4064 O O . ASN B 1 217 ? 0.941 -22.566 9.762 1 94.58 217 ASN B O 1
ATOM 4068 N N . ASN B 1 218 ? 0.178 -20.569 10.388 1 95.41 218 ASN B N 1
ATOM 4069 C CA . ASN B 1 218 ? -1.023 -20.703 9.57 1 95.41 218 ASN B CA 1
ATOM 4070 C C . ASN B 1 218 ? -0.689 -20.713 8.081 1 95.41 218 ASN B C 1
ATOM 4072 O O . ASN B 1 218 ? -1.286 -21.468 7.312 1 95.41 218 ASN B O 1
ATOM 4076 N N . ILE B 1 219 ? 0.262 -19.881 7.697 1 97.45 219 ILE B N 1
ATOM 4077 C CA . ILE B 1 219 ? 0.681 -19.829 6.3 1 97.45 219 ILE B CA 1
ATOM 4078 C C . ILE B 1 219 ? 1.326 -21.155 5.905 1 97.45 219 ILE B C 1
ATOM 4080 O O . ILE B 1 219 ? 0.988 -21.732 4.869 1 97.45 219 ILE B O 1
ATOM 4084 N N . LYS B 1 220 ? 2.21 -21.653 6.781 1 97.48 220 LYS B N 1
ATOM 4085 C CA . LYS B 1 220 ? 2.845 -22.941 6.518 1 97.48 220 LYS B CA 1
ATOM 4086 C C . LYS B 1 220 ? 1.806 -24.053 6.404 1 97.48 220 LYS B C 1
ATOM 4088 O O . LYS B 1 220 ? 1.854 -24.863 5.476 1 97.48 220 LYS B O 1
ATOM 4093 N N . THR B 1 221 ? 0.882 -24.05 7.3 1 96.09 221 THR B N 1
ATOM 4094 C CA . THR B 1 221 ? -0.153 -25.078 7.315 1 96.09 221 THR B CA 1
ATOM 4095 C C . THR B 1 221 ? -1.006 -25.005 6.052 1 96.09 221 THR B C 1
ATOM 4097 O O . THR B 1 221 ? -1.335 -26.035 5.459 1 96.09 221 THR B O 1
ATOM 4100 N N . ALA B 1 222 ? -1.355 -23.836 5.671 1 96.71 222 ALA B N 1
ATOM 4101 C CA . ALA B 1 222 ? -2.157 -23.659 4.463 1 96.71 222 ALA B CA 1
ATOM 4102 C C . ALA B 1 222 ? -1.43 -24.206 3.238 1 96.71 222 ALA B C 1
ATOM 4104 O O . ALA B 1 222 ? -2.024 -24.91 2.419 1 96.71 222 ALA B O 1
ATOM 4105 N N . ILE B 1 223 ? -0.182 -23.927 3.15 1 97.8 223 ILE B N 1
ATOM 4106 C CA . ILE B 1 223 ? 0.618 -24.374 2.015 1 97.8 223 ILE B CA 1
ATOM 4107 C C . ILE B 1 223 ? 0.7 -25.899 2.01 1 97.8 223 ILE B C 1
ATOM 4109 O O . ILE B 1 223 ? 0.471 -26.536 0.979 1 97.8 223 ILE B O 1
ATOM 4113 N N . MET B 1 224 ? 0.909 -26.47 3.104 1 96.58 224 MET B N 1
ATOM 4114 C CA . MET B 1 224 ? 1.108 -27.911 3.218 1 96.58 224 MET B CA 1
ATOM 4115 C C . MET B 1 224 ? -0.189 -28.664 2.946 1 96.58 224 MET B C 1
ATOM 4117 O O . MET B 1 224 ? -0.165 -29.794 2.456 1 96.58 224 MET B O 1
ATOM 4121 N N . THR B 1 225 ? -1.24 -28.05 3.275 1 94.9 225 THR B N 1
ATOM 4122 C CA . THR B 1 225 ? -2.513 -28.762 3.257 1 94.9 225 THR B CA 1
ATOM 4123 C C . THR B 1 225 ? -3.239 -28.539 1.933 1 94.9 225 THR B C 1
ATOM 4125 O O . THR B 1 225 ? -3.831 -29.468 1.38 1 94.9 225 THR B O 1
ATOM 4128 N N . TYR B 1 226 ? -3.188 -27.262 1.472 1 96.17 226 TYR B N 1
ATOM 4129 C CA . TYR B 1 226 ? -4.105 -26.927 0.388 1 96.17 226 TYR B CA 1
ATOM 4130 C C . TYR B 1 226 ? -3.341 -26.496 -0.858 1 96.17 226 TYR B C 1
ATOM 4132 O O . TYR B 1 226 ? -3.936 -26.293 -1.919 1 96.17 226 TYR B O 1
ATOM 4140 N N . GLY B 1 227 ? -2 -26.357 -0.727 1 97.37 227 GLY B N 1
ATOM 4141 C CA . GLY B 1 227 ? -1.214 -25.807 -1.821 1 97.37 227 GLY B CA 1
ATOM 4142 C C . GLY B 1 227 ? -0.83 -24.355 -1.608 1 97.37 227 GLY B C 1
ATOM 4143 O O . GLY B 1 227 ? -0.985 -23.821 -0.508 1 97.37 227 GLY B O 1
ATOM 4144 N N . SER B 1 228 ? -0.396 -23.723 -2.634 1 98.57 228 SER B N 1
ATOM 4145 C CA . SER B 1 228 ? 0.214 -22.399 -2.56 1 98.57 228 SER B CA 1
ATOM 4146 C C . SER B 1 228 ? -0.774 -21.363 -2.036 1 98.57 228 SER B C 1
ATOM 4148 O O . SER B 1 228 ? -1.986 -21.589 -2.055 1 98.57 228 SER B O 1
ATOM 4150 N N . VAL B 1 229 ? -0.255 -20.257 -1.509 1 98.84 229 VAL B N 1
ATOM 4151 C CA . VAL B 1 229 ? -1.01 -19.085 -1.078 1 98.84 229 VAL B CA 1
ATOM 4152 C C . VAL B 1 229 ? -0.468 -17.837 -1.773 1 98.84 229 VAL B C 1
ATOM 4154 O O . VAL B 1 229 ? 0.684 -17.814 -2.211 1 98.84 229 VAL B O 1
ATOM 4157 N N . GLN B 1 230 ? -1.346 -16.823 -1.946 1 98.88 230 GLN B N 1
ATOM 4158 C CA . GLN B 1 230 ? -0.948 -15.552 -2.54 1 98.88 230 GLN B CA 1
ATOM 4159 C C . GLN B 1 230 ? -0.45 -14.579 -1.475 1 98.88 230 GLN B C 1
ATOM 4161 O O . GLN B 1 230 ? -1.122 -14.357 -0.466 1 98.88 230 GLN B O 1
ATOM 4166 N N . ALA B 1 231 ? 0.713 -13.987 -1.696 1 98.67 231 ALA B N 1
ATOM 4167 C CA . ALA B 1 231 ? 1.288 -13.043 -0.742 1 98.67 231 ALA B CA 1
ATOM 4168 C C . ALA B 1 231 ? 1.714 -11.752 -1.437 1 98.67 231 ALA B C 1
ATOM 4170 O O . ALA B 1 231 ? 2.211 -11.782 -2.565 1 98.67 231 ALA B O 1
ATOM 4171 N N . GLY B 1 232 ? 1.458 -10.656 -0.824 1 97.92 232 GLY B N 1
ATOM 4172 C CA . GLY B 1 232 ? 1.944 -9.354 -1.251 1 97.92 232 GLY B CA 1
ATOM 4173 C C . GLY B 1 232 ? 3.009 -8.784 -0.333 1 97.92 232 GLY B C 1
ATOM 4174 O O . GLY B 1 232 ? 2.965 -8.993 0.881 1 97.92 232 GLY B O 1
ATOM 4175 N N . PHE B 1 233 ? 3.973 -8.064 -0.876 1 97.39 233 PHE B N 1
ATOM 4176 C CA . PHE B 1 233 ? 5.055 -7.518 -0.064 1 97.39 233 PHE B CA 1
ATOM 4177 C C . PHE B 1 233 ? 5.643 -6.272 -0.714 1 97.39 233 PHE B C 1
ATOM 4179 O O . PHE B 1 233 ? 5.386 -5.997 -1.888 1 97.39 233 PHE B O 1
ATOM 4186 N N . THR B 1 234 ? 6.336 -5.455 0.029 1 96.8 234 THR B N 1
ATOM 4187 C CA . THR B 1 234 ? 7.07 -4.292 -0.456 1 96.8 234 THR B CA 1
ATOM 4188 C C . THR B 1 234 ? 8.35 -4.718 -1.17 1 96.8 234 THR B C 1
ATOM 4190 O O . THR B 1 234 ? 9.143 -5.489 -0.626 1 96.8 234 THR B O 1
ATOM 4193 N N . VAL B 1 235 ? 8.544 -4.191 -2.336 1 96.77 235 VAL B N 1
ATOM 4194 C CA . VAL B 1 235 ? 9.7 -4.57 -3.141 1 96.77 235 VAL B CA 1
ATOM 4195 C C . VAL B 1 235 ? 10.792 -3.511 -3.007 1 96.77 235 VAL B C 1
ATOM 4197 O O . VAL B 1 235 ? 10.526 -2.315 -3.141 1 96.77 235 VAL B O 1
ATOM 4200 N N . TYR B 1 236 ? 11.96 -3.975 -2.771 1 95.63 236 TYR B N 1
ATOM 4201 C CA . TYR B 1 236 ? 13.147 -3.128 -2.801 1 95.63 236 TYR B CA 1
ATOM 4202 C C . TYR B 1 236 ? 13.918 -3.317 -4.102 1 95.63 236 TYR B C 1
ATOM 4204 O O . TYR B 1 236 ? 13.874 -4.391 -4.707 1 95.63 236 TYR B O 1
ATOM 4212 N N . ARG B 1 237 ? 14.596 -2.311 -4.449 1 94.76 237 ARG B N 1
ATOM 4213 C CA . ARG B 1 237 ? 15.167 -2.225 -5.789 1 94.76 237 ARG B CA 1
ATOM 4214 C C . ARG B 1 237 ? 16.109 -3.394 -6.059 1 94.76 237 ARG B C 1
ATOM 4216 O O . ARG B 1 237 ? 16.2 -3.876 -7.19 1 94.76 237 ARG B O 1
ATOM 4223 N N . ASP B 1 238 ? 16.781 -3.907 -5.053 1 96.15 238 ASP B N 1
ATOM 4224 C CA . ASP B 1 238 ? 17.801 -4.924 -5.289 1 96.15 238 ASP B CA 1
ATOM 4225 C C . ASP B 1 238 ? 17.166 -6.284 -5.569 1 96.15 238 ASP B C 1
ATOM 4227 O O . ASP B 1 238 ? 17.843 -7.209 -6.022 1 96.15 238 ASP B O 1
ATOM 4231 N N . LEU B 1 239 ? 15.913 -6.434 -5.414 1 97.22 239 LEU B N 1
ATOM 4232 C CA . LEU B 1 239 ? 15.248 -7.685 -5.764 1 97.22 239 LEU B CA 1
ATOM 4233 C C . LEU B 1 239 ? 15.351 -7.955 -7.261 1 97.22 239 LEU B C 1
ATOM 4235 O O . LEU B 1 239 ? 15.389 -9.112 -7.687 1 97.22 239 LEU B O 1
ATOM 4239 N N . THR B 1 240 ? 15.37 -6.917 -8.041 1 96.96 240 THR B N 1
ATOM 4240 C CA . THR B 1 240 ? 15.4 -7.07 -9.491 1 96.96 240 THR B CA 1
ATOM 4241 C C . THR B 1 240 ? 16.63 -7.861 -9.927 1 96.96 240 THR B C 1
ATOM 4243 O O . THR B 1 240 ? 16.614 -8.518 -10.97 1 96.96 240 THR B O 1
ATOM 4246 N N . GLY B 1 241 ? 17.647 -7.86 -9.119 1 97.61 241 GLY B N 1
ATOM 4247 C CA . GLY B 1 241 ? 18.878 -8.548 -9.477 1 97.61 241 GLY B CA 1
ATOM 4248 C C . GLY B 1 241 ? 19.038 -9.886 -8.78 1 97.61 241 GLY B C 1
ATOM 4249 O O . GLY B 1 241 ? 20.071 -10.544 -8.918 1 97.61 241 GLY B O 1
ATOM 4250 N N . TYR B 1 242 ? 18.051 -10.324 -8.077 1 98.38 242 TYR B N 1
ATOM 4251 C CA . TYR B 1 242 ? 18.15 -11.567 -7.321 1 98.38 242 TYR B CA 1
ATOM 4252 C C . TYR B 1 242 ? 18.495 -12.736 -8.235 1 98.38 242 TYR B C 1
ATOM 4254 O O . TYR B 1 242 ? 17.846 -12.94 -9.264 1 98.38 242 TYR B O 1
ATOM 4262 N N . LYS B 1 243 ? 19.41 -13.579 -7.788 1 98.37 243 LYS B N 1
ATOM 4263 C CA . LYS B 1 243 ? 19.821 -14.734 -8.582 1 98.37 243 LYS B CA 1
ATOM 4264 C C . LYS B 1 243 ? 19.635 -16.032 -7.802 1 98.37 243 LYS B C 1
ATOM 4266 O O . LYS B 1 243 ? 19.134 -17.02 -8.341 1 98.37 243 L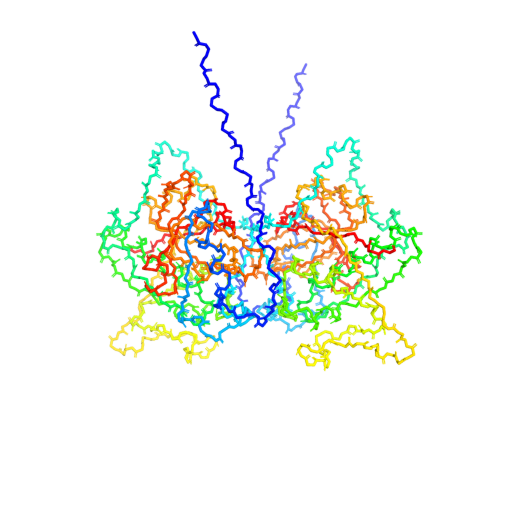YS B O 1
ATOM 4271 N N . SER B 1 244 ? 20.108 -16.059 -6.538 1 98.02 244 SER B N 1
ATOM 4272 C CA . SER B 1 244 ? 20.027 -17.256 -5.708 1 98.02 244 SER B CA 1
ATOM 4273 C C . SER B 1 244 ? 20.246 -16.924 -4.236 1 98.02 244 SER B C 1
ATOM 4275 O O . SER B 1 244 ? 20.668 -15.815 -3.901 1 98.02 244 SER B O 1
ATOM 4277 N N . GLY B 1 245 ? 19.883 -17.929 -3.37 1 97.96 245 GLY B N 1
ATOM 4278 C CA . GLY B 1 245 ? 20.016 -17.723 -1.937 1 97.96 245 GLY B CA 1
ATOM 4279 C C . GLY B 1 245 ? 18.754 -17.18 -1.293 1 97.96 245 GLY B C 1
ATOM 4280 O O . GLY B 1 245 ? 17.698 -17.134 -1.927 1 97.96 245 GLY B O 1
ATOM 4281 N N . VAL B 1 246 ? 18.837 -16.845 0.027 1 98.54 246 VAL B N 1
ATOM 4282 C CA . VAL B 1 246 ? 17.696 -16.303 0.757 1 98.54 246 VAL B CA 1
ATOM 4283 C C . VAL B 1 246 ? 17.736 -14.777 0.718 1 98.54 246 VAL B C 1
ATOM 4285 O O . VAL B 1 246 ? 18.596 -14.155 1.345 1 98.54 246 VAL B O 1
ATOM 4288 N N . TYR B 1 247 ? 16.858 -14.228 0.036 1 98.1 247 TYR B N 1
ATOM 4289 C CA . TYR B 1 247 ? 16.837 -12.793 -0.228 1 98.1 247 TYR B CA 1
ATOM 4290 C C . TYR B 1 247 ? 16.491 -12.012 1.034 1 98.1 247 TYR B C 1
ATOM 4292 O O . TYR B 1 247 ? 15.524 -12.336 1.727 1 98.1 247 TYR B O 1
ATOM 4300 N N . LYS B 1 248 ? 17.23 -11.076 1.319 1 96.45 248 LYS B N 1
ATOM 4301 C CA . LYS B 1 248 ? 17.002 -9.937 2.204 1 96.45 248 LYS B CA 1
ATOM 4302 C C . LYS B 1 248 ? 17.527 -8.645 1.585 1 96.45 248 LYS B C 1
ATOM 4304 O O . LYS B 1 248 ? 18.65 -8.606 1.078 1 96.45 248 LYS B O 1
ATOM 4309 N N . HIS B 1 249 ? 16.741 -7.615 1.603 1 95.89 249 HIS B N 1
ATOM 4310 C CA . HIS B 1 249 ? 17.161 -6.429 0.866 1 95.89 249 HIS B CA 1
ATOM 4311 C C . HIS B 1 249 ? 18.396 -5.795 1.499 1 95.89 249 HIS B C 1
ATOM 4313 O O . HIS B 1 249 ? 18.581 -5.868 2.716 1 95.89 249 HIS B O 1
ATOM 4319 N N . LEU B 1 250 ? 19.171 -5.15 0.744 1 94.56 250 LEU B N 1
ATOM 4320 C CA . LEU B 1 250 ? 20.385 -4.478 1.193 1 94.56 250 LEU B CA 1
ATOM 4321 C C . LEU B 1 250 ? 20.321 -2.983 0.895 1 94.56 250 LEU B C 1
ATOM 4323 O O . LEU B 1 250 ? 21.159 -2.215 1.372 1 94.56 250 LEU B O 1
ATOM 4327 N N . VAL B 1 251 ? 19.381 -2.567 0.044 1 92.36 251 VAL B N 1
ATOM 4328 C CA . VAL B 1 251 ? 19.183 -1.153 -0.254 1 92.36 251 VAL B CA 1
ATOM 4329 C C . VAL B 1 251 ? 17.778 -0.727 0.168 1 92.36 251 VAL B C 1
ATOM 4331 O O . VAL B 1 251 ? 16.847 -1.536 0.153 1 92.36 251 VAL B O 1
ATOM 4334 N N . SER B 1 252 ? 17.604 0.52 0.472 1 91.38 252 SER B N 1
ATOM 4335 C CA . SER B 1 252 ? 16.372 0.996 1.091 1 91.38 252 SER B CA 1
ATOM 4336 C C . SER B 1 252 ? 15.418 1.574 0.05 1 91.38 252 SER B C 1
ATOM 4338 O O . SER B 1 252 ? 14.298 1.971 0.379 1 91.38 252 SER B O 1
ATOM 4340 N N . THR B 1 253 ? 15.8 1.595 -1.234 1 92.82 253 THR B N 1
ATOM 4341 C CA . THR B 1 253 ? 14.941 2.146 -2.277 1 92.82 253 THR B CA 1
ATOM 4342 C C . THR B 1 253 ? 13.738 1.24 -2.521 1 92.82 253 THR B C 1
ATOM 4344 O O . THR B 1 253 ? 13.895 0.087 -2.927 1 92.82 253 THR B O 1
ATOM 4347 N N . VAL B 1 254 ? 12.583 1.775 -2.288 1 93.77 254 VAL B N 1
ATOM 4348 C CA . VAL B 1 254 ? 11.333 1.047 -2.481 1 93.77 254 VAL B CA 1
ATOM 4349 C C . VAL B 1 254 ? 10.837 1.242 -3.912 1 93.77 254 VAL B C 1
ATOM 4351 O O . VAL B 1 254 ? 10.809 2.366 -4.418 1 93.77 254 VAL B O 1
ATOM 4354 N N . LEU B 1 255 ? 10.391 0.153 -4.533 1 94.07 255 LEU B N 1
ATOM 4355 C CA . LEU B 1 255 ? 9.88 0.224 -5.898 1 94.07 255 LEU B CA 1
ATOM 4356 C C . LEU B 1 255 ? 8.36 0.109 -5.916 1 94.07 255 LEU B C 1
ATOM 4358 O O . LEU B 1 255 ? 7.717 0.483 -6.9 1 94.07 255 LEU B O 1
ATOM 4362 N N . GLY B 1 256 ? 7.783 -0.47 -4.892 1 94.29 256 GLY B N 1
ATOM 4363 C CA . GLY B 1 256 ? 6.341 -0.656 -4.846 1 94.29 256 GLY B CA 1
ATOM 4364 C C . GLY B 1 256 ? 5.93 -1.984 -4.239 1 94.29 256 GLY B C 1
ATOM 4365 O O . GLY B 1 256 ? 6.686 -2.581 -3.469 1 94.29 256 GLY B O 1
ATOM 4366 N N . GLY B 1 257 ? 4.694 -2.353 -4.463 1 96.25 257 GLY B N 1
ATOM 4367 C CA . GLY B 1 257 ? 4.178 -3.637 -4.016 1 96.25 257 GLY B CA 1
ATOM 4368 C C . GLY B 1 257 ? 4.198 -4.699 -5.099 1 96.25 257 GLY B C 1
ATOM 4369 O O . GLY B 1 257 ? 4.096 -4.383 -6.287 1 96.25 257 GLY B O 1
ATOM 4370 N N . HIS B 1 258 ? 4.354 -5.889 -4.68 1 97.77 258 HIS B N 1
ATOM 4371 C CA . HIS B 1 258 ? 4.353 -7.025 -5.595 1 97.77 258 HIS B CA 1
ATOM 4372 C C . HIS B 1 258 ? 3.673 -8.237 -4.967 1 97.77 258 HIS B C 1
ATOM 4374 O O . HIS B 1 258 ? 3.666 -8.385 -3.743 1 97.77 258 HIS B O 1
ATOM 4380 N N . ALA B 1 259 ? 3.047 -9.029 -5.849 1 98.63 259 ALA B N 1
ATOM 4381 C CA . ALA B 1 259 ? 2.366 -10.238 -5.393 1 98.63 259 ALA B CA 1
ATOM 4382 C C . ALA B 1 259 ? 3.016 -11.488 -5.978 1 98.63 259 ALA B C 1
ATOM 4384 O O . ALA B 1 259 ? 3.407 -11.502 -7.148 1 98.63 259 ALA B O 1
ATOM 4385 N N . VAL B 1 260 ? 3.134 -12.531 -5.173 1 98.89 260 VAL B N 1
ATOM 4386 C CA . VAL B 1 260 ? 3.711 -13.804 -5.591 1 98.89 260 VAL B CA 1
ATOM 4387 C C . VAL B 1 260 ? 2.916 -14.957 -4.981 1 98.89 260 VAL B C 1
ATOM 4389 O O . VAL B 1 260 ? 1.999 -14.734 -4.186 1 98.89 260 VAL B O 1
ATOM 4392 N N . ALA B 1 261 ? 3.192 -16.149 -5.418 1 98.94 261 ALA B N 1
ATOM 4393 C CA . ALA B 1 261 ? 2.654 -17.354 -4.793 1 98.94 261 ALA B CA 1
ATOM 4394 C C . ALA B 1 261 ? 3.7 -18.028 -3.909 1 98.94 261 ALA B C 1
ATOM 4396 O O . ALA B 1 261 ? 4.797 -18.349 -4.37 1 98.94 261 ALA B O 1
ATOM 4397 N N . LEU B 1 262 ? 3.394 -18.19 -2.64 1 98.93 262 LEU B N 1
ATOM 4398 C CA . LEU B 1 262 ? 4.253 -18.985 -1.769 1 98.93 262 LEU B CA 1
ATOM 4399 C C . LEU B 1 262 ? 3.934 -20.47 -1.898 1 98.93 262 LEU B C 1
ATOM 4401 O O . LEU B 1 262 ? 2.787 -20.882 -1.708 1 98.93 262 LEU B O 1
ATOM 4405 N N . ILE B 1 263 ? 4.959 -21.237 -2.215 1 98.88 263 ILE B N 1
ATOM 4406 C CA . ILE B 1 263 ? 4.701 -22.64 -2.52 1 98.88 263 ILE B CA 1
ATOM 4407 C C . ILE B 1 263 ? 5.483 -23.53 -1.557 1 98.88 263 ILE B C 1
ATOM 4409 O O . ILE B 1 263 ? 5.433 -24.758 -1.658 1 98.88 263 ILE B O 1
ATOM 4413 N N . GLY B 1 264 ? 6.25 -22.942 -0.624 1 98.85 264 GLY B N 1
ATOM 4414 C CA . GLY B 1 264 ? 7.059 -23.699 0.318 1 98.85 264 GLY B CA 1
ATOM 4415 C C . GLY B 1 264 ? 7.785 -22.821 1.32 1 98.85 264 GLY B C 1
ATOM 4416 O O . GLY B 1 264 ? 7.569 -21.608 1.361 1 98.85 264 GLY B O 1
ATOM 4417 N N . PHE B 1 265 ? 8.541 -23.457 2.137 1 98.84 265 PHE B N 1
ATOM 4418 C CA . PHE B 1 265 ? 9.323 -22.793 3.173 1 98.84 265 PHE B CA 1
ATOM 4419 C C . PHE B 1 265 ? 10.474 -23.68 3.635 1 98.84 265 PHE B C 1
ATOM 4421 O O . PHE B 1 265 ? 10.502 -24.875 3.334 1 98.84 265 PHE B O 1
ATOM 4428 N N . GLY B 1 266 ? 11.416 -23.036 4.319 1 98.68 266 GLY B N 1
ATOM 4429 C CA . GLY B 1 266 ? 12.542 -23.807 4.821 1 98.68 266 GLY B CA 1
ATOM 4430 C C . GLY B 1 266 ? 13.561 -22.961 5.562 1 98.68 266 GLY B C 1
ATOM 4431 O O . GLY B 1 266 ? 13.259 -21.841 5.981 1 98.68 266 GLY B O 1
ATOM 4432 N N . VAL B 1 267 ? 14.661 -23.593 5.841 1 98.19 267 VAL B N 1
ATOM 4433 C CA . VAL B 1 267 ? 15.795 -22.948 6.494 1 98.19 267 VAL B CA 1
ATOM 4434 C C . VAL B 1 267 ? 17.054 -23.134 5.65 1 98.19 267 VAL B C 1
ATOM 4436 O O . VAL B 1 267 ? 17.313 -24.229 5.145 1 98.19 267 VAL B O 1
ATOM 4439 N N . GLU B 1 268 ? 17.718 -22.125 5.379 1 96.65 268 GLU B N 1
ATOM 4440 C CA . GLU B 1 268 ? 18.996 -22.137 4.673 1 96.65 268 GLU B CA 1
ATOM 4441 C C . GLU B 1 268 ? 19.975 -21.141 5.289 1 96.65 268 GLU B C 1
ATOM 4443 O O . GLU B 1 268 ? 19.658 -19.959 5.432 1 96.65 268 GLU B O 1
ATOM 4448 N N . GLY B 1 269 ? 21.2 -21.583 5.724 1 92.16 269 GLY B N 1
ATOM 4449 C CA . GLY B 1 269 ? 22.196 -20.724 6.344 1 92.16 269 GLY B CA 1
ATOM 4450 C C . GLY B 1 269 ? 21.691 -20.032 7.596 1 92.16 269 GLY B C 1
ATOM 4451 O O . GLY B 1 269 ? 21.963 -18.849 7.81 1 92.16 269 GLY B O 1
ATOM 4452 N N . GLY B 1 270 ? 20.785 -20.696 8.27 1 93.04 270 GLY B N 1
ATOM 4453 C CA . GLY B 1 270 ? 20.264 -20.143 9.51 1 93.04 270 GLY B CA 1
ATOM 4454 C C . GLY B 1 270 ? 19.102 -19.192 9.297 1 93.04 270 GLY B C 1
ATOM 4455 O O . GLY B 1 270 ? 18.55 -18.653 10.259 1 93.04 270 GLY B O 1
ATOM 4456 N N . SER B 1 271 ? 18.756 -18.97 8.019 1 95.75 271 SER B N 1
ATOM 4457 C CA . SER B 1 271 ? 17.657 -18.06 7.713 1 95.75 271 SER B CA 1
ATOM 4458 C C . SER B 1 271 ? 16.399 -18.826 7.315 1 95.75 271 SER B C 1
ATOM 4460 O O . SER B 1 271 ? 16.444 -19.691 6.438 1 95.75 271 SER B O 1
ATOM 4462 N N . ASN B 1 272 ? 15.311 -18.534 8.032 1 98.31 272 ASN B N 1
ATOM 4463 C CA . ASN B 1 272 ? 14.012 -19.028 7.587 1 98.31 272 ASN B CA 1
ATOM 4464 C C . ASN B 1 272 ? 13.547 -18.319 6.318 1 98.31 272 ASN B C 1
ATOM 4466 O O . ASN B 1 272 ? 13.705 -17.104 6.188 1 98.31 272 ASN B O 1
ATOM 4470 N N . TYR B 1 273 ? 13.039 -19.1 5.384 1 98.76 273 TYR B N 1
ATOM 4471 C CA . TYR B 1 273 ? 12.629 -18.468 4.136 1 98.76 273 TYR B CA 1
ATOM 4472 C C . TYR B 1 273 ? 11.285 -19.01 3.665 1 98.76 273 TYR B C 1
ATOM 4474 O O . TYR B 1 273 ? 10.832 -20.056 4.136 1 98.76 273 TYR B O 1
ATOM 4482 N N . TRP B 1 274 ? 10.611 -18.276 2.857 1 98.92 274 TRP B N 1
ATOM 4483 C CA . TRP B 1 274 ? 9.541 -18.735 1.977 1 98.92 274 TRP B CA 1
ATOM 4484 C C . TRP B 1 274 ? 10.073 -19.026 0.578 1 98.92 274 TRP B C 1
ATOM 4486 O O . TRP B 1 274 ? 10.928 -18.297 0.068 1 98.92 274 TRP B O 1
ATOM 4496 N N . LEU B 1 275 ? 9.603 -20.049 -0.025 1 98.93 275 LEU B N 1
ATOM 4497 C CA . LEU B 1 275 ? 9.813 -20.3 -1.447 1 98.93 275 LEU B CA 1
ATOM 4498 C C . LEU B 1 275 ? 8.668 -19.727 -2.275 1 98.93 275 LEU B C 1
ATOM 4500 O O . LEU B 1 275 ? 7.507 -20.093 -2.074 1 98.93 275 LEU B O 1
ATOM 4504 N N . ALA B 1 276 ? 9.055 -18.856 -3.231 1 98.93 276 ALA B N 1
ATOM 4505 C CA . ALA B 1 276 ? 8.018 -18.123 -3.953 1 98.93 276 ALA B CA 1
ATOM 4506 C C . ALA B 1 276 ? 8.12 -18.366 -5.456 1 98.93 276 ALA B C 1
ATOM 4508 O O . ALA B 1 276 ? 9.222 -18.45 -6.004 1 98.93 276 ALA B O 1
ATOM 4509 N N . ALA B 1 277 ? 6.974 -18.483 -6.111 1 98.91 277 ALA B N 1
ATOM 4510 C CA . ALA B 1 277 ? 6.856 -18.467 -7.566 1 98.91 277 ALA B CA 1
ATOM 4511 C C . ALA B 1 277 ? 6.593 -17.054 -8.08 1 98.91 277 ALA B C 1
ATOM 4513 O O . ALA B 1 277 ? 5.625 -16.409 -7.672 1 98.91 277 ALA B O 1
ATOM 4514 N N . ASN B 1 278 ? 7.472 -16.63 -8.928 1 98.54 278 ASN B N 1
ATOM 4515 C CA . ASN B 1 278 ? 7.412 -15.27 -9.454 1 98.54 278 ASN B CA 1
ATOM 4516 C C . ASN B 1 278 ? 6.936 -15.251 -10.904 1 98.54 278 ASN B C 1
ATOM 4518 O O . ASN B 1 278 ? 7.107 -16.231 -11.631 1 98.54 278 ASN B O 1
ATOM 4522 N N . SER B 1 279 ? 6.38 -14.133 -11.328 1 98.31 279 SER B N 1
ATOM 4523 C CA . SER B 1 279 ? 5.778 -14.054 -12.655 1 98.31 279 SER B CA 1
ATOM 4524 C C . SER B 1 279 ? 6.663 -13.269 -13.617 1 98.31 279 SER B C 1
ATOM 4526 O O . SER B 1 279 ? 6.167 -12.468 -14.413 1 98.31 279 SER B O 1
ATOM 4528 N N . TRP B 1 280 ? 8.004 -13.41 -13.517 1 98.08 280 TRP B N 1
ATOM 4529 C CA . TRP B 1 280 ? 8.936 -12.738 -14.417 1 98.08 280 TRP B CA 1
ATOM 4530 C C . TRP B 1 280 ? 9.61 -13.738 -15.349 1 98.08 280 TRP B C 1
ATOM 4532 O O . TRP B 1 280 ? 10.748 -13.529 -15.776 1 98.08 280 TRP B O 1
ATOM 4542 N N . GLY B 1 281 ? 8.965 -14.897 -15.588 1 97.86 281 GLY B N 1
ATOM 4543 C CA . GLY B 1 281 ? 9.482 -15.905 -16.5 1 97.86 281 GLY B CA 1
ATOM 4544 C C . GLY B 1 281 ? 10.492 -16.833 -15.853 1 97.86 281 GLY B C 1
ATOM 4545 O O . GLY B 1 281 ? 11.014 -16.537 -14.775 1 97.86 281 GLY B O 1
ATOM 4546 N N . PRO B 1 282 ? 10.764 -17.936 -16.474 1 97.97 282 PRO B N 1
ATOM 4547 C CA . PRO B 1 282 ? 11.646 -18.952 -15.893 1 97.97 282 PRO B CA 1
ATOM 4548 C C . PRO B 1 282 ? 13.117 -18.543 -15.925 1 97.97 282 PRO B C 1
ATOM 4550 O O . PRO B 1 282 ? 13.957 -19.198 -15.303 1 97.97 282 PRO B O 1
ATOM 4553 N N . ASN B 1 283 ? 13.462 -17.434 -16.602 1 97.6 283 ASN B N 1
ATOM 4554 C CA . ASN B 1 283 ? 14.859 -17.037 -16.738 1 97.6 283 ASN B CA 1
ATOM 4555 C C . ASN B 1 283 ? 15.303 -16.142 -15.584 1 97.6 283 ASN B C 1
ATOM 4557 O O . ASN B 1 283 ? 16.483 -15.805 -15.473 1 97.6 283 ASN B O 1
ATOM 4561 N N . TRP B 1 284 ? 14.436 -15.747 -14.734 1 98.3 284 TRP B N 1
ATOM 4562 C CA . TRP B 1 284 ? 14.757 -14.907 -13.585 1 98.3 284 TRP B CA 1
ATOM 4563 C C . TRP B 1 284 ? 14.945 -15.752 -12.329 1 98.3 284 TRP B C 1
ATOM 4565 O O . TRP B 1 284 ? 14.238 -16.742 -12.127 1 98.3 284 TRP B O 1
ATOM 4575 N N . GLY B 1 285 ? 15.869 -15.346 -11.465 1 98.5 285 GLY B N 1
ATOM 4576 C CA . GLY B 1 285 ? 16.077 -16.031 -10.199 1 98.5 285 GLY B CA 1
ATOM 4577 C C . GLY B 1 285 ? 16.433 -17.496 -10.365 1 98.5 285 GLY B C 1
ATOM 4578 O O . GLY B 1 285 ? 17.294 -17.843 -11.176 1 98.5 285 GLY B O 1
ATOM 4579 N N . MET B 1 286 ? 15.81 -18.319 -9.528 1 98.51 286 MET B N 1
ATOM 4580 C CA . MET B 1 286 ? 16.01 -19.764 -9.579 1 98.51 286 MET B CA 1
ATOM 4581 C C . MET B 1 286 ? 14.938 -20.432 -10.434 1 98.51 286 MET B C 1
ATOM 4583 O O . MET B 1 286 ? 14.068 -21.131 -9.911 1 98.51 286 MET B O 1
ATOM 4587 N N . SER B 1 287 ? 15 -20.179 -11.817 1 98.11 287 SER B N 1
ATOM 4588 C CA . SER B 1 287 ? 14.035 -20.708 -12.776 1 98.11 287 SER B CA 1
ATOM 4589 C C . SER B 1 287 ? 12.633 -20.176 -12.498 1 98.11 287 SER B C 1
ATOM 4591 O O . SER B 1 287 ? 11.667 -20.942 -12.47 1 98.11 287 SER B O 1
ATOM 4593 N N . GLY B 1 288 ? 12.567 -18.921 -12.101 1 98.62 288 GLY B N 1
ATOM 4594 C CA . GLY B 1 288 ? 11.293 -18.262 -11.864 1 98.62 288 GLY B CA 1
ATOM 4595 C C . GLY B 1 288 ? 10.89 -18.25 -10.401 1 98.62 288 GLY B C 1
ATOM 4596 O O . GLY B 1 288 ? 9.888 -17.633 -10.033 1 98.62 288 GLY B O 1
ATOM 4597 N N . TYR B 1 289 ? 11.682 -18.951 -9.583 1 98.82 289 TYR B N 1
ATOM 4598 C CA . TYR B 1 289 ? 11.436 -18.995 -8.146 1 98.82 289 TYR B CA 1
ATOM 4599 C C . TYR B 1 289 ? 12.466 -18.165 -7.39 1 98.82 289 TYR B C 1
ATOM 4601 O O . TYR B 1 289 ? 13.485 -17.763 -7.956 1 98.82 289 TYR B O 1
ATOM 4609 N N . PHE B 1 290 ? 12.156 -17.839 -6.167 1 98.85 290 PHE B N 1
ATOM 4610 C CA . PHE B 1 290 ? 13.131 -17.217 -5.278 1 98.85 290 PHE B CA 1
ATOM 4611 C C . PHE B 1 290 ? 12.793 -17.502 -3.82 1 98.85 290 PHE B C 1
ATOM 4613 O O . PHE B 1 290 ? 11.675 -17.916 -3.505 1 98.85 290 PHE B O 1
ATOM 4620 N N . LYS B 1 291 ? 13.785 -17.467 -3.01 1 98.9 291 LYS B N 1
ATOM 4621 C CA . LYS B 1 291 ? 13.637 -17.549 -1.56 1 98.9 291 LYS B CA 1
ATOM 4622 C C . LYS B 1 291 ? 13.668 -16.162 -0.924 1 98.9 291 LYS B C 1
ATOM 4624 O O . LYS B 1 291 ? 14.537 -15.347 -1.241 1 98.9 291 LYS B O 1
ATOM 4629 N N . ILE B 1 292 ? 12.759 -15.919 -0.135 1 98.67 292 ILE B N 1
ATOM 4630 C CA . ILE B 1 292 ? 12.699 -14.634 0.554 1 98.67 292 ILE B CA 1
ATOM 4631 C C . ILE B 1 292 ? 12.66 -14.859 2.063 1 98.67 292 ILE B C 1
ATOM 4633 O O . ILE B 1 292 ? 11.912 -15.71 2.551 1 98.67 292 ILE B O 1
ATOM 4637 N N . ALA B 1 293 ? 13.482 -14.144 2.757 1 98.25 293 ALA B N 1
ATOM 4638 C CA . ALA B 1 293 ? 13.547 -14.296 4.208 1 98.25 293 ALA B CA 1
ATOM 4639 C C . ALA B 1 293 ? 12.193 -14.013 4.851 1 98.25 293 ALA B C 1
ATOM 4641 O O . ALA B 1 293 ? 11.493 -13.079 4.453 1 98.25 293 ALA B O 1
ATOM 4642 N N . GLN B 1 294 ? 11.821 -14.847 5.854 1 98.02 294 GLN B N 1
ATOM 4643 C CA . GLN B 1 294 ? 10.608 -14.551 6.608 1 98.02 294 GLN B CA 1
ATOM 4644 C C . GLN B 1 294 ? 10.671 -13.158 7.228 1 98.02 294 GLN B C 1
ATOM 4646 O O . GLN B 1 294 ? 11.697 -12.77 7.792 1 98.02 294 GLN B O 1
ATOM 4651 N N . GLY B 1 295 ? 9.594 -12.383 7.013 1 95.95 295 GLY B N 1
ATOM 4652 C CA . GLY B 1 295 ? 9.528 -11.022 7.521 1 95.95 295 GLY B CA 1
ATOM 4653 C C . GLY B 1 295 ? 9.908 -9.979 6.487 1 95.95 295 GLY B C 1
ATOM 4654 O O . GLY B 1 295 ? 9.58 -8.801 6.637 1 95.95 295 GLY B O 1
ATOM 4655 N N . GLU B 1 296 ? 10.67 -10.388 5.434 1 96.67 296 GLU B N 1
ATOM 4656 C CA . GLU B 1 296 ? 11.193 -9.46 4.436 1 96.67 296 GLU B CA 1
ATOM 4657 C C . GLU B 1 296 ? 10.062 -8.768 3.68 1 96.67 296 GLU B C 1
ATOM 4659 O O . GLU B 1 296 ? 9.172 -9.43 3.142 1 96.67 296 GLU B O 1
ATOM 4664 N N . GLY B 1 297 ? 10.079 -7.398 3.673 1 95.73 297 GLY B N 1
ATOM 4665 C CA . GLY B 1 297 ? 9.085 -6.616 2.956 1 95.73 297 GLY B CA 1
ATOM 4666 C C . GLY B 1 297 ? 7.681 -6.789 3.504 1 95.73 297 GLY B C 1
ATOM 4667 O O . GLY B 1 297 ? 6.706 -6.387 2.866 1 95.73 297 GLY B O 1
ATOM 4668 N N . GLY B 1 298 ? 7.542 -7.484 4.572 1 96.14 298 GLY B N 1
ATOM 4669 C CA . GLY B 1 298 ? 6.23 -7.74 5.144 1 96.14 298 GLY B CA 1
ATOM 4670 C C . GLY B 1 298 ? 5.467 -8.835 4.422 1 96.14 298 GLY B C 1
ATOM 4671 O O . GLY B 1 298 ? 4.238 -8.792 4.341 1 96.14 298 GLY B O 1
ATOM 4672 N N . ILE B 1 299 ? 6.117 -9.785 3.905 1 97.35 299 ILE B N 1
ATOM 4673 C CA . ILE B 1 299 ? 5.578 -10.796 3.002 1 97.35 299 ILE B CA 1
ATOM 4674 C C . ILE B 1 299 ? 4.503 -11.608 3.72 1 97.35 299 ILE B C 1
ATOM 4676 O O . ILE B 1 299 ? 3.647 -12.222 3.077 1 97.35 299 ILE B O 1
ATOM 4680 N N . GLU B 1 300 ? 4.448 -11.629 5.081 1 96.6 300 GLU B N 1
ATOM 4681 C CA . GLU B 1 300 ? 3.446 -12.399 5.812 1 96.6 300 GLU B CA 1
ATOM 4682 C C . GLU B 1 300 ? 2.228 -11.542 6.147 1 96.6 300 GLU B C 1
ATOM 4684 O O . GLU B 1 300 ? 1.234 -12.045 6.674 1 96.6 300 GLU B O 1
ATOM 4689 N N . ASN B 1 301 ? 2.349 -10.278 5.809 1 93.82 301 ASN B N 1
ATOM 4690 C CA . ASN B 1 301 ? 1.352 -9.353 6.338 1 93.82 301 ASN B CA 1
ATOM 4691 C C . ASN B 1 301 ? 0.107 -9.307 5.456 1 93.82 301 ASN B C 1
ATOM 4693 O O . ASN B 1 301 ? -0.931 -8.788 5.868 1 93.82 301 ASN B O 1
ATOM 4697 N N . GLN B 1 302 ? 0.156 -9.838 4.243 1 94.98 302 GLN B N 1
ATOM 4698 C CA . GLN B 1 302 ? -0.989 -9.892 3.34 1 94.98 302 GLN B CA 1
ATOM 4699 C C . GLN B 1 302 ? -0.995 -11.189 2.536 1 94.98 302 GLN B C 1
ATOM 4701 O O . GLN B 1 302 ? -0.451 -11.242 1.431 1 94.98 302 GLN B O 1
ATOM 4706 N N . VAL B 1 303 ? -1.612 -12.166 3.098 1 97.85 303 VAL B N 1
ATOM 4707 C CA . VAL B 1 303 ? -1.646 -13.496 2.5 1 97.85 303 VAL B CA 1
ATOM 4708 C C . VAL B 1 303 ? -3.094 -13.949 2.331 1 97.85 303 VAL B C 1
ATOM 4710 O O . VAL B 1 303 ? -3.888 -13.876 3.271 1 97.85 303 VAL B O 1
ATOM 4713 N N . TYR B 1 304 ? -3.443 -14.316 1.107 1 98.19 304 TYR B N 1
ATOM 4714 C CA . TYR B 1 304 ? -4.803 -14.718 0.767 1 98.19 304 TYR B CA 1
ATOM 4715 C C . TYR B 1 304 ? -4.812 -16.071 0.066 1 98.19 304 TYR B C 1
ATOM 4717 O O . TYR B 1 304 ? -3.832 -16.449 -0.581 1 98.19 304 TYR B O 1
ATOM 4725 N N . ALA B 1 305 ? -5.891 -16.74 0.21 1 98.01 305 ALA B N 1
ATOM 4726 C CA . ALA B 1 305 ? -6.187 -17.919 -0.6 1 98.01 305 ALA B CA 1
ATOM 4727 C C . ALA B 1 305 ? -7.683 -18.216 -0.611 1 98.01 305 ALA B C 1
ATOM 4729 O O . ALA B 1 305 ? -8.429 -17.711 0.232 1 98.01 305 ALA B O 1
ATOM 4730 N N . GLY B 1 306 ? -8.106 -18.898 -1.644 1 97.61 306 GLY B N 1
ATOM 4731 C CA . GLY B 1 306 ? -9.462 -19.414 -1.743 1 97.61 306 GLY B CA 1
ATOM 4732 C C . GLY B 1 306 ? -9.515 -20.888 -2.095 1 97.61 306 GLY B C 1
ATOM 4733 O O . GLY B 1 306 ? -8.499 -21.48 -2.465 1 97.61 306 GLY B O 1
ATOM 4734 N N . GLU B 1 307 ? -10.671 -21.47 -1.893 1 97.66 307 GLU B N 1
ATOM 4735 C CA . GLU B 1 307 ? -10.908 -22.859 -2.274 1 97.66 307 GLU B CA 1
ATOM 4736 C C . GLU B 1 307 ? -11.468 -22.955 -3.691 1 97.66 307 GLU B C 1
ATOM 4738 O O . GLU B 1 307 ? -12.399 -22.23 -4.046 1 97.66 307 GLU B O 1
ATOM 4743 N N . PRO B 1 308 ? -10.823 -23.83 -4.479 1 98.34 308 PRO B N 1
ATOM 4744 C CA . PRO B 1 308 ? -11.406 -23.994 -5.813 1 98.34 308 PRO B CA 1
ATOM 4745 C C . PRO B 1 308 ? -12.797 -24.623 -5.776 1 98.34 308 PRO B C 1
ATOM 4747 O O . PRO B 1 308 ? -13.062 -25.495 -4.944 1 98.34 308 PRO B O 1
ATOM 4750 N N . VAL B 1 309 ? -13.626 -24.126 -6.684 1 97.18 309 VAL B N 1
ATOM 4751 C CA . VAL B 1 309 ? -14.902 -24.787 -6.933 1 97.18 309 VAL B CA 1
ATOM 4752 C C . VAL B 1 309 ? -14.732 -25.848 -8.018 1 97.18 309 VAL B C 1
ATOM 4754 O O . VAL B 1 309 ? -14.199 -25.565 -9.094 1 97.18 309 VAL B O 1
ATOM 4757 N N . TYR B 1 310 ? -15.057 -27.091 -7.696 1 90.25 310 TYR B N 1
ATOM 4758 C CA . TYR B 1 310 ? -14.899 -28.129 -8.709 1 90.25 310 TYR B CA 1
ATOM 4759 C C . TYR B 1 310 ? -15.923 -29.241 -8.516 1 90.25 310 TYR B C 1
ATOM 4761 O O . TYR B 1 310 ? -16.457 -29.417 -7.418 1 90.25 310 TYR B O 1
#

Nearest PDB structures (foldseek):
  7e3f-assembly1_A  TM=8.851E-01  e=3.665E-30  Trypanosoma brucei brucei TREU927
  4hwy-assembly1_A  TM=8.727E-01  e=4.724E-30  Trypanosoma brucei brucei TREU927
  4n4z-assembly1_A  TM=8.674E-01  e=1.998E-28  Trypanosoma brucei brucei
  7e3g-assembly1_A  TM=8.802E-01  e=1.962E-27  Trypanosoma brucei brucei TREU927
  3hhi-assembly1_A  TM=9.128E-01  e=1.668E-25  Trypanosoma brucei

Radius of gyration: 24.95 Å; Cα contacts (8 Å, |Δi|>4): 1443; chains: 2; bounding box: 64×75×81 Å

InterPro domains:
  IPR000169 Cysteine peptidase, cysteine active site [PS00139] (108-119)
  IPR000668 Peptidase C1A, papain C-terminal [PF00112] (88-305)
  IPR000668 Peptidase C1A, papain C-terminal [PR00705] (108-123)
  IPR000668 Peptidase C1A, papain C-terminal [PR00705] (258-268)
  IPR000668 Peptidase C1A, papain C-terminal [PR00705] (273-279)
  IPR000668 Peptidase C1A, papain C-terminal [SM00645] (88-307)
  IPR013128 Peptidase C1A [PTHR12411] (40-300)
  IPR025660 Cysteine peptidase, histidine active site [PS00639] (256-266)
  IPR025661 Cysteine peptidase, asparagine active site [PS00640] (273-292)
  IPR038765 Papain-like cysteine peptidase superfamily [SSF54001] (29-308)